Protein AF-0000000086068292 (afdb_homodimer)

Solvent-accessible surface area (backbone atoms only — not comparable to full-atom values): 29467 Å² total; per-residue (Å²): 112,73,64,56,53,48,54,49,45,50,51,50,49,49,48,39,30,70,38,67,64,45,58,77,58,37,35,32,39,47,34,38,54,33,34,38,46,26,59,56,53,71,49,56,61,84,65,48,49,32,60,62,68,70,45,57,62,41,65,27,26,33,62,25,21,50,53,46,26,57,68,69,38,76,89,32,43,67,20,38,59,54,50,68,70,35,53,71,46,91,78,84,37,80,92,61,60,51,51,37,55,60,50,55,46,64,67,37,67,77,64,19,83,82,46,51,29,40,32,41,65,48,63,69,45,50,55,58,41,43,74,37,50,63,50,51,42,29,36,74,49,72,42,83,41,69,52,75,72,33,70,54,23,48,56,53,26,49,51,43,46,50,54,60,65,52,44,51,56,56,51,47,48,51,49,50,49,49,46,47,51,49,53,59,59,58,62,52,75,70,75,78,70,73,77,68,79,78,70,78,70,70,77,67,61,75,76,78,77,78,80,80,78,78,73,89,82,80,78,76,83,90,86,86,74,88,78,84,80,79,81,75,83,80,81,80,70,84,78,65,65,91,77,70,71,89,76,90,122,113,73,64,55,53,47,54,50,46,50,52,51,50,48,48,41,30,71,38,67,63,46,59,78,57,37,34,32,40,47,35,35,52,32,35,40,48,26,59,57,54,72,48,56,60,83,64,47,51,32,60,63,67,70,46,56,61,41,64,26,27,34,62,25,21,50,52,47,26,56,67,69,38,76,89,33,44,68,20,38,59,55,51,69,71,34,53,71,46,91,79,85,35,80,91,63,62,52,52,38,56,59,49,56,45,65,68,37,68,78,63,20,84,82,48,51,30,38,30,42,63,48,63,69,47,50,56,58,41,43,75,36,48,61,51,52,42,29,36,75,49,71,41,82,40,71,50,76,71,32,72,55,22,47,56,54,24,51,50,44,44,49,54,61,66,53,44,50,57,55,51,46,47,51,49,49,49,48,47,49,50,48,53,58,60,56,60,50,74,71,72,74,73,73,76,66,78,77,69,79,72,68,77,67,58,76,76,74,82,78,75,84,79,83,78,80,81,90,86,77,77,81,81,82,82,79,77,87,83,77,80,76,81,74,79,84,85,69,107,77,71,104,73,84,69,91,79,92,124

Nearest PDB structures (foldseek):
  4mj7-assembly1_A  TM=8.427E-01  e=2.924E-14  Saccharomyces cerevisiae S288C
  4mj7-assembly1_B  TM=8.463E-01  e=1.162E-13  Saccharomyces cerevisiae S288C
  5jpq-assembly1_d  TM=8.980E-01  e=1.378E-07  Thermochaetoides thermophila
  6zqg-assembly1_UX  TM=8.183E-01  e=1.295E-07  Saccharomyces cerevisiae S288C
  5oql-assembly1_P  TM=8.234E-01  e=3.115E-07  Thermochaetoides thermophila DSM 1495

Secondary structure (DSSP, 8-state):
-HHHHHHHHHHHHHHHHHHH---SSEEEEE-HHHHHHHHHTT--HHHHHHHHHTS-EEEEEEHHHHHHHHHT-GGGHHHHHHHTTSPEE--S-SSS---HHHHHHHHHTTT-TT-EEEE---HHHHHHHHTSSS--EEEEEEEEEEPPPPHHHHHHHHHHHHHHHHHHHHHHHHHHHHHHHHHHHHTS-------------GGGS-------------------------------STTSGGGS-----/-HHHHHHHHHHHHHHHHHHH---SSEEEEE-HHHHHHHHHTT--HHHHHHHHHTS-EEEEEEHHHHHHHHHT-GGGHHHHHHHTTSPEE--S-SSS---HHHHHHHHHTTT-TT-EEEE---HHHHHHHHTSSS--EEEEEEEEEEPPPPHHHHHHHHHHHHHHHHHHHHHHHHHHHHHHHHHHHHTS-------------GGGS-----------PPP------------------------S-S---

Radius of gyration: 43.21 Å; Cα contacts (8 Å, |Δi|>4): 559; chains: 2; bounding box: 87×70×172 Å

pLDDT: mean 73.82, std 27.91, range [18.2, 98.81]

InterPro domains:
  IPR006984 Fcf1/UTP23 [PF04900] (51-142)
  IPR029060 PIN-like domain superfamily [SSF88723] (25-143)
  IPR057776 UTP23, sensor motif region [PF24779] (191-210)

Sequence (498 aa):
MKINRYKRVQRHLTFYKNAFGFRAPFQILVDGTFCAAALKYKINIREQMPKYLADEVKLCTTVCAITETESLGPTLFGATLVIKQFPVRRCGHEKKPITAANCFHSMVRKRNPDHYMVATQDHDLSERLRALVGVPLLYLFNAITLEKPSEKSEKKGMEALHAQSQAPAHQLAVIEQLKRKENLLQDAPAPKKRRKPSGPNPLSCKKPKKRPAVQPEPAAAEGSKKRKRHKRVKLAKHVVEELSKSPVKMKINRYKRVQRHLTFYKNAFGFRAPFQILVDGTFCAAALKYKINIREQMPKYLADEVKLCTTVCAITETESLGPTLFGATLVIKQFPVRRCGHEKKPITAANCFHSMVRKRNPDHYMVATQDHDLSERLRALVGVPLLYLFNAITLEKPSEKSEKKGMEALHAQSQAPAHQLAVIEQLKRKENLLQDAPAPKKRRKPSGPNPLSCKKPKKRPAVQPEPAAAEGSKKRKRHKRVKLAKHVVEELSKSPVK

Structure (mmCIF, N/CA/C/O backbone):
data_AF-0000000086068292-model_v1
#
loop_
_entity.id
_entity.type
_entity.pdbx_description
1 polymer 'rRNA-processing protein UTP23 homolog'
#
loop_
_atom_site.group_PDB
_atom_site.id
_atom_site.type_symbol
_atom_site.label_atom_id
_atom_site.label_alt_id
_atom_site.label_comp_id
_atom_site.label_asym_id
_atom_site.label_entity_id
_atom_site.label_seq_id
_atom_site.pdbx_PDB_ins_code
_atom_site.Cartn_x
_atom_site.Cartn_y
_atom_site.Cartn_z
_atom_site.occupancy
_atom_site.B_iso_or_equiv
_atom_site.auth_seq_id
_atom_site.auth_comp_id
_atom_site.auth_asym_id
_atom_site.auth_atom_id
_atom_site.pdbx_PDB_model_num
ATOM 1 N N . MET A 1 1 ? 8.305 8.523 -4.871 1 44.78 1 MET A N 1
ATOM 2 C CA . MET A 1 1 ? 7.84 7.34 -4.148 1 44.78 1 MET A CA 1
ATOM 3 C C . MET A 1 1 ? 7.391 6.25 -5.117 1 44.78 1 MET A C 1
ATOM 5 O O . MET A 1 1 ? 7.727 5.078 -4.941 1 44.78 1 MET A O 1
ATOM 9 N N . LYS A 1 2 ? 6.547 6.832 -6.227 1 50.66 2 LYS A N 1
ATOM 10 C CA . LYS A 1 2 ? 6.039 5.906 -7.234 1 50.66 2 LYS A CA 1
ATOM 11 C C . LYS A 1 2 ? 7.18 5.289 -8.039 1 50.66 2 LYS A C 1
ATOM 13 O O . LYS A 1 2 ? 7.156 4.094 -8.344 1 50.66 2 LYS A O 1
ATOM 18 N N . ILE A 1 3 ? 8.18 6.156 -8.102 1 51.03 3 ILE A N 1
ATOM 19 C CA . ILE A 1 3 ? 9.273 5.738 -8.977 1 51.03 3 ILE A CA 1
ATOM 20 C C . ILE A 1 3 ? 10.016 4.566 -8.344 1 51.03 3 ILE A C 1
ATOM 22 O O . ILE A 1 3 ? 10.352 3.598 -9.031 1 51.03 3 ILE A O 1
ATOM 26 N N . ASN A 1 4 ? 10.031 4.555 -6.992 1 70.75 4 ASN A N 1
ATOM 27 C CA . ASN A 1 4 ? 10.828 3.531 -6.328 1 70.75 4 ASN A CA 1
ATOM 28 C C . ASN A 1 4 ? 10.148 2.168 -6.367 1 70.75 4 ASN A C 1
ATOM 30 O O . ASN A 1 4 ? 10.797 1.147 -6.598 1 70.75 4 ASN A O 1
ATOM 34 N N . ARG A 1 5 ? 8.883 2.277 -6.453 1 77.38 5 ARG A N 1
ATOM 35 C CA . ARG A 1 5 ? 8.133 1.024 -6.465 1 77.38 5 ARG A CA 1
ATOM 36 C C . ARG A 1 5 ? 8.289 0.31 -7.805 1 77.38 5 ARG A C 1
ATOM 38 O O . ARG A 1 5 ? 8.484 -0.907 -7.844 1 77.38 5 ARG A O 1
ATOM 45 N N . TYR A 1 6 ? 8.273 1.06 -8.828 1 84.69 6 TYR A N 1
ATOM 46 C CA . TYR A 1 6 ? 8.383 0.485 -10.164 1 84.69 6 TYR A CA 1
ATOM 47 C C . TYR A 1 6 ? 9.805 0.029 -10.453 1 84.69 6 TYR A C 1
ATOM 49 O O . TYR A 1 6 ? 10.016 -1.004 -11.094 1 84.69 6 TYR A O 1
ATOM 57 N N . LYS A 1 7 ? 10.734 0.769 -9.922 1 86.31 7 LYS A N 1
ATOM 58 C CA . LYS A 1 7 ? 12.117 0.337 -10.07 1 86.31 7 LYS A CA 1
ATOM 59 C C . LYS A 1 7 ? 12.383 -0.958 -9.312 1 86.31 7 LYS A C 1
ATOM 61 O O . LYS A 1 7 ? 13.055 -1.857 -9.812 1 86.31 7 LYS A O 1
ATOM 66 N N . ARG A 1 8 ? 11.828 -1.092 -8.203 1 86.62 8 ARG A N 1
ATOM 67 C CA . ARG A 1 8 ? 12.008 -2.258 -7.344 1 86.62 8 ARG A CA 1
ATOM 68 C C . ARG A 1 8 ? 11.406 -3.506 -7.977 1 86.62 8 ARG A C 1
ATOM 70 O O . ARG A 1 8 ? 12.023 -4.57 -7.98 1 86.62 8 ARG A O 1
ATOM 77 N N . VAL A 1 9 ? 10.188 -3.354 -8.5 1 92.56 9 VAL A N 1
ATOM 78 C CA . VAL A 1 9 ? 9.539 -4.516 -9.109 1 92.56 9 VAL A CA 1
ATOM 79 C C . VAL A 1 9 ? 10.328 -4.961 -10.336 1 92.56 9 VAL A C 1
ATOM 81 O O . VAL A 1 9 ? 10.453 -6.156 -10.602 1 92.56 9 VAL A O 1
ATOM 84 N N . GLN A 1 10 ? 10.875 -4.004 -11.023 1 94.19 10 GLN A N 1
ATOM 85 C CA . GLN A 1 10 ? 11.672 -4.355 -12.195 1 94.19 10 GLN A CA 1
ATOM 86 C C . GLN A 1 10 ? 12.93 -5.117 -11.797 1 94.19 10 GLN A C 1
ATOM 88 O O . GLN A 1 10 ? 13.336 -6.059 -12.492 1 94.19 10 GLN A O 1
ATOM 93 N N . ARG A 1 11 ? 13.508 -4.77 -10.727 1 91.44 11 ARG A N 1
ATOM 94 C CA . ARG A 1 11 ? 14.68 -5.48 -10.219 1 91.44 11 ARG A CA 1
ATOM 95 C C . ARG A 1 11 ? 14.336 -6.922 -9.859 1 91.44 11 ARG A C 1
ATOM 97 O O . ARG A 1 11 ? 15.07 -7.844 -10.203 1 91.44 11 ARG A O 1
ATOM 104 N N . HIS A 1 12 ? 13.203 -7.113 -9.195 1 93.06 12 HIS A N 1
ATOM 105 C CA . HIS A 1 12 ? 12.781 -8.453 -8.82 1 93.06 12 HIS A CA 1
ATOM 106 C C . HIS A 1 12 ? 12.43 -9.297 -10.047 1 93.06 12 HIS A C 1
ATOM 108 O O . HIS A 1 12 ? 12.75 -10.484 -10.102 1 93.06 12 HIS A O 1
ATOM 114 N N . LEU A 1 13 ? 11.773 -8.633 -11.047 1 95.5 13 LEU A N 1
ATOM 115 C CA . LEU A 1 13 ? 11.414 -9.344 -12.266 1 95.5 13 LEU A CA 1
ATOM 116 C C . LEU A 1 13 ? 12.664 -9.773 -13.031 1 95.5 13 LEU A C 1
ATOM 118 O O . LEU A 1 13 ? 12.734 -10.891 -13.539 1 95.5 13 LEU A O 1
ATOM 122 N N . THR A 1 14 ? 13.633 -8.844 -13.023 1 93.94 14 THR A N 1
ATOM 123 C CA . THR A 1 14 ? 14.891 -9.141 -13.695 1 93.94 14 THR A CA 1
ATOM 124 C C . THR A 1 14 ? 15.594 -10.32 -13.023 1 93.94 14 THR A C 1
ATOM 126 O O . THR A 1 14 ? 16.141 -11.188 -13.703 1 93.94 14 THR A O 1
ATOM 129 N N . PHE A 1 15 ? 15.57 -10.398 -11.789 1 93.5 15 PHE A N 1
ATOM 130 C CA . PHE A 1 15 ? 16.125 -11.508 -11.031 1 93.5 15 PHE A CA 1
ATOM 131 C C . PHE A 1 15 ? 15.477 -12.82 -11.438 1 93.5 15 PHE A C 1
ATOM 133 O O . PHE A 1 15 ? 16.156 -13.805 -11.727 1 93.5 15 PHE A O 1
ATOM 140 N N . TYR A 1 16 ? 14.109 -12.852 -11.547 1 95.75 16 TYR A N 1
ATOM 141 C CA . TYR A 1 16 ? 13.391 -14.078 -11.883 1 95.75 16 TYR A CA 1
ATOM 142 C C . TYR A 1 16 ? 13.609 -14.453 -13.344 1 95.75 16 TYR A C 1
ATOM 144 O O . TYR A 1 16 ? 13.648 -15.633 -13.688 1 95.75 16 TYR A O 1
ATOM 152 N N . LYS A 1 17 ? 13.703 -13.445 -14.18 1 94.94 17 LYS A N 1
ATOM 153 C CA . LYS A 1 17 ? 14.008 -13.703 -15.578 1 94.94 17 LYS A CA 1
ATOM 154 C C . LYS A 1 17 ? 15.367 -14.367 -15.742 1 94.94 17 LYS A C 1
ATOM 156 O O . LYS A 1 17 ? 15.492 -15.398 -16.406 1 94.94 17 LYS A O 1
ATOM 161 N N . ASN A 1 18 ? 16.328 -13.844 -15.055 1 92.94 18 ASN A N 1
ATOM 162 C CA . ASN A 1 18 ? 17.719 -14.281 -15.227 1 92.94 18 ASN A CA 1
ATOM 163 C C . ASN A 1 18 ? 17.984 -15.578 -14.461 1 92.94 18 ASN A C 1
ATOM 165 O O . ASN A 1 18 ? 18.656 -16.469 -14.969 1 92.94 18 ASN A O 1
ATOM 169 N N . ALA A 1 19 ? 17.422 -15.68 -13.336 1 90.94 19 ALA A N 1
ATOM 170 C CA . ALA A 1 19 ? 17.766 -16.781 -12.453 1 90.94 19 ALA A CA 1
ATOM 171 C C . ALA A 1 19 ? 16.859 -18 -12.719 1 90.94 19 ALA A C 1
ATOM 173 O O . ALA A 1 19 ? 17.297 -19.141 -12.547 1 90.94 19 ALA A O 1
ATOM 174 N N . PHE A 1 20 ? 15.625 -17.781 -13.164 1 94.75 20 PHE A N 1
ATOM 175 C CA . PHE A 1 20 ? 14.68 -18.891 -13.188 1 94.75 20 PHE A CA 1
ATOM 176 C C . PHE A 1 20 ? 13.977 -18.969 -14.539 1 94.75 20 PHE A C 1
ATOM 178 O O . PHE A 1 20 ? 13.094 -19.812 -14.734 1 94.75 20 PHE A O 1
ATOM 185 N N . GLY A 1 21 ? 14.242 -18.047 -15.414 1 94.62 21 GLY A N 1
ATOM 186 C CA . GLY A 1 21 ? 13.781 -18.172 -16.781 1 94.62 21 GLY A CA 1
ATOM 187 C C . GLY A 1 21 ? 12.375 -17.641 -16.984 1 94.62 21 GLY A C 1
ATOM 188 O O . GLY A 1 21 ? 11.672 -18.062 -17.922 1 94.62 21 GLY A O 1
ATOM 189 N N . PHE A 1 22 ? 11.953 -16.781 -16.141 1 96.62 22 PHE A N 1
ATOM 190 C CA . PHE A 1 22 ? 10.656 -16.156 -16.359 1 96.62 22 PHE A CA 1
ATOM 191 C C . PHE A 1 22 ? 10.68 -15.258 -17.578 1 96.62 22 PHE A C 1
ATOM 193 O O . PHE A 1 22 ? 11.703 -14.633 -17.875 1 96.62 22 PHE A O 1
ATOM 200 N N . ARG A 1 23 ? 9.516 -15.25 -18.266 1 96.06 23 ARG A N 1
ATOM 201 C CA 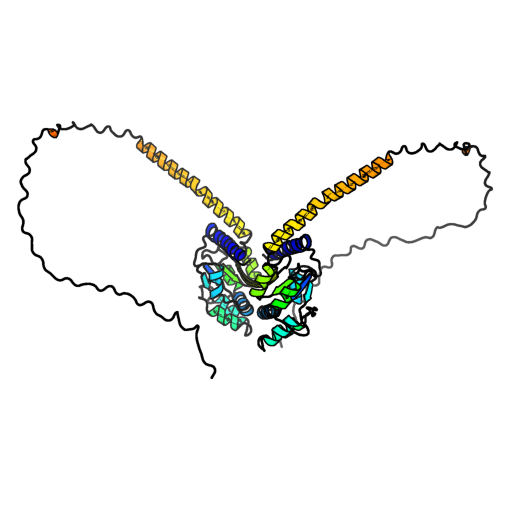. ARG A 1 23 ? 9.383 -14.391 -19.453 1 96.06 23 ARG A CA 1
ATOM 202 C C . ARG A 1 23 ? 7.949 -13.898 -19.609 1 96.06 23 ARG A C 1
ATOM 204 O O . ARG A 1 23 ? 7.016 -14.531 -19.109 1 96.06 23 ARG A O 1
ATOM 211 N N . ALA A 1 24 ? 7.793 -12.836 -20.328 1 96.06 24 ALA A N 1
ATOM 212 C CA . ALA A 1 24 ? 6.457 -12.344 -20.656 1 96.06 24 ALA A CA 1
ATOM 213 C C . ALA A 1 24 ? 5.809 -13.195 -21.75 1 96.06 24 ALA A C 1
ATOM 215 O O . ALA A 1 24 ? 6.5 -13.711 -22.625 1 96.06 24 ALA A O 1
ATOM 216 N N . PRO A 1 25 ? 4.57 -13.266 -21.75 1 98 25 PRO A N 1
ATOM 217 C CA . PRO A 1 25 ? 3.654 -12.75 -20.734 1 98 25 PRO A CA 1
ATOM 218 C C . PRO A 1 25 ? 3.77 -13.5 -19.406 1 98 25 PRO A C 1
ATOM 220 O O . PRO A 1 25 ? 3.803 -14.734 -19.391 1 98 25 PRO A O 1
ATOM 223 N N . PHE A 1 26 ? 3.854 -12.828 -18.359 1 98.44 26 PHE A N 1
ATOM 224 C CA . PHE A 1 26 ? 3.918 -13.445 -17.031 1 98.44 26 PHE A CA 1
ATOM 225 C C . PHE A 1 26 ? 2.588 -14.086 -16.672 1 98.44 26 PHE A C 1
ATOM 227 O O . PHE A 1 26 ? 1.536 -13.453 -16.766 1 98.44 26 PHE A O 1
ATOM 234 N N . GLN A 1 27 ? 2.65 -15.305 -16.297 1 98.56 27 GLN A N 1
ATOM 235 C CA . GLN A 1 27 ? 1.456 -16.031 -15.898 1 98.56 27 GLN A CA 1
ATOM 236 C C . GLN A 1 27 ? 1.221 -15.922 -14.391 1 98.56 27 GLN A C 1
ATOM 238 O O . GLN A 1 27 ? 2.07 -16.328 -13.594 1 98.56 27 GLN A O 1
ATOM 243 N N . ILE A 1 28 ? 0.038 -15.398 -14.055 1 98.81 28 ILE A N 1
ATOM 244 C CA . ILE A 1 28 ? -0.226 -15.141 -12.641 1 98.81 28 ILE A CA 1
ATOM 245 C C . ILE A 1 28 ? -1.465 -15.922 -12.203 1 98.81 28 ILE A C 1
ATOM 247 O O . ILE A 1 28 ? -2.562 -15.695 -12.719 1 98.81 28 ILE A O 1
ATOM 251 N N . LEU A 1 29 ? -1.247 -16.875 -11.289 1 98.75 29 LEU A N 1
ATOM 252 C CA . LEU A 1 29 ? -2.361 -17.578 -10.656 1 98.75 29 LEU A CA 1
ATOM 253 C C . LEU A 1 29 ? -3.021 -16.688 -9.602 1 98.75 29 LEU A C 1
ATOM 255 O O . LEU A 1 29 ? -2.379 -16.297 -8.625 1 98.75 29 LEU A O 1
ATOM 259 N N . VAL A 1 30 ? -4.27 -16.438 -9.797 1 98.62 30 VAL A N 1
ATOM 260 C CA . VAL A 1 30 ? -5.023 -15.555 -8.906 1 98.62 30 VAL A CA 1
ATOM 261 C C . VAL A 1 30 ? -6.059 -16.375 -8.141 1 98.62 30 VAL A C 1
ATOM 263 O O . VAL A 1 30 ? -6.809 -17.156 -8.734 1 98.62 30 VAL A O 1
ATOM 266 N N . ASP A 1 31 ? -6.137 -16.219 -6.824 1 97.75 31 ASP A N 1
ATOM 267 C CA . ASP A 1 31 ? -7.125 -16.953 -6.051 1 97.75 31 ASP A CA 1
ATOM 268 C C . ASP A 1 31 ? -8.242 -16.031 -5.562 1 97.75 31 ASP A C 1
ATOM 270 O O . ASP A 1 31 ? -8.281 -14.859 -5.918 1 97.75 31 ASP A O 1
ATOM 274 N N . GLY A 1 32 ? -9.133 -16.641 -4.801 1 97.06 32 GLY A N 1
ATOM 275 C CA . GLY A 1 32 ? -10.305 -15.906 -4.328 1 97.06 32 GLY A CA 1
ATOM 276 C C . GLY A 1 32 ? -9.961 -14.82 -3.326 1 97.06 32 GLY A C 1
ATOM 277 O O . GLY A 1 32 ? -10.578 -13.758 -3.326 1 97.06 32 GLY A O 1
ATOM 278 N N . THR A 1 33 ? -8.953 -15.078 -2.541 1 95.5 33 THR A N 1
ATOM 279 C CA . THR A 1 33 ? -8.586 -14.109 -1.514 1 95.5 33 THR A CA 1
ATOM 280 C C . THR A 1 33 ? -8.023 -12.836 -2.145 1 95.5 33 THR A C 1
ATOM 282 O O . THR A 1 33 ? -8.297 -11.727 -1.674 1 95.5 33 THR A O 1
ATOM 285 N N . PHE A 1 34 ? -7.266 -12.992 -3.141 1 97.25 34 PHE A N 1
ATOM 286 C CA . PHE A 1 34 ? -6.723 -11.852 -3.867 1 97.25 34 PHE A CA 1
ATOM 287 C C . PHE A 1 34 ? -7.84 -11.047 -4.531 1 97.25 34 PHE A C 1
ATOM 289 O O . PHE A 1 34 ? -7.852 -9.82 -4.461 1 97.25 34 PHE A O 1
ATOM 296 N N . CYS A 1 35 ? -8.789 -11.758 -5.133 1 97.25 35 CYS A N 1
ATOM 297 C CA . CYS A 1 35 ? -9.93 -11.109 -5.781 1 97.25 35 CYS A CA 1
ATOM 298 C C . CYS A 1 35 ? -10.797 -10.383 -4.762 1 97.25 35 CYS A C 1
ATOM 300 O O . CYS A 1 35 ? -11.258 -9.266 -5.02 1 97.25 35 CYS A O 1
ATOM 302 N N . ALA A 1 36 ? -10.984 -11 -3.658 1 94.81 36 ALA A N 1
ATOM 303 C CA . ALA A 1 36 ? -11.758 -10.367 -2.596 1 94.81 36 ALA A CA 1
ATOM 304 C C . ALA A 1 36 ? -11.094 -9.086 -2.119 1 94.81 36 ALA A C 1
ATOM 306 O O . ALA A 1 36 ? -11.766 -8.07 -1.91 1 94.81 36 ALA A O 1
ATOM 307 N N . ALA A 1 37 ? -9.812 -9.18 -1.949 1 93.19 37 ALA A N 1
ATOM 308 C CA . ALA A 1 37 ? -9.062 -7.996 -1.529 1 93.19 37 ALA A CA 1
ATOM 309 C C . ALA A 1 37 ? -9.117 -6.902 -2.594 1 93.19 37 ALA A C 1
ATOM 311 O O . ALA A 1 37 ? -9.266 -5.723 -2.273 1 93.19 37 ALA A O 1
ATOM 312 N N . ALA A 1 38 ? -8.977 -7.328 -3.801 1 94.44 38 ALA A N 1
ATOM 313 C CA . ALA A 1 38 ? -9.023 -6.363 -4.898 1 94.44 38 ALA A CA 1
ATOM 314 C C . ALA A 1 38 ? -10.352 -5.613 -4.91 1 94.44 38 ALA A C 1
ATOM 316 O O . ALA A 1 38 ? -10.383 -4.398 -5.117 1 94.44 38 ALA A O 1
ATOM 317 N N . LEU A 1 39 ? -11.406 -6.336 -4.668 1 91.19 39 LEU A N 1
ATOM 318 C CA . LEU A 1 39 ? -12.727 -5.715 -4.602 1 91.19 39 LEU A CA 1
ATOM 319 C C . LEU A 1 39 ? -12.82 -4.77 -3.41 1 91.19 39 LEU A C 1
ATOM 321 O O . LEU A 1 39 ? -13.32 -3.65 -3.541 1 91.19 39 LEU A O 1
ATOM 325 N N . LYS A 1 40 ? -12.367 -5.305 -2.383 1 87.94 40 LYS A N 1
ATOM 326 C CA . LYS A 1 40 ? -12.43 -4.523 -1.15 1 87.94 40 LYS A CA 1
ATOM 327 C C . LYS A 1 40 ? -11.664 -3.213 -1.294 1 87.94 40 LYS A C 1
ATOM 329 O O . LYS A 1 40 ? -12.117 -2.166 -0.828 1 87.94 40 LYS A O 1
ATOM 334 N N . TYR A 1 41 ? -10.531 -3.283 -1.97 1 86.69 41 TYR A N 1
ATOM 335 C CA . TYR A 1 41 ? -9.641 -2.129 -2.08 1 86.69 41 TYR A CA 1
ATOM 336 C C . TYR A 1 41 ? -9.867 -1.388 -3.391 1 86.69 41 TYR A C 1
ATOM 338 O O . TYR A 1 41 ? -9.125 -0.464 -3.729 1 86.69 41 TYR A O 1
ATOM 346 N N . LYS A 1 42 ? -10.867 -1.766 -4.188 1 86.75 42 LYS A N 1
ATOM 347 C CA . LYS A 1 42 ? -11.234 -1.122 -5.445 1 86.75 42 LYS A CA 1
ATOM 348 C C . LYS A 1 42 ? -10.062 -1.103 -6.418 1 86.75 42 LYS A C 1
ATOM 350 O O . LYS A 1 42 ? -9.766 -0.067 -7.016 1 86.75 42 LYS A O 1
ATOM 355 N N . ILE A 1 43 ? -9.43 -2.211 -6.453 1 90.62 43 ILE A N 1
ATOM 356 C CA . ILE A 1 43 ? -8.32 -2.387 -7.379 1 90.62 43 ILE A CA 1
ATOM 357 C C . ILE A 1 43 ? -8.781 -3.174 -8.602 1 90.62 43 ILE A C 1
ATOM 359 O O . ILE A 1 43 ? -9.383 -4.242 -8.469 1 90.62 43 ILE A O 1
ATOM 363 N N . ASN A 1 44 ? -8.586 -2.631 -9.734 1 93.06 44 ASN A N 1
ATOM 364 C CA . ASN A 1 44 ? -8.812 -3.35 -10.984 1 93.06 44 ASN A CA 1
ATOM 365 C C . ASN A 1 44 ? -7.598 -4.18 -11.383 1 93.06 44 ASN A C 1
ATOM 367 O O . ASN A 1 44 ? -6.652 -3.66 -11.977 1 93.06 44 ASN A O 1
ATOM 371 N N . ILE A 1 45 ? -7.656 -5.445 -11.172 1 96.31 45 ILE A N 1
ATOM 372 C CA . ILE A 1 45 ? -6.52 -6.344 -11.336 1 96.31 45 ILE A CA 1
ATOM 373 C C . ILE A 1 45 ? -6.066 -6.348 -12.797 1 96.31 45 ILE A C 1
ATOM 375 O O . ILE A 1 45 ? -4.875 -6.227 -13.086 1 96.31 45 ILE A O 1
ATOM 379 N N . ARG A 1 46 ? -6.977 -6.418 -13.695 1 95.69 46 ARG A N 1
ATOM 380 C CA . ARG A 1 46 ? -6.691 -6.527 -15.125 1 95.69 46 ARG A CA 1
ATOM 381 C C . ARG A 1 46 ? -5.965 -5.289 -15.633 1 95.69 46 ARG A C 1
ATOM 383 O O . ARG A 1 46 ? -5.109 -5.387 -16.516 1 95.69 46 ARG A O 1
ATOM 390 N N . GLU A 1 47 ? -6.324 -4.207 -15.094 1 95.25 47 GLU A N 1
ATOM 391 C CA . GLU A 1 47 ? -5.734 -2.949 -15.547 1 95.25 47 GLU A CA 1
ATOM 392 C C . GLU A 1 47 ? -4.426 -2.656 -14.812 1 95.25 47 GLU A C 1
ATOM 394 O O . GLU A 1 47 ? -3.445 -2.234 -15.43 1 95.25 47 GLU A O 1
ATOM 399 N N . GLN A 1 48 ? -4.391 -2.924 -13.555 1 94.19 48 GLN A N 1
ATOM 400 C CA . GLN A 1 48 ? -3.291 -2.461 -12.711 1 94.19 48 GLN A CA 1
ATOM 401 C C . GLN A 1 48 ? -2.115 -3.432 -12.766 1 94.19 48 GLN A C 1
ATOM 403 O O . GLN A 1 48 ? -0.957 -3.016 -12.703 1 94.19 48 GLN A O 1
ATOM 408 N N . MET A 1 49 ? -2.395 -4.75 -12.977 1 96.69 49 MET A N 1
ATOM 409 C CA . MET A 1 49 ? -1.336 -5.754 -12.906 1 96.69 49 MET A CA 1
ATOM 410 C C . MET A 1 49 ? -0.335 -5.57 -14.047 1 96.69 49 MET A C 1
ATOM 412 O O . MET A 1 49 ? 0.869 -5.461 -13.805 1 96.69 49 MET A O 1
ATOM 416 N N . PRO A 1 50 ? -0.814 -5.406 -15.273 1 96.56 50 PRO A N 1
ATOM 417 C CA . PRO A 1 50 ? 0.144 -5.191 -16.359 1 96.56 50 PRO A CA 1
ATOM 418 C C . PRO A 1 50 ? 0.891 -3.865 -16.234 1 96.56 50 PRO A C 1
ATOM 420 O O . PRO A 1 50 ? 2.062 -3.773 -16.609 1 96.56 50 PRO A O 1
ATOM 423 N N . LYS A 1 51 ? 0.276 -2.846 -15.695 1 94 51 LYS A N 1
ATOM 424 C CA . LYS A 1 51 ? 0.919 -1.552 -15.492 1 94 51 LYS A CA 1
ATOM 425 C C . LYS A 1 51 ? 2.008 -1.641 -14.43 1 94 51 LYS A C 1
ATOM 427 O O . LYS A 1 51 ? 3.094 -1.084 -14.594 1 94 51 LYS A O 1
ATOM 432 N N . TYR A 1 52 ? 1.669 -2.307 -13.406 1 94.19 52 TYR A N 1
ATOM 433 C CA . TYR A 1 52 ? 2.609 -2.436 -12.297 1 94.19 52 TYR A CA 1
ATOM 434 C C . TYR A 1 52 ? 3.844 -3.223 -12.719 1 94.19 52 TYR A C 1
ATOM 436 O O . TYR A 1 52 ? 4.973 -2.818 -12.438 1 94.19 52 TYR A O 1
ATOM 444 N N . LEU A 1 53 ? 3.631 -4.316 -13.453 1 96.25 53 LEU A N 1
ATOM 445 C CA . LEU A 1 53 ? 4.75 -5.156 -13.867 1 96.25 53 LEU A CA 1
ATOM 446 C C . LEU A 1 53 ? 5.41 -4.605 -15.125 1 96.25 53 LEU A C 1
ATOM 448 O O . LEU A 1 53 ? 6.484 -5.059 -15.516 1 96.25 53 LEU A O 1
ATOM 452 N N . ALA A 1 54 ? 4.789 -3.613 -15.734 1 95 54 ALA A N 1
ATOM 453 C CA . ALA A 1 54 ? 5.273 -2.959 -16.953 1 95 54 ALA A CA 1
ATOM 454 C C . ALA A 1 54 ? 5.613 -3.984 -18.031 1 95 54 ALA A C 1
ATOM 456 O O . ALA A 1 54 ? 6.652 -3.885 -18.688 1 95 54 ALA A O 1
ATOM 457 N N . ASP A 1 55 ? 4.859 -5 -18.078 1 95.44 55 ASP A N 1
ATOM 458 C CA . ASP A 1 55 ? 5.016 -6.078 -19.062 1 95.44 55 ASP A CA 1
ATOM 459 C C . ASP A 1 55 ? 3.689 -6.793 -19.297 1 95.44 55 ASP A C 1
ATOM 461 O O . ASP A 1 55 ? 2.697 -6.52 -18.625 1 95.44 55 ASP A O 1
ATOM 465 N N . GLU A 1 56 ? 3.617 -7.656 -20.344 1 97.38 56 GLU A N 1
ATOM 466 C CA . GLU A 1 56 ? 2.418 -8.445 -20.609 1 97.38 56 GLU A CA 1
ATOM 467 C C . GLU A 1 56 ? 2.186 -9.477 -19.5 1 97.38 56 GLU A C 1
ATOM 469 O O . GLU A 1 56 ? 3.133 -10.094 -19.016 1 97.38 56 GLU A O 1
ATOM 474 N N . VAL A 1 57 ? 0.942 -9.555 -19.141 1 97.88 57 VAL A N 1
ATOM 475 C CA . VAL A 1 57 ? 0.578 -10.477 -18.078 1 97.88 57 VAL A CA 1
ATOM 476 C C . VAL A 1 57 ? -0.612 -11.328 -18.5 1 97.88 57 VAL A C 1
ATOM 478 O O . VAL A 1 57 ? -1.458 -10.875 -19.281 1 97.88 57 VAL A O 1
ATOM 481 N N . LYS A 1 58 ? -0.666 -12.562 -18.109 1 98.25 58 LYS A N 1
ATOM 482 C CA . LYS A 1 58 ? -1.807 -13.461 -18.234 1 98.25 58 LYS A CA 1
ATOM 483 C C . LYS A 1 58 ? -2.35 -13.875 -16.875 1 98.25 58 LYS A C 1
ATOM 485 O O . LYS A 1 58 ? -1.762 -14.719 -16.203 1 98.25 58 LYS A O 1
ATOM 490 N N . LEU A 1 59 ? -3.459 -13.266 -16.562 1 98.56 59 LEU A N 1
ATOM 491 C CA . LEU A 1 59 ? -4.133 -13.641 -15.32 1 98.56 59 LEU A CA 1
ATOM 492 C C . LEU A 1 59 ? -4.895 -14.953 -15.492 1 98.56 59 LEU A C 1
ATOM 494 O O . LEU A 1 59 ? -5.637 -15.125 -16.469 1 98.56 59 LEU A O 1
ATOM 498 N N . CYS A 1 60 ? -4.648 -15.883 -14.594 1 98.62 60 CYS A N 1
ATOM 499 C CA . CYS A 1 60 ? -5.316 -17.172 -14.695 1 98.62 60 CYS A CA 1
ATOM 500 C C . CYS A 1 60 ? -5.734 -17.688 -13.32 1 98.62 60 CYS A C 1
ATOM 502 O O . CYS A 1 60 ? -5.348 -17.125 -12.305 1 98.62 60 CYS A O 1
ATOM 504 N N . THR A 1 61 ? -6.566 -18.672 -13.344 1 98.75 61 THR A N 1
ATOM 505 C CA . THR A 1 61 ? -7.035 -19.344 -12.133 1 98.75 61 THR A CA 1
ATOM 506 C C . THR A 1 61 ? -7.289 -20.812 -12.398 1 98.75 61 THR A C 1
ATOM 508 O O . THR A 1 61 ? -6.777 -21.375 -13.367 1 98.75 61 THR A O 1
ATOM 511 N N . THR A 1 62 ? -7.812 -21.516 -11.43 1 98.69 62 THR A N 1
ATOM 512 C CA . THR A 1 62 ? -8.102 -22.938 -11.562 1 98.69 62 THR A CA 1
ATOM 513 C C . THR A 1 62 ? -9.523 -23.234 -11.094 1 98.69 62 THR A C 1
ATOM 515 O O . THR A 1 62 ? -10.18 -22.391 -10.477 1 98.69 62 THR A O 1
ATOM 518 N N . VAL A 1 63 ? -9.922 -24.422 -11.43 1 98.19 63 VAL A N 1
ATOM 519 C CA . VAL A 1 63 ? -11.234 -24.891 -10.992 1 98.19 63 VAL A CA 1
ATOM 520 C C . VAL A 1 63 ? -11.281 -24.953 -9.469 1 98.19 63 VAL A C 1
ATOM 522 O O . VAL A 1 63 ? -12.305 -24.656 -8.859 1 98.19 63 VAL A O 1
ATOM 525 N N . CYS A 1 64 ? -10.164 -25.328 -8.891 1 98.44 64 CYS A N 1
ATOM 526 C CA . CYS A 1 64 ? -10.086 -25.438 -7.441 1 98.44 64 CYS A CA 1
ATOM 527 C C . CYS A 1 64 ? -10.312 -24.078 -6.781 1 98.44 64 CYS A C 1
ATOM 529 O O . CYS A 1 64 ? -11.094 -23.969 -5.828 1 98.44 64 CYS A O 1
ATOM 531 N N . ALA A 1 65 ? -9.648 -23.031 -7.309 1 98.25 65 ALA A N 1
ATOM 532 C CA . ALA A 1 65 ? -9.758 -21.688 -6.742 1 98.25 65 ALA A CA 1
ATOM 533 C C . ALA A 1 65 ? -11.172 -21.125 -6.922 1 98.25 65 ALA A C 1
ATOM 535 O O . ALA A 1 65 ? -11.719 -20.516 -6.012 1 98.25 65 ALA A O 1
ATOM 536 N N . ILE A 1 66 ? -11.758 -21.391 -8.023 1 97.69 66 ILE A N 1
ATOM 537 C CA . ILE A 1 66 ? -13.109 -20.938 -8.305 1 97.69 66 ILE A CA 1
ATOM 538 C C . ILE A 1 66 ? -14.102 -21.625 -7.367 1 97.69 66 ILE A C 1
ATOM 540 O O . ILE A 1 66 ? -14.922 -20.969 -6.727 1 97.69 66 ILE A O 1
ATOM 544 N N . THR A 1 67 ? -13.977 -22.938 -7.262 1 96.88 67 THR A N 1
ATOM 545 C CA . THR A 1 67 ? -14.883 -23.719 -6.43 1 96.88 67 THR A CA 1
ATOM 546 C C . THR A 1 67 ? -14.781 -23.297 -4.969 1 96.88 67 THR A C 1
ATOM 548 O O . THR A 1 67 ? -15.797 -23.188 -4.277 1 96.88 67 THR A O 1
ATOM 551 N N . GLU A 1 68 ? -13.547 -23.094 -4.582 1 96.06 68 GLU A N 1
ATOM 552 C CA . GLU A 1 68 ? -13.328 -22.641 -3.211 1 96.06 68 GLU A CA 1
ATOM 553 C C . GLU A 1 68 ? -13.977 -21.281 -2.967 1 96.06 68 GLU A C 1
ATOM 555 O O . GLU A 1 68 ? -14.617 -21.062 -1.933 1 96.06 68 GLU A O 1
ATOM 560 N N . THR A 1 69 ? -13.844 -20.359 -3.865 1 96 69 THR A N 1
ATOM 561 C CA . THR A 1 69 ? -14.391 -19.016 -3.727 1 96 69 THR A CA 1
ATOM 562 C C . THR A 1 69 ? -15.914 -19.047 -3.682 1 96 69 THR A C 1
ATOM 564 O O . THR A 1 69 ? -16.531 -18.328 -2.896 1 96 69 THR A O 1
ATOM 567 N N . GLU A 1 70 ? -16.469 -19.938 -4.457 1 94.5 70 GLU A N 1
ATOM 568 C CA . GLU A 1 70 ? -17.922 -20.109 -4.512 1 94.5 70 GLU A CA 1
ATOM 569 C C . GLU A 1 70 ? -18.453 -20.688 -3.211 1 94.5 70 GLU A C 1
ATOM 571 O O . GLU A 1 70 ? -19.562 -20.359 -2.783 1 94.5 70 GLU A O 1
ATOM 576 N N . SER A 1 71 ? -17.656 -21.453 -2.592 1 92.62 71 SER A N 1
ATOM 577 C CA . SER A 1 71 ? -18.094 -22.172 -1.397 1 92.62 71 SER A CA 1
ATOM 578 C C . SER A 1 71 ? -18.094 -21.25 -0.178 1 92.62 71 SER A C 1
ATOM 580 O O . SER A 1 71 ? -18.734 -21.562 0.833 1 92.62 71 SER A O 1
ATOM 582 N N . LEU A 1 72 ? -17.359 -20.141 -0.27 1 84.88 72 LEU A N 1
ATOM 583 C CA . LEU A 1 72 ? -17.188 -19.266 0.888 1 84.88 72 LEU A CA 1
ATOM 584 C C . LEU A 1 72 ? -18.422 -18.406 1.091 1 84.88 72 LEU A C 1
ATOM 586 O O . LEU A 1 72 ? -18.531 -17.688 2.094 1 84.88 72 LEU A O 1
ATOM 590 N N . GLY A 1 73 ? -19.5 -18.484 0.285 1 82.56 73 GLY A N 1
ATOM 591 C CA . GLY A 1 73 ? -20.812 -17.891 0.577 1 82.56 73 GLY A CA 1
ATOM 592 C C . GLY A 1 73 ? -21.062 -16.609 -0.172 1 82.56 73 GLY A C 1
ATOM 593 O O . GLY A 1 73 ? -20.266 -16.203 -1.023 1 82.56 73 GLY A O 1
ATOM 594 N N . PRO A 1 74 ? -22.156 -15.984 0.171 1 85.19 74 PRO A N 1
ATOM 595 C CA . PRO A 1 74 ? -22.641 -14.82 -0.583 1 85.19 74 PRO A CA 1
ATOM 596 C C . PRO A 1 74 ? -21.766 -13.586 -0.382 1 85.19 74 PRO A C 1
ATOM 598 O O . PRO A 1 74 ? -21.719 -12.711 -1.253 1 85.19 74 PRO A O 1
ATOM 601 N N . THR A 1 75 ? -21.062 -13.609 0.707 1 86.06 75 THR A N 1
ATOM 602 C CA . THR A 1 75 ? -20.234 -12.445 0.997 1 86.06 75 THR A CA 1
ATOM 603 C C . THR A 1 75 ? -19.094 -12.336 -0.011 1 86.06 75 THR A C 1
ATOM 605 O O . THR A 1 75 ? -18.547 -11.25 -0.213 1 86.06 75 THR A O 1
ATOM 608 N N . LEU A 1 76 ? -18.844 -13.422 -0.62 1 90.31 76 LEU A N 1
ATOM 609 C CA . LEU A 1 76 ? -17.734 -13.422 -1.573 1 90.31 76 LEU A CA 1
ATOM 610 C C . LEU A 1 76 ? -18.25 -13.555 -3.002 1 90.31 76 LEU A C 1
ATOM 612 O O . LEU A 1 76 ? -17.5 -13.969 -3.896 1 90.31 76 LEU A O 1
ATOM 616 N N . PHE A 1 77 ? -19.547 -13.305 -3.105 1 92.62 77 PHE A N 1
ATOM 617 C CA . PHE A 1 77 ? -20.156 -13.406 -4.43 1 92.62 77 PHE A CA 1
ATOM 618 C C . PHE A 1 77 ? -19.422 -12.516 -5.426 1 92.62 77 PHE A C 1
ATOM 620 O O . PHE A 1 77 ? -19.156 -12.93 -6.559 1 92.62 77 PHE A O 1
ATOM 627 N N . GLY A 1 78 ? -19.156 -11.195 -5.027 1 93.88 78 GLY A N 1
ATOM 628 C CA . GLY A 1 78 ? -18.391 -10.312 -5.902 1 93.88 78 GLY A CA 1
ATOM 629 C C . GLY A 1 78 ? -17.047 -10.883 -6.316 1 93.88 78 GLY A C 1
ATOM 630 O O . GLY A 1 78 ? -16.688 -10.82 -7.492 1 93.88 78 GLY A O 1
ATOM 631 N N . ALA A 1 79 ? -16.328 -11.438 -5.375 1 95.94 79 ALA A N 1
ATOM 632 C CA . ALA A 1 79 ? -15.031 -12.055 -5.656 1 95.94 79 ALA A CA 1
ATOM 633 C C . ALA A 1 79 ? -15.18 -13.219 -6.629 1 95.94 79 ALA A C 1
ATOM 635 O O . ALA A 1 79 ? -14.32 -13.438 -7.488 1 95.94 79 ALA A O 1
ATOM 636 N N . THR A 1 80 ? -16.281 -14 -6.504 1 96.69 80 THR A N 1
ATOM 637 C CA . THR A 1 80 ? -16.562 -15.125 -7.391 1 96.69 80 THR A CA 1
ATOM 638 C C . THR A 1 80 ? -16.75 -14.641 -8.828 1 96.69 80 THR A C 1
ATOM 640 O O . THR A 1 80 ? -16.25 -15.266 -9.766 1 96.69 80 THR A O 1
ATOM 643 N N . LEU A 1 81 ? -17.406 -13.508 -8.961 1 96.38 81 LEU A N 1
ATOM 644 C CA . LEU A 1 81 ? -17.625 -12.945 -10.289 1 96.38 81 LEU A CA 1
ATOM 645 C C . LEU A 1 81 ? -16.297 -12.508 -10.906 1 96.38 81 LEU A C 1
ATOM 647 O O . LEU A 1 81 ? -16.094 -12.672 -12.117 1 96.38 81 LEU A O 1
ATOM 651 N N . VAL A 1 82 ? -15.438 -11.977 -10.102 1 97 82 VAL A N 1
ATOM 652 C CA . VAL A 1 82 ? -14.156 -11.484 -10.586 1 97 82 VAL A CA 1
ATOM 653 C C . VAL A 1 82 ? -13.273 -12.656 -11.008 1 97 82 VAL A C 1
ATOM 655 O O . VAL A 1 82 ? -12.734 -12.672 -12.117 1 97 82 VAL A O 1
ATOM 658 N N . ILE A 1 83 ? -13.148 -13.695 -10.141 1 97.94 83 ILE A N 1
ATOM 659 C CA . ILE A 1 83 ? -12.219 -14.789 -10.383 1 97.94 83 ILE A CA 1
ATOM 660 C C . ILE A 1 83 ? -12.672 -15.594 -11.594 1 97.94 83 ILE A C 1
ATOM 662 O O . ILE A 1 83 ? -11.852 -16.125 -12.344 1 97.94 83 ILE A O 1
ATOM 666 N N . LYS A 1 84 ? -13.938 -15.664 -11.883 1 97.38 84 LYS A N 1
ATOM 667 C CA . LYS A 1 84 ? -14.492 -16.438 -12.984 1 97.38 84 LYS A CA 1
ATOM 668 C C . LYS A 1 84 ? -14.195 -15.773 -14.328 1 97.38 84 LYS A C 1
ATOM 670 O O . LYS A 1 84 ? -14.359 -16.391 -15.383 1 97.38 84 LYS A O 1
ATOM 675 N N . GLN A 1 85 ? -13.734 -14.555 -14.289 1 97.38 85 GLN A N 1
ATOM 676 C CA . GLN A 1 85 ? -13.406 -13.844 -15.523 1 97.38 85 GLN A CA 1
ATOM 677 C C . GLN A 1 85 ? -12.039 -14.258 -16.047 1 97.38 85 GLN A C 1
ATOM 679 O O . GLN A 1 85 ? -11.703 -13.984 -17.203 1 97.38 85 GLN A O 1
ATOM 684 N N . PHE A 1 86 ? -11.312 -14.891 -15.258 1 98.19 86 PHE A N 1
ATOM 685 C CA . PHE A 1 86 ? -9.953 -15.25 -15.664 1 98.19 86 PHE A CA 1
ATOM 686 C C . PHE A 1 86 ? -9.922 -16.641 -16.281 1 98.19 86 PHE A C 1
ATOM 688 O O . PHE A 1 86 ? -10.68 -17.531 -15.875 1 98.19 86 PHE A O 1
ATOM 695 N N . PRO A 1 87 ? -9.055 -16.828 -17.281 1 98.44 87 PRO A N 1
ATOM 696 C CA . PRO A 1 87 ? -8.922 -18.156 -17.891 1 98.44 87 PRO A CA 1
ATOM 697 C C . PRO A 1 87 ? -8.57 -19.234 -16.859 1 98.44 87 PRO A C 1
ATOM 699 O O . PRO A 1 87 ? -7.773 -18.984 -15.945 1 98.44 87 PRO A O 1
ATOM 702 N N . VAL A 1 88 ? -9.164 -20.406 -17.062 1 98.44 88 VAL A N 1
ATOM 703 C CA . VAL A 1 88 ? -8.984 -21.531 -16.141 1 98.44 88 VAL A CA 1
ATOM 704 C C . VAL A 1 88 ? -7.871 -22.438 -16.656 1 98.44 88 VAL A C 1
ATOM 706 O O . VAL A 1 88 ? -7.938 -22.938 -17.781 1 98.44 88 VAL A O 1
ATOM 709 N N . ARG A 1 89 ? -6.871 -22.594 -15.828 1 98.12 89 ARG A N 1
ATOM 710 C CA . ARG A 1 89 ? -5.793 -23.531 -16.156 1 98.12 89 ARG A CA 1
ATOM 711 C C . ARG A 1 89 ? -6.113 -24.938 -15.656 1 98.12 89 ARG A C 1
ATOM 713 O O . ARG A 1 89 ? -6.789 -25.094 -14.641 1 98.12 89 ARG A O 1
ATOM 720 N N . ARG A 1 90 ? -5.562 -25.891 -16.375 1 96.88 90 ARG A N 1
ATOM 721 C CA . ARG A 1 90 ? -5.734 -27.281 -15.953 1 96.88 90 ARG A CA 1
ATOM 722 C C . ARG A 1 90 ? -4.797 -27.625 -14.797 1 96.88 90 ARG A C 1
ATOM 724 O O . ARG A 1 90 ? -3.576 -27.625 -14.969 1 96.88 90 ARG A O 1
ATOM 731 N N . CYS A 1 91 ? -5.371 -27.891 -13.68 1 96.69 91 CYS A N 1
ATOM 732 C CA . CYS A 1 91 ? -4.562 -28.172 -12.492 1 96.69 91 CYS A CA 1
ATOM 733 C C . CYS A 1 91 ? -4.578 -29.656 -12.164 1 96.69 91 CYS A C 1
ATOM 735 O O . CYS A 1 91 ? -3.779 -30.125 -11.344 1 96.69 91 CYS A O 1
ATOM 737 N N . GLY A 1 92 ? -5.414 -30.453 -12.781 1 96.19 92 GLY A N 1
ATOM 738 C CA . GLY A 1 92 ? -5.477 -31.875 -12.555 1 96.19 92 GLY A CA 1
ATOM 739 C C . GLY A 1 92 ? -6.445 -32.281 -11.453 1 96.19 92 GLY A C 1
ATOM 740 O O . GLY A 1 92 ? -6.602 -33.469 -11.148 1 96.19 92 GLY A O 1
ATOM 741 N N . HIS A 1 93 ? -7.148 -31.266 -10.891 1 97.25 93 HIS A N 1
ATOM 742 C CA . HIS A 1 93 ? -8.055 -31.531 -9.781 1 97.25 93 HIS A CA 1
ATOM 743 C C . HIS A 1 93 ? -9.508 -31.344 -10.195 1 97.25 93 HIS A C 1
ATOM 745 O O . HIS A 1 93 ? -10.383 -31.125 -9.352 1 97.25 93 HIS A O 1
ATOM 751 N N . GLU A 1 94 ? -9.766 -31.344 -11.492 1 94.88 94 GLU A N 1
ATOM 752 C CA . GLU A 1 94 ? -11.078 -30.984 -12.023 1 94.88 94 GLU A CA 1
ATOM 753 C C . GLU A 1 94 ? -12.164 -31.922 -11.508 1 94.88 94 GLU A C 1
ATOM 755 O O . GLU A 1 94 ? -13.273 -31.484 -11.195 1 94.88 94 GLU A O 1
ATOM 760 N N . LYS A 1 95 ? -11.859 -33.219 -11.328 1 95.25 95 LYS A N 1
ATOM 761 C CA . LYS A 1 95 ? -12.844 -34.188 -10.891 1 95.25 95 LYS A CA 1
ATOM 762 C C . LYS A 1 95 ? -13.086 -34.094 -9.391 1 95.25 95 LYS A C 1
ATOM 764 O O . LYS A 1 95 ? -14.211 -34.312 -8.922 1 95.25 95 LYS A O 1
ATOM 769 N N . LYS A 1 96 ? -12 -33.844 -8.633 1 97 96 LYS A N 1
ATOM 770 C CA . LYS A 1 96 ? -12.07 -33.656 -7.188 1 97 96 LYS A CA 1
ATOM 771 C C . LYS A 1 96 ? -11.312 -32.406 -6.742 1 97 96 LYS A C 1
ATOM 773 O O . LYS A 1 96 ? -10.188 -32.5 -6.262 1 97 96 LYS A O 1
ATOM 778 N N . PRO A 1 97 ? -12.078 -31.359 -6.852 1 96.44 97 PRO A N 1
ATOM 779 C CA . PRO A 1 97 ? -11.422 -30.109 -6.488 1 96.44 97 PRO A CA 1
ATOM 780 C C . PRO A 1 97 ? -10.898 -30.109 -5.055 1 96.44 97 PRO A C 1
ATOM 782 O O . PRO A 1 97 ? -11.547 -30.656 -4.156 1 96.44 97 PRO A O 1
ATOM 785 N N . ILE A 1 98 ? -9.734 -29.516 -4.805 1 97.56 98 ILE A N 1
ATOM 786 C CA . ILE A 1 98 ? -9.117 -29.344 -3.492 1 97.56 98 ILE A CA 1
ATOM 787 C C . ILE A 1 98 ? -9.055 -27.859 -3.141 1 97.56 98 ILE A C 1
ATOM 789 O O . ILE A 1 98 ? -9.68 -27.031 -3.809 1 97.56 98 ILE A O 1
ATOM 793 N N . THR A 1 99 ? -8.391 -27.594 -2.023 1 97.25 99 THR A N 1
ATOM 794 C CA . THR A 1 99 ? -8.297 -26.188 -1.639 1 97.25 99 THR A CA 1
ATOM 795 C C . THR A 1 99 ? -7.402 -25.422 -2.609 1 97.25 99 THR A C 1
ATOM 797 O O . THR A 1 99 ? -6.438 -25.969 -3.141 1 97.25 99 THR A O 1
ATOM 800 N N . ALA A 1 100 ? -7.758 -24.203 -2.799 1 97.56 100 ALA A N 1
ATOM 801 C CA . ALA A 1 100 ? -6.949 -23.375 -3.682 1 97.56 100 ALA A CA 1
ATOM 802 C C . ALA A 1 100 ? -5.484 -23.375 -3.248 1 97.56 100 ALA A C 1
ATOM 804 O O . ALA A 1 100 ? -4.582 -23.406 -4.086 1 97.56 100 ALA A O 1
ATOM 805 N N . ALA A 1 101 ? -5.258 -23.359 -1.947 1 97.75 101 ALA A N 1
ATOM 806 C CA . ALA A 1 101 ? -3.896 -23.344 -1.419 1 97.75 101 ALA A CA 1
ATOM 807 C C . ALA A 1 101 ? -3.135 -24.594 -1.841 1 97.75 101 ALA A C 1
ATOM 809 O O . ALA A 1 101 ? -2.012 -24.5 -2.344 1 97.75 101 ALA A O 1
ATOM 810 N N . ASN A 1 102 ? -3.744 -25.766 -1.677 1 98.25 102 ASN A N 1
ATOM 811 C CA . ASN A 1 102 ? -3.111 -27.031 -2.062 1 98.25 102 ASN A CA 1
ATOM 812 C C . ASN A 1 102 ? -2.953 -27.141 -3.576 1 98.25 102 ASN A C 1
ATOM 814 O O . ASN A 1 102 ? -1.955 -27.672 -4.062 1 98.25 102 ASN A O 1
ATOM 818 N N . CYS A 1 103 ? -3.85 -26.641 -4.27 1 98.56 103 CYS A N 1
ATOM 819 C CA . CYS A 1 103 ? -3.83 -26.672 -5.73 1 98.56 103 CYS A CA 1
ATOM 820 C C . CYS A 1 103 ? -2.67 -25.859 -6.277 1 98.56 103 CYS A C 1
ATOM 822 O O . CYS A 1 103 ? -1.838 -26.375 -7.027 1 98.56 103 CYS A O 1
ATOM 824 N N . PHE A 1 104 ? -2.627 -24.562 -5.801 1 98.62 104 PHE A N 1
ATOM 825 C CA . PHE A 1 104 ? -1.563 -23.672 -6.273 1 98.62 104 PHE A CA 1
ATOM 826 C C . PHE A 1 104 ? -0.196 -24.219 -5.879 1 98.62 104 PHE A C 1
ATOM 828 O O . PHE A 1 104 ? 0.742 -24.203 -6.676 1 98.62 104 PHE A O 1
ATOM 835 N N . HIS A 1 105 ? -0.121 -24.688 -4.664 1 98.38 105 HIS A N 1
ATOM 836 C CA . HIS A 1 105 ? 1.14 -25.266 -4.211 1 98.38 105 HIS A CA 1
ATOM 837 C C . HIS A 1 105 ? 1.554 -26.438 -5.094 1 98.38 105 HIS A C 1
ATOM 839 O O . HIS A 1 105 ? 2.721 -26.547 -5.473 1 98.38 105 HIS A O 1
ATOM 845 N N . SER A 1 106 ? 0.606 -27.312 -5.434 1 97.94 106 SER A N 1
ATOM 846 C CA . SER A 1 106 ? 0.893 -28.484 -6.242 1 97.94 106 SER A CA 1
ATOM 847 C C . SER A 1 106 ? 1.354 -28.109 -7.645 1 97.94 106 SER A C 1
ATOM 849 O O . SER A 1 106 ? 2.164 -28.797 -8.25 1 97.94 106 SER A O 1
ATOM 851 N N . MET A 1 107 ? 0.927 -26.984 -8.133 1 97.69 107 MET A N 1
ATOM 852 C CA . MET A 1 107 ? 1.225 -26.547 -9.492 1 97.69 107 MET A CA 1
ATOM 853 C C . MET A 1 107 ? 2.643 -26 -9.586 1 97.69 107 MET A C 1
ATOM 855 O O . MET A 1 107 ? 3.254 -26.031 -10.656 1 97.69 107 MET A O 1
ATOM 859 N N . VAL A 1 108 ? 3.17 -25.516 -8.398 1 97.88 108 VAL A N 1
ATOM 860 C CA . VAL A 1 108 ? 4.438 -24.797 -8.508 1 97.88 108 VAL A CA 1
ATOM 861 C C . VAL A 1 108 ? 5.512 -25.516 -7.699 1 97.88 108 VAL A C 1
ATOM 863 O O . VAL A 1 108 ? 6.695 -25.188 -7.781 1 97.88 108 VAL A O 1
ATOM 866 N N . ARG A 1 109 ? 5.215 -26.562 -6.953 1 95.75 109 ARG A N 1
ATOM 867 C CA . ARG A 1 109 ? 6.109 -27.172 -5.973 1 95.75 109 ARG A CA 1
ATOM 868 C C . ARG A 1 109 ? 7.266 -27.891 -6.66 1 95.75 109 ARG A C 1
ATOM 870 O O . ARG A 1 109 ? 8.328 -28.078 -6.062 1 95.75 109 ARG A O 1
ATOM 877 N N . LYS A 1 110 ? 7.141 -28.391 -7.891 1 94.62 110 LYS A N 1
ATOM 878 C CA . LYS A 1 110 ? 8.203 -29.094 -8.609 1 94.62 110 LYS A CA 1
ATOM 879 C C . LYS A 1 110 ? 9.031 -28.125 -9.445 1 94.62 110 LYS A C 1
ATOM 881 O O . LYS A 1 110 ? 9.141 -28.297 -10.664 1 94.62 110 LYS A O 1
ATOM 886 N N . ARG A 1 111 ? 9.578 -27.078 -8.852 1 90.94 111 ARG A N 1
ATOM 887 C CA . ARG A 1 111 ? 10.5 -26.094 -9.422 1 90.94 111 ARG A CA 1
ATOM 888 C C . ARG A 1 111 ? 9.781 -25.203 -10.43 1 90.94 111 ARG A C 1
ATOM 890 O O . ARG A 1 111 ? 10.414 -24.656 -11.336 1 90.94 111 ARG A O 1
ATOM 897 N N . ASN A 1 112 ? 8.445 -25.25 -10.414 1 96.25 112 ASN A N 1
ATOM 898 C CA . ASN A 1 112 ? 7.621 -24.281 -11.148 1 96.25 112 ASN A CA 1
ATOM 899 C C . ASN A 1 112 ? 7.953 -24.281 -12.633 1 96.25 112 ASN A C 1
ATOM 901 O O . ASN A 1 112 ? 8.289 -23.234 -13.195 1 96.25 112 ASN A O 1
ATOM 905 N N . PRO A 1 113 ? 7.816 -25.453 -13.312 1 95.38 113 PRO A N 1
ATOM 906 C CA . PRO A 1 113 ? 8.227 -25.578 -14.711 1 95.38 113 PRO A CA 1
ATOM 907 C C . PRO A 1 113 ? 7.473 -24.625 -15.641 1 95.38 113 PRO A C 1
ATOM 909 O O . PRO A 1 113 ? 8.008 -24.203 -16.672 1 95.38 113 PRO A O 1
ATOM 912 N N . ASP A 1 114 ? 6.27 -24.234 -15.25 1 96.62 114 ASP A N 1
ATOM 913 C CA . ASP A 1 114 ? 5.445 -23.406 -16.109 1 96.62 114 ASP A CA 1
ATOM 914 C C . ASP A 1 114 ? 5.633 -21.922 -15.781 1 96.62 114 ASP A C 1
ATOM 916 O O . ASP A 1 114 ? 4.996 -21.062 -16.391 1 96.62 114 ASP A O 1
ATOM 920 N N . HIS A 1 115 ? 6.445 -21.562 -14.805 1 97.94 115 HIS A N 1
ATOM 921 C CA . HIS A 1 115 ? 6.801 -20.188 -14.445 1 97.94 115 HIS A CA 1
ATOM 922 C C . HIS A 1 115 ? 5.566 -19.391 -14.031 1 97.94 115 HIS A C 1
ATOM 924 O O . HIS A 1 115 ? 5.324 -18.297 -14.547 1 97.94 115 HIS A O 1
ATOM 930 N N . TYR A 1 116 ? 4.859 -19.953 -13.055 1 98.5 116 TYR A N 1
ATOM 931 C CA . TYR A 1 116 ? 3.711 -19.25 -12.492 1 98.5 116 TYR A CA 1
ATOM 932 C C . TYR A 1 116 ? 4.145 -18.281 -11.398 1 98.5 116 TYR A C 1
ATOM 934 O O . TYR A 1 116 ? 5.02 -18.609 -10.594 1 98.5 116 TYR A O 1
ATOM 942 N N . MET A 1 117 ? 3.584 -17.141 -11.438 1 98.56 117 MET A N 1
ATOM 943 C CA . MET A 1 117 ? 3.512 -16.297 -10.25 1 98.56 117 MET A CA 1
ATOM 944 C C . MET A 1 117 ? 2.215 -16.531 -9.492 1 98.56 117 MET A C 1
ATOM 946 O O . MET A 1 117 ? 1.236 -17.016 -10.062 1 98.56 117 MET A O 1
ATOM 950 N N . VAL A 1 118 ? 2.229 -16.234 -8.219 1 98.69 118 VAL A N 1
ATOM 951 C CA . VAL A 1 118 ? 1.025 -16.484 -7.43 1 98.69 118 VAL A CA 1
ATOM 952 C C . VAL A 1 118 ? 0.579 -15.195 -6.738 1 98.69 118 VAL A C 1
ATOM 954 O O . VAL A 1 118 ? 1.376 -14.531 -6.07 1 98.69 118 VAL A O 1
ATOM 957 N N . ALA A 1 119 ? -0.637 -14.805 -6.945 1 98.62 119 ALA A N 1
ATOM 958 C CA . ALA A 1 119 ? -1.276 -13.664 -6.285 1 98.62 119 ALA A CA 1
ATOM 959 C C . ALA A 1 119 ? -2.309 -14.133 -5.266 1 98.62 119 ALA A C 1
ATOM 961 O O . ALA A 1 119 ? -3.34 -14.703 -5.629 1 98.62 119 ALA A O 1
ATOM 962 N N . THR A 1 120 ? -2.059 -13.906 -4.004 1 97.56 120 THR A N 1
ATOM 963 C CA . THR A 1 120 ? -2.91 -14.422 -2.936 1 97.56 120 THR A CA 1
ATOM 964 C C . THR A 1 120 ? -2.789 -13.555 -1.684 1 97.56 120 THR A C 1
ATOM 966 O O . THR A 1 120 ? -1.771 -12.891 -1.478 1 97.56 120 THR A O 1
ATOM 969 N N . GLN A 1 121 ? -3.875 -13.445 -0.975 1 94.31 121 GLN A N 1
ATOM 970 C CA . GLN A 1 121 ? -3.855 -12.828 0.346 1 94.31 121 GLN A CA 1
ATOM 971 C C . GLN A 1 121 ? -3.801 -13.883 1.447 1 94.31 121 GLN A C 1
ATOM 973 O O . GLN A 1 121 ? -3.832 -13.555 2.635 1 94.31 121 GLN A O 1
ATOM 978 N N . ASP A 1 122 ? -3.734 -15.219 1.01 1 93.94 122 ASP A N 1
ATOM 979 C CA . ASP A 1 122 ? -3.664 -16.312 1.969 1 93.94 122 ASP A CA 1
ATOM 980 C C . ASP A 1 122 ? -2.268 -16.422 2.578 1 93.94 122 ASP A C 1
ATOM 982 O O . ASP A 1 122 ? -1.319 -16.828 1.902 1 93.94 122 ASP A O 1
ATOM 986 N N . HIS A 1 123 ? -2.205 -16.219 3.883 1 89.25 123 HIS A N 1
ATOM 987 C CA . HIS A 1 123 ? -0.911 -16.188 4.555 1 89.25 123 HIS A CA 1
ATOM 988 C C . HIS A 1 123 ? -0.295 -17.578 4.621 1 89.25 123 HIS A C 1
ATOM 990 O O . HIS A 1 123 ? 0.916 -17.734 4.453 1 89.25 123 HIS A O 1
ATOM 996 N N . ASP A 1 124 ? -1.119 -18.531 4.867 1 92.44 124 ASP A N 1
ATOM 997 C CA . ASP A 1 124 ? -0.608 -19.906 4.941 1 92.44 124 ASP A CA 1
ATOM 998 C C . ASP A 1 124 ? -0.026 -20.344 3.604 1 92.44 124 ASP A C 1
ATOM 1000 O O . ASP A 1 124 ? 1.059 -20.938 3.553 1 92.44 124 ASP A O 1
ATOM 1004 N N . LEU A 1 125 ? -0.73 -20.109 2.572 1 96.19 125 LEU A N 1
ATOM 1005 C CA . LEU A 1 125 ? -0.225 -20.438 1.243 1 96.19 125 LEU A CA 1
ATOM 1006 C C . LEU A 1 125 ? 1.063 -19.672 0.95 1 96.19 125 LEU A C 1
ATOM 1008 O O . LEU A 1 125 ? 2.025 -20.25 0.435 1 96.19 125 LEU A O 1
ATOM 1012 N N . SER A 1 126 ? 1.077 -18.375 1.27 1 94.19 126 SER A N 1
ATOM 1013 C CA . SER A 1 126 ? 2.252 -17.547 1.013 1 94.19 126 SER A CA 1
ATOM 1014 C C . SER A 1 126 ? 3.488 -18.125 1.707 1 94.19 126 SER A C 1
ATOM 1016 O O . SER A 1 126 ? 4.566 -18.172 1.114 1 94.19 126 SER A O 1
ATOM 1018 N N . GLU A 1 127 ? 3.32 -18.547 2.938 1 91.69 127 GLU A N 1
ATOM 1019 C CA . GLU A 1 127 ? 4.438 -19.109 3.689 1 91.69 127 GLU A CA 1
ATOM 1020 C C . GLU A 1 127 ? 4.941 -20.406 3.049 1 91.69 127 GLU A C 1
ATOM 1022 O O . GLU A 1 127 ? 6.152 -20.625 2.957 1 91.69 127 GLU A O 1
ATOM 1027 N N . ARG A 1 128 ? 4.043 -21.203 2.617 1 95.88 128 ARG A N 1
ATOM 1028 C CA . ARG A 1 128 ? 4.406 -22.453 1.945 1 95.88 128 ARG A CA 1
ATOM 1029 C C . ARG A 1 128 ? 5.152 -22.172 0.645 1 95.88 128 ARG A C 1
ATOM 1031 O O . ARG A 1 128 ? 6.109 -22.875 0.308 1 95.88 128 ARG A O 1
ATOM 1038 N N . LEU A 1 129 ? 4.738 -21.172 -0.061 1 95.81 129 LEU A N 1
ATOM 1039 C CA . LEU A 1 129 ? 5.34 -20.844 -1.349 1 95.81 129 LEU A CA 1
ATOM 1040 C C . LEU A 1 129 ? 6.719 -20.219 -1.161 1 95.81 129 LEU A C 1
ATOM 1042 O O . LEU A 1 129 ? 7.605 -20.391 -1.997 1 95.81 129 LEU A O 1
ATOM 1046 N N . ARG A 1 130 ? 6.91 -19.484 -0.024 1 91.31 130 ARG A N 1
ATOM 1047 C CA . ARG A 1 130 ? 8.203 -18.891 0.284 1 91.31 130 ARG A CA 1
ATOM 1048 C C . ARG A 1 130 ? 9.258 -19.969 0.515 1 91.31 130 ARG A C 1
ATOM 1050 O O . ARG A 1 130 ? 10.461 -19.703 0.364 1 91.31 130 ARG A O 1
ATOM 1057 N N . ALA A 1 131 ? 8.719 -21.094 0.891 1 92.5 131 ALA A N 1
ATOM 1058 C CA . ALA A 1 131 ? 9.625 -22.203 1.167 1 92.5 131 ALA A CA 1
ATOM 1059 C C . ALA A 1 131 ? 10.039 -22.906 -0.122 1 92.5 131 ALA A C 1
ATOM 1061 O O . ALA A 1 131 ? 10.875 -23.812 -0.101 1 92.5 131 ALA A O 1
ATOM 1062 N N . LEU A 1 132 ? 9.516 -22.484 -1.244 1 94.25 132 LEU A N 1
ATOM 1063 C CA . LEU A 1 132 ? 9.859 -23.047 -2.545 1 94.25 132 LEU A CA 1
ATOM 1064 C C . LEU A 1 132 ? 10.812 -22.125 -3.299 1 94.25 132 LEU A C 1
ATOM 1066 O O . LEU A 1 132 ? 10.914 -20.938 -2.986 1 94.25 132 LEU A O 1
ATOM 1070 N N . VAL A 1 133 ? 11.445 -22.719 -4.254 1 92.5 133 VAL A N 1
ATOM 1071 C CA . VAL A 1 133 ? 12.398 -21.969 -5.066 1 92.5 133 VAL A CA 1
ATOM 1072 C C . VAL A 1 133 ? 11.711 -21.453 -6.332 1 92.5 133 VAL A C 1
ATOM 1074 O O . VAL A 1 133 ? 10.984 -22.203 -6.992 1 92.5 133 VAL A O 1
ATOM 1077 N N . GLY A 1 134 ? 11.93 -20.234 -6.648 1 94.12 134 GLY A N 1
ATOM 1078 C CA . GLY A 1 134 ? 11.539 -19.719 -7.945 1 94.12 134 GLY A CA 1
ATOM 1079 C C . GLY A 1 134 ? 10.047 -19.469 -8.07 1 94.12 134 GLY A C 1
ATOM 1080 O O . GLY A 1 134 ? 9.461 -19.719 -9.133 1 94.12 134 GLY A O 1
ATOM 1081 N N . VAL A 1 135 ? 9.414 -19.078 -6.988 1 97.25 135 VAL A N 1
ATOM 1082 C CA . VAL A 1 135 ? 7.98 -18.797 -7.039 1 97.25 135 VAL A CA 1
ATOM 1083 C C . VAL A 1 135 ? 7.707 -17.359 -6.59 1 97.25 135 VAL A C 1
ATOM 1085 O O . VAL A 1 135 ? 7.559 -17.094 -5.395 1 97.25 135 VAL A O 1
ATOM 1088 N N . PRO A 1 136 ? 7.512 -16.453 -7.566 1 97.12 136 PRO A N 1
ATOM 1089 C CA . PRO A 1 136 ? 7.195 -15.078 -7.191 1 97.12 136 PRO A CA 1
ATOM 1090 C C . PRO A 1 136 ? 5.816 -14.945 -6.543 1 97.12 136 PRO A C 1
ATOM 1092 O O . PRO A 1 136 ? 4.859 -15.586 -6.984 1 97.12 136 PRO A O 1
ATOM 1095 N N . LEU A 1 137 ? 5.754 -14.109 -5.543 1 96.56 137 LEU A N 1
ATOM 1096 C CA . LEU A 1 137 ? 4.516 -13.906 -4.797 1 96.56 137 LEU A CA 1
ATOM 1097 C C . LEU A 1 137 ? 4.031 -12.469 -4.93 1 96.56 137 LEU A C 1
ATOM 1099 O O . LEU A 1 137 ? 4.828 -11.531 -4.824 1 96.56 137 LEU A O 1
ATOM 1103 N N . LEU A 1 138 ? 2.738 -12.281 -5.25 1 96.62 138 LEU A N 1
ATOM 1104 C CA . LEU A 1 138 ? 2.09 -10.977 -5.32 1 96.62 138 LEU A CA 1
ATOM 1105 C C . LEU A 1 138 ? 0.999 -10.859 -4.262 1 96.62 138 LEU A C 1
ATOM 1107 O O . LEU A 1 138 ? 0.288 -11.82 -3.98 1 96.62 138 LEU A O 1
ATOM 1111 N N . TYR A 1 139 ? 0.872 -9.75 -3.727 1 92.56 139 TYR A N 1
ATOM 1112 C CA . TYR A 1 139 ? -0.197 -9.484 -2.771 1 92.56 139 TYR A CA 1
ATOM 1113 C C . TYR A 1 139 ? -0.668 -8.039 -2.873 1 92.56 139 TYR A C 1
ATOM 1115 O O . TYR A 1 139 ? -0.028 -7.215 -3.533 1 92.56 139 TYR A O 1
ATOM 1123 N N . LEU A 1 140 ? -1.795 -7.766 -2.301 1 91.38 140 LEU A N 1
ATOM 1124 C CA . LEU A 1 140 ? -2.371 -6.43 -2.217 1 91.38 140 LEU A CA 1
ATOM 1125 C C . LEU A 1 140 ? -2.205 -5.855 -0.814 1 91.38 140 LEU A C 1
ATOM 1127 O O . LEU A 1 140 ? -2.332 -6.578 0.177 1 91.38 140 LEU A O 1
ATOM 1131 N N . PHE A 1 141 ? -1.829 -4.66 -0.767 1 80.12 141 PHE A N 1
ATOM 1132 C CA . PHE A 1 141 ? -1.761 -4.039 0.552 1 80.12 141 PHE A CA 1
ATOM 1133 C C . PHE A 1 141 ? -2.234 -2.592 0.496 1 80.12 141 PHE A C 1
ATOM 1135 O O . PHE A 1 141 ? -2.096 -1.928 -0.533 1 80.12 141 PHE A O 1
ATOM 1142 N N . ASN A 1 142 ? -2.951 -2.229 1.486 1 81 142 ASN A N 1
ATOM 1143 C CA . ASN A 1 142 ? -3.295 -0.832 1.727 1 81 142 ASN A CA 1
ATOM 1144 C C . ASN A 1 142 ? -2.498 -0.25 2.891 1 81 142 ASN A C 1
ATOM 1146 O O . ASN A 1 142 ? -2.242 -0.94 3.879 1 81 142 ASN A O 1
ATOM 1150 N N . ALA A 1 143 ? -1.95 0.863 2.719 1 80.38 143 ALA A N 1
ATOM 1151 C CA . ALA A 1 143 ? -1.095 1.327 3.807 1 80.38 143 ALA A CA 1
ATOM 1152 C C . ALA A 1 143 ? -1.054 2.852 3.861 1 80.38 143 ALA A C 1
ATOM 1154 O O . ALA A 1 143 ? -1.149 3.52 2.828 1 80.38 143 ALA A O 1
ATOM 1155 N N . ILE A 1 144 ? -1.103 3.352 5.172 1 88.38 144 ILE A N 1
ATOM 1156 C CA . ILE A 1 144 ? -0.656 4.719 5.422 1 88.38 144 ILE A CA 1
ATOM 1157 C C . ILE A 1 144 ? 0.837 4.836 5.125 1 88.38 144 ILE A C 1
ATOM 1159 O O . ILE A 1 144 ? 1.618 3.947 5.477 1 88.38 144 ILE A O 1
ATOM 1163 N N . THR A 1 145 ? 1.22 5.852 4.367 1 87.19 145 THR A N 1
ATOM 1164 C CA . THR A 1 145 ? 2.625 5.996 4 1 87.19 145 THR A CA 1
ATOM 1165 C C . THR A 1 145 ? 3.104 7.426 4.242 1 87.19 145 THR A C 1
ATOM 1167 O O . THR A 1 145 ? 2.445 8.383 3.832 1 87.19 145 THR A O 1
ATOM 1170 N N . LEU A 1 146 ? 4.16 7.562 5.051 1 92.12 146 LEU A N 1
ATOM 1171 C CA . LEU A 1 146 ? 4.871 8.836 5.156 1 92.12 146 LEU A CA 1
ATOM 1172 C C . LEU A 1 146 ? 5.809 9.031 3.971 1 92.12 146 LEU A C 1
ATOM 1174 O O . LEU A 1 146 ? 6.707 8.227 3.742 1 92.12 146 LEU A O 1
ATOM 1178 N N . GLU A 1 147 ? 5.57 10.062 3.301 1 86.31 147 GLU A N 1
ATOM 1179 C CA . GLU A 1 147 ? 6.371 10.352 2.111 1 86.31 147 GLU A CA 1
ATOM 1180 C C . GLU A 1 147 ? 7.809 10.703 2.484 1 86.31 147 GLU A C 1
ATOM 1182 O O . GLU A 1 147 ? 8.055 11.297 3.537 1 86.31 147 GLU A O 1
ATOM 1187 N N . LYS A 1 148 ? 8.781 10.32 1.62 1 80.94 148 LYS A N 1
ATOM 1188 C CA . LYS A 1 148 ? 10.164 10.781 1.774 1 80.94 148 LYS A CA 1
ATOM 1189 C C . LYS A 1 148 ? 10.227 12.305 1.866 1 80.94 148 LYS A C 1
ATOM 1191 O O . LYS A 1 148 ? 9.492 13 1.16 1 80.94 148 LYS A O 1
ATOM 1196 N N . PRO A 1 149 ? 11.055 12.766 2.77 1 85.62 149 PRO A N 1
ATOM 1197 C CA . PRO A 1 149 ? 11.188 14.227 2.834 1 85.62 149 PRO A CA 1
ATOM 1198 C C . PRO A 1 149 ? 11.43 14.852 1.466 1 85.62 149 PRO A C 1
ATOM 1200 O O . PRO A 1 149 ? 12.164 14.289 0.645 1 85.62 149 PRO A O 1
ATOM 1203 N N . SER A 1 150 ? 10.75 15.953 1.243 1 80.38 150 SER A N 1
ATOM 1204 C CA . SER A 1 150 ? 10.922 16.672 -0.017 1 80.38 150 SER A CA 1
ATOM 1205 C C . SER A 1 150 ? 12.375 17.094 -0.221 1 80.38 150 SER A C 1
ATOM 1207 O O . SER A 1 150 ? 13.156 17.141 0.734 1 80.38 150 SER A O 1
ATOM 1209 N N . GLU A 1 151 ? 12.742 17.391 -1.476 1 78.62 151 GLU A N 1
ATOM 1210 C CA . GLU A 1 151 ? 14.094 17.844 -1.774 1 78.62 151 GLU A CA 1
ATOM 1211 C C . GLU A 1 151 ? 14.43 19.109 -0.992 1 78.62 151 GLU A C 1
ATOM 1213 O O . GLU A 1 151 ? 15.539 19.25 -0.481 1 78.62 151 GLU A O 1
ATOM 1218 N N . LYS A 1 152 ? 13.508 20 -0.872 1 82.44 152 LYS A N 1
ATOM 1219 C CA . LYS A 1 152 ? 13.711 21.25 -0.14 1 82.44 152 LYS A CA 1
ATOM 1220 C C . LYS A 1 152 ? 13.945 20.984 1.345 1 82.44 152 LYS A C 1
ATOM 1222 O O . LYS A 1 152 ? 14.828 21.594 1.957 1 82.44 152 LYS A O 1
ATOM 1227 N N . SER A 1 153 ? 13.18 20.016 1.897 1 86.56 153 SER A N 1
ATOM 1228 C CA . SER A 1 153 ? 13.336 19.656 3.305 1 86.56 153 SER A CA 1
ATOM 1229 C C . SER A 1 153 ? 14.664 18.953 3.553 1 86.56 153 SER A C 1
ATOM 1231 O O . SER A 1 153 ? 15.32 19.203 4.566 1 86.56 153 SER A O 1
ATOM 1233 N N . GLU A 1 154 ? 14.984 18.078 2.602 1 84.56 154 GLU A N 1
ATOM 1234 C CA . GLU A 1 154 ? 16.25 17.359 2.748 1 84.56 154 GLU A CA 1
ATOM 1235 C C . GLU A 1 154 ? 17.438 18.312 2.736 1 84.56 154 GLU A C 1
ATOM 1237 O O . GLU A 1 154 ? 18.344 18.203 3.572 1 84.56 154 GLU A O 1
ATOM 1242 N N . LYS A 1 155 ? 17.469 19.281 1.812 1 82.81 155 LYS A N 1
ATOM 1243 C CA . LYS A 1 155 ? 18.562 20.25 1.696 1 82.81 155 LYS A CA 1
ATOM 1244 C C . LYS A 1 155 ? 18.672 21.094 2.955 1 82.81 155 LYS A C 1
ATOM 1246 O O . LYS A 1 155 ? 19.75 21.203 3.547 1 82.81 155 LYS A O 1
ATOM 1251 N N . LYS A 1 156 ? 17.625 21.641 3.395 1 86.5 156 LYS A N 1
ATOM 1252 C CA . LYS A 1 156 ? 17.641 22.5 4.57 1 86.5 156 LYS A CA 1
ATOM 1253 C C . LYS A 1 156 ? 17.922 21.703 5.84 1 86.5 156 LYS A C 1
ATOM 1255 O O . LYS A 1 156 ? 18.562 22.219 6.762 1 86.5 156 LYS A O 1
ATOM 1260 N N . GLY A 1 157 ? 17.359 20.531 5.879 1 85.56 157 GLY A N 1
ATOM 1261 C CA . GLY A 1 157 ? 17.609 19.672 7.027 1 85.56 157 GLY A CA 1
ATOM 1262 C C . GLY A 1 157 ? 19.078 19.312 7.18 1 85.56 157 GLY A C 1
ATOM 1263 O O . GLY A 1 157 ? 19.609 19.297 8.289 1 85.56 157 GLY A O 1
ATOM 1264 N N . MET A 1 158 ? 19.688 19.031 6.07 1 82.19 158 MET A N 1
ATOM 1265 C CA . MET A 1 158 ? 21.094 18.703 6.102 1 82.19 158 MET A CA 1
ATOM 1266 C C . MET A 1 158 ? 21.938 19.891 6.582 1 82.19 158 MET A C 1
ATOM 1268 O O . MET A 1 158 ? 22.906 19.703 7.312 1 82.19 158 MET A O 1
ATOM 1272 N N . GLU A 1 159 ? 21.531 21 6.156 1 86.19 159 GLU A N 1
ATOM 1273 C CA . GLU A 1 159 ? 22.188 22.203 6.613 1 86.19 159 GLU A CA 1
ATOM 1274 C C . GLU A 1 159 ? 22.047 22.391 8.125 1 86.19 159 GLU A C 1
ATOM 1276 O O . GLU A 1 159 ? 22.984 22.766 8.805 1 86.19 159 GLU A O 1
ATOM 1281 N N . ALA A 1 160 ? 20.891 22.141 8.586 1 83.62 160 ALA A N 1
ATOM 1282 C CA . ALA A 1 160 ? 20.609 22.266 10.008 1 83.62 160 ALA A CA 1
ATOM 1283 C C . ALA A 1 160 ? 21.406 21.25 10.82 1 83.62 160 ALA A C 1
ATOM 1285 O O . ALA A 1 160 ? 21.938 21.594 11.883 1 83.62 160 ALA A O 1
ATOM 1286 N N . LEU A 1 161 ? 21.484 20.094 10.328 1 83.31 161 LEU A N 1
ATOM 1287 C CA . LEU A 1 161 ? 22.219 19.016 11 1 83.31 161 LEU A CA 1
ATOM 1288 C C . LEU A 1 161 ? 23.719 19.297 11.008 1 83.31 161 LEU A C 1
ATOM 1290 O O . LEU A 1 161 ? 24.391 19.047 12.008 1 83.31 161 LEU A O 1
ATOM 1294 N N . HIS A 1 162 ? 24.188 19.859 9.945 1 82.75 162 HIS A N 1
ATOM 1295 C CA . HIS A 1 162 ? 25.594 20.219 9.859 1 82.75 162 HIS A CA 1
ATOM 1296 C C . HIS A 1 162 ? 25.938 21.359 10.828 1 82.75 162 HIS A C 1
ATOM 1298 O O . HIS A 1 162 ? 26.984 21.328 11.484 1 82.75 162 HIS A O 1
ATOM 1304 N N . ALA A 1 163 ? 25.062 22.266 10.906 1 81.31 163 ALA A N 1
ATOM 1305 C CA . ALA A 1 163 ? 25.266 23.406 11.812 1 81.31 163 ALA A CA 1
ATOM 1306 C C . ALA A 1 163 ? 25.266 22.938 13.266 1 81.31 163 ALA A C 1
ATOM 1308 O O . ALA A 1 163 ? 26.047 23.453 14.086 1 81.31 163 ALA A O 1
ATOM 1309 N N . GLN A 1 164 ? 24.469 21.984 13.57 1 77.56 164 GLN A N 1
ATOM 1310 C CA . GLN A 1 164 ? 24.391 21.438 14.922 1 77.56 164 GLN A CA 1
ATOM 1311 C C . GLN A 1 164 ? 25.641 20.656 15.273 1 77.56 164 GLN A C 1
ATOM 1313 O O . GLN A 1 164 ? 26.078 20.641 16.438 1 77.56 164 GLN A O 1
ATOM 1318 N N . SER A 1 165 ? 26.234 20 14.273 1 76.56 165 SER A N 1
ATOM 1319 C CA . SER A 1 165 ? 27.422 19.188 14.492 1 76.56 165 SER A CA 1
ATOM 1320 C C . SER A 1 165 ? 28.656 20.062 14.688 1 76.56 165 SER A C 1
ATOM 1322 O O . SER A 1 165 ? 29.594 19.672 15.383 1 76.56 165 SER A O 1
ATOM 1324 N N . GLN A 1 166 ? 28.75 21.141 14.141 1 68.44 166 GLN A N 1
ATOM 1325 C CA . GLN A 1 166 ? 29.875 22.062 14.234 1 68.44 166 GLN A CA 1
ATOM 1326 C C . GLN A 1 166 ? 29.766 22.938 15.477 1 68.44 166 GLN A C 1
ATOM 1328 O O . GLN A 1 166 ? 30.75 23.578 15.883 1 68.44 166 GLN A O 1
ATOM 1333 N N . ALA A 1 167 ? 28.641 23.047 16.078 1 63.22 167 ALA A N 1
ATOM 1334 C CA . ALA A 1 167 ? 28.438 23.906 17.25 1 63.22 167 ALA A CA 1
ATOM 1335 C C . ALA A 1 167 ? 29.297 23.453 18.422 1 63.22 167 ALA A C 1
ATOM 1337 O O . ALA A 1 167 ? 29.719 24.281 19.234 1 63.22 167 ALA A O 1
ATOM 1338 N N . PRO A 1 168 ? 29.656 22.141 18.516 1 58.66 168 PRO A N 1
ATOM 1339 C CA . PRO A 1 168 ? 30.531 21.875 19.656 1 58.66 168 PRO A CA 1
ATOM 1340 C C . PRO A 1 168 ? 31.875 22.578 19.547 1 58.66 168 PRO A C 1
ATOM 1342 O O . PRO A 1 168 ? 32.5 22.891 20.562 1 58.66 168 PRO A O 1
ATOM 1345 N N . ALA A 1 169 ? 32.312 22.766 18.375 1 55.34 169 ALA A N 1
ATOM 1346 C CA . ALA A 1 169 ? 33.625 23.359 18.297 1 55.34 169 ALA A CA 1
ATOM 1347 C C . ALA A 1 169 ? 33.625 24.766 18.891 1 55.34 169 ALA A C 1
ATOM 1349 O O . ALA A 1 169 ? 34.594 25.172 19.562 1 55.34 169 ALA A O 1
ATOM 1350 N N . HIS A 1 170 ? 32.625 25.453 18.672 1 55.31 170 HIS A N 1
ATOM 1351 C CA . HIS A 1 170 ? 32.562 26.781 19.266 1 55.31 170 HIS A CA 1
ATOM 1352 C C . HIS A 1 170 ? 32.344 26.703 20.766 1 55.31 170 HIS A C 1
ATOM 1354 O O . HIS A 1 170 ? 32.969 27.469 21.531 1 55.31 170 HIS A O 1
ATOM 1360 N N . GLN A 1 171 ? 31.547 25.703 21.141 1 56.91 171 GLN A N 1
ATOM 1361 C CA . GLN A 1 171 ? 31.375 25.547 22.578 1 56.91 171 GLN A CA 1
ATOM 1362 C C . GLN A 1 171 ? 32.656 25.031 23.219 1 56.91 171 GLN A C 1
ATOM 1364 O O . GLN A 1 171 ? 33 25.453 24.328 1 56.91 171 GLN A O 1
ATOM 1369 N N . LEU A 1 172 ? 33.312 24.203 22.422 1 59.56 172 LEU A N 1
ATOM 1370 C CA . LEU A 1 172 ? 34.594 23.75 22.922 1 59.56 172 LEU A CA 1
ATOM 1371 C C . LEU A 1 172 ? 35.594 24.906 23.016 1 59.56 172 LEU A C 1
ATOM 1373 O O . LEU A 1 172 ? 36.375 24.969 23.969 1 59.56 172 LEU A O 1
ATOM 1377 N N . ALA A 1 173 ? 35.469 25.812 22.094 1 59.78 173 ALA A N 1
ATOM 1378 C CA . ALA A 1 173 ? 36.375 26.969 22.125 1 59.78 173 ALA A CA 1
ATOM 1379 C C . ALA A 1 173 ? 36.062 27.875 23.312 1 59.78 173 ALA A C 1
ATOM 1381 O O . ALA A 1 173 ? 36.938 28.406 23.969 1 59.78 173 ALA A O 1
ATOM 1382 N N . VAL A 1 174 ? 34.781 27.969 23.641 1 63.88 174 VAL A N 1
ATOM 1383 C CA . VAL A 1 174 ? 34.375 28.781 24.781 1 63.88 174 VAL A CA 1
ATOM 1384 C C . VAL A 1 174 ? 34.812 28.094 26.078 1 63.88 174 VAL A C 1
ATOM 1386 O O . VAL A 1 174 ? 35.281 28.75 27 1 63.88 174 VAL A O 1
ATOM 1389 N N . ILE A 1 175 ? 34.688 26.766 26.047 1 68.75 175 ILE A N 1
ATOM 1390 C CA . ILE A 1 175 ? 35.125 26 27.203 1 68.75 175 ILE A CA 1
ATOM 1391 C C . ILE A 1 175 ? 36.656 26.094 27.359 1 68.75 175 ILE A C 1
ATOM 1393 O O . ILE A 1 175 ? 37.156 26.281 28.453 1 68.75 175 ILE A O 1
ATOM 1397 N N . GLU A 1 176 ? 37.312 26.016 26.25 1 63.69 176 GLU A N 1
ATOM 1398 C CA . GLU A 1 176 ? 38.75 26.156 26.266 1 63.69 176 GLU A CA 1
ATOM 1399 C C . GLU A 1 176 ? 39.156 27.578 26.672 1 63.69 176 GLU A C 1
ATOM 1401 O O . GLU A 1 176 ? 40.125 27.75 27.438 1 63.69 176 GLU A O 1
ATOM 1406 N N . GLN A 1 177 ? 38.469 28.531 26.297 1 64.12 177 GLN A N 1
ATOM 1407 C CA . GLN A 1 177 ? 38.75 29.922 26.672 1 64.12 177 GLN A CA 1
ATOM 1408 C C . GLN A 1 177 ? 38.469 30.156 28.141 1 64.12 177 GLN A C 1
ATOM 1410 O O . GLN A 1 177 ? 39.219 30.859 28.828 1 64.12 177 GLN A O 1
ATOM 1415 N N . LEU A 1 178 ? 37.469 29.516 28.625 1 64.19 178 LEU A N 1
ATOM 1416 C CA . LEU A 1 178 ? 37.125 29.641 30.047 1 64.19 178 LEU A CA 1
ATOM 1417 C C . LEU A 1 178 ? 38.156 28.906 30.906 1 64.19 178 LEU A C 1
ATOM 1419 O O . LEU A 1 178 ? 38.531 29.375 31.984 1 64.19 178 LEU A O 1
ATOM 1423 N N . LYS A 1 179 ? 38.531 27.797 30.312 1 59.25 179 LYS A N 1
ATOM 1424 C CA . LYS A 1 179 ? 39.562 27.047 30.984 1 59.25 179 LYS A CA 1
ATOM 1425 C C . LYS A 1 179 ? 40.875 27.828 31 1 59.25 179 LYS A C 1
ATOM 1427 O O . LYS A 1 179 ? 41.594 27.859 32.031 1 59.25 179 LYS A O 1
ATOM 1432 N N . ARG A 1 180 ? 41.156 28.469 29.969 1 60.03 180 ARG A N 1
ATOM 1433 C CA . ARG A 1 180 ? 42.375 29.297 29.891 1 60.03 180 ARG A CA 1
ATOM 1434 C C . ARG A 1 180 ? 42.25 30.5 30.812 1 60.03 180 ARG A C 1
ATOM 1436 O O . ARG A 1 180 ? 43.219 30.875 31.469 1 60.03 180 ARG A O 1
ATOM 1443 N N . LYS A 1 181 ? 41.094 30.984 30.906 1 57.22 181 LYS A N 1
ATOM 1444 C CA . LYS A 1 181 ? 40.906 32.125 31.797 1 57.22 181 LYS A CA 1
ATOM 1445 C C . LYS A 1 181 ? 40.969 31.688 33.25 1 57.22 181 LYS A C 1
ATOM 1447 O O . LYS A 1 181 ? 41.531 32.406 34.094 1 57.22 181 LYS A O 1
ATOM 1452 N N . GLU A 1 182 ? 40.375 30.453 33.438 1 55.34 182 GLU A N 1
ATOM 1453 C CA . GLU A 1 182 ? 40.438 29.922 34.781 1 55.34 182 GLU A CA 1
ATOM 1454 C C . GLU A 1 182 ? 41.844 29.469 35.125 1 55.34 182 GLU A C 1
ATOM 1456 O O . GLU A 1 182 ? 42.312 29.656 36.25 1 55.34 182 GLU A O 1
ATOM 1461 N N . ASN A 1 183 ? 42.531 28.828 34.188 1 54.97 183 ASN A N 1
ATOM 1462 C CA . ASN A 1 183 ? 43.906 28.438 34.406 1 54.97 183 ASN A CA 1
ATOM 1463 C C . ASN A 1 183 ? 44.844 29.656 34.5 1 54.97 183 ASN A C 1
ATOM 1465 O O . ASN A 1 183 ? 45.906 29.594 35.094 1 54.97 183 ASN A O 1
ATOM 1469 N N . LEU A 1 184 ? 44.531 30.766 33.75 1 51.5 184 LEU A N 1
ATOM 1470 C CA . LEU A 1 184 ? 45.25 32 33.938 1 51.5 184 LEU A CA 1
ATOM 1471 C C . LEU A 1 184 ? 45 32.594 35.312 1 51.5 184 LEU A C 1
ATOM 1473 O O . LEU A 1 184 ? 45.875 33.25 35.875 1 51.5 184 LEU A O 1
ATOM 1477 N N . LEU A 1 185 ? 43.781 32.438 35.781 1 47.97 185 LEU A N 1
ATOM 1478 C CA . LEU A 1 185 ? 43.531 32.906 37.125 1 47.97 185 LEU A CA 1
ATOM 1479 C C . LEU A 1 185 ? 44.188 32 38.188 1 47.97 185 LEU A C 1
ATOM 1481 O O . LEU A 1 185 ? 44.375 32.406 39.312 1 47.97 185 LEU A O 1
ATOM 1485 N N . GLN A 1 186 ? 44.344 30.781 37.75 1 44.84 186 GLN A N 1
ATOM 1486 C CA . GLN A 1 186 ? 44.906 29.875 38.75 1 44.84 186 GLN A CA 1
ATOM 1487 C C . GLN A 1 186 ? 46.406 30.031 38.875 1 44.84 186 GLN A C 1
ATOM 1489 O O . GLN A 1 186 ? 47 29.516 39.812 1 44.84 186 GLN A O 1
ATOM 1494 N N . ASP A 1 187 ? 46.969 30.625 37.875 1 41.69 187 ASP A N 1
ATOM 1495 C CA . ASP A 1 187 ? 48.406 30.734 38.031 1 41.69 187 ASP A CA 1
ATOM 1496 C C . ASP A 1 187 ? 48.781 31.844 39.031 1 41.69 187 ASP A C 1
ATOM 1498 O O . ASP A 1 187 ? 49.938 32.281 39.094 1 41.69 187 ASP A O 1
ATOM 1502 N N . ALA A 1 188 ? 47.75 32.594 39.5 1 41.69 188 ALA A N 1
ATOM 1503 C CA . ALA A 1 188 ? 48.219 33.5 40.562 1 41.69 188 ALA A CA 1
ATOM 1504 C C . ALA A 1 188 ? 48.906 32.719 41.688 1 41.69 188 ALA A C 1
ATOM 1506 O O . ALA A 1 188 ? 48.406 31.672 42.125 1 41.69 188 ALA A O 1
ATOM 1507 N N . PRO A 1 189 ? 50.219 32.875 41.938 1 40.28 189 PRO A N 1
ATOM 1508 C CA . PRO A 1 189 ? 50.938 32.094 42.969 1 40.28 189 PRO A CA 1
ATOM 1509 C C . PRO A 1 189 ? 50.156 31.969 44.25 1 40.28 189 PRO A C 1
ATOM 1511 O O . PRO A 1 189 ? 49.531 32.938 44.719 1 40.28 189 PRO A O 1
ATOM 1514 N N . ALA A 1 190 ? 49.469 30.891 44.469 1 44.09 190 ALA A N 1
ATOM 1515 C CA . ALA A 1 190 ? 48.75 30.656 45.719 1 44.09 190 ALA A CA 1
ATOM 1516 C C . ALA A 1 190 ? 49.531 31.281 46.906 1 44.09 190 ALA A C 1
ATOM 1518 O O . ALA A 1 190 ? 50.75 31.125 47 1 44.09 190 ALA A O 1
ATOM 1519 N N . PRO A 1 191 ? 49.125 32.5 47.438 1 41.34 191 PRO A N 1
ATOM 1520 C CA . PRO A 1 191 ? 49.938 33.094 48.5 1 41.34 191 PRO A CA 1
ATOM 1521 C C . PRO A 1 191 ? 50.438 32.062 49.5 1 41.34 191 PRO A C 1
ATOM 1523 O O . PRO A 1 191 ? 49.781 31.062 49.781 1 41.34 191 PRO A O 1
ATOM 1526 N N . LYS A 1 192 ? 51.781 31.812 49.562 1 40.19 192 LYS A N 1
ATOM 1527 C CA . LYS A 1 192 ? 52.406 30.891 50.5 1 40.19 192 LYS A CA 1
ATOM 1528 C C . LYS A 1 192 ? 51.812 31 51.875 1 40.19 192 LYS A C 1
ATOM 1530 O O . LYS A 1 192 ? 51.844 32.062 52.5 1 40.19 192 LYS A O 1
ATOM 1535 N N . LYS A 1 193 ? 50.625 30.453 52.062 1 39.28 193 LYS A N 1
ATOM 1536 C CA . LYS A 1 193 ? 50.062 30.453 53.406 1 39.28 193 LYS A CA 1
ATOM 1537 C C . LYS A 1 193 ? 51.156 30.172 54.469 1 39.28 193 LYS A C 1
ATOM 1539 O O . LYS A 1 193 ? 51.906 29.219 54.344 1 39.28 193 LYS A O 1
ATOM 1544 N N . ARG A 1 194 ? 51.656 31.203 55.094 1 41.59 194 ARG A N 1
ATOM 1545 C CA . ARG A 1 194 ? 52.625 31.078 56.156 1 41.59 194 ARG A CA 1
ATOM 1546 C C . ARG A 1 194 ? 52.312 29.906 57.094 1 41.59 194 ARG A C 1
ATOM 1548 O O . ARG A 1 194 ? 51.156 29.734 57.5 1 41.59 194 ARG A O 1
ATOM 1555 N N . ARG A 1 195 ? 53 28.781 56.938 1 39.5 195 ARG A N 1
ATOM 1556 C CA . ARG A 1 195 ? 52.875 27.609 57.812 1 39.5 195 ARG A CA 1
ATOM 1557 C C . ARG A 1 195 ? 52.812 28 59.281 1 39.5 195 ARG A C 1
ATOM 1559 O O . ARG A 1 195 ? 53.688 28.688 59.781 1 39.5 195 ARG A O 1
ATOM 1566 N N . LYS A 1 196 ? 51.656 28.391 59.781 1 40.84 196 LYS A N 1
ATOM 1567 C CA . LYS A 1 196 ? 51.594 28.625 61.219 1 40.84 196 LYS A CA 1
ATOM 1568 C C . LYS A 1 196 ? 52.344 27.547 62 1 40.84 196 LYS A C 1
ATOM 1570 O O . LYS A 1 196 ? 52.406 26.391 61.562 1 40.84 196 LYS A O 1
ATOM 1575 N N . PRO A 1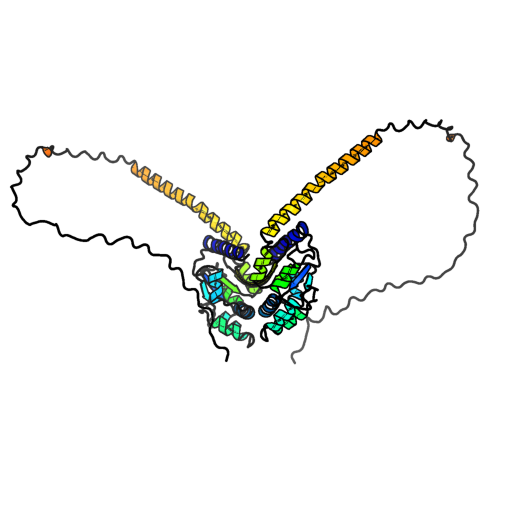 197 ? 53.25 27.828 62.938 1 42.5 197 PRO A N 1
ATOM 1576 C CA . PRO A 1 197 ? 54.094 26.922 63.688 1 42.5 197 PRO A CA 1
ATOM 1577 C C . PRO A 1 197 ? 53.375 25.688 64.188 1 42.5 197 PRO A C 1
ATOM 1579 O O . PRO A 1 197 ? 52.156 25.734 64.375 1 42.5 197 PRO A O 1
ATOM 1582 N N . SER A 1 198 ? 53.688 24.5 63.656 1 40.84 198 SER A N 1
ATOM 1583 C CA . SER A 1 198 ? 53.188 23.188 64.062 1 40.84 198 SER A CA 1
ATOM 1584 C C . SER A 1 198 ? 53.125 23.078 65.562 1 40.84 198 SER A C 1
ATOM 1586 O O . SER A 1 198 ? 54.062 23.406 66.25 1 40.84 198 SER A O 1
ATOM 1588 N N . GLY A 1 199 ? 52.062 23.438 66.188 1 42.97 199 GLY A N 1
ATOM 1589 C CA . GLY A 1 199 ? 51.938 23.281 67.625 1 42.97 199 GLY A CA 1
ATOM 1590 C C . GLY A 1 199 ? 52.469 21.938 68.125 1 42.97 199 GLY A C 1
ATOM 1591 O O . GLY A 1 199 ? 52.75 21.047 67.312 1 42.97 199 GLY A O 1
ATOM 1592 N N . PRO A 1 200 ? 52.938 21.812 69.375 1 43.12 200 PRO A N 1
ATOM 1593 C CA . PRO A 1 200 ? 53.656 20.656 69.938 1 43.12 200 PRO A CA 1
ATOM 1594 C C . PRO A 1 200 ? 52.938 19.344 69.75 1 43.12 200 PRO A C 1
ATOM 1596 O O . PRO A 1 200 ? 51.719 19.344 69.438 1 43.12 200 PRO A O 1
ATOM 1599 N N . ASN A 1 201 ? 53.656 18.25 69.438 1 43.5 201 ASN A N 1
ATOM 1600 C CA . ASN A 1 201 ? 53.25 16.859 69.25 1 43.5 201 ASN A CA 1
ATOM 1601 C C . ASN A 1 201 ? 52.281 16.391 70.312 1 43.5 201 ASN A C 1
ATOM 1603 O O . ASN A 1 201 ? 52.562 16.484 71.5 1 43.5 201 ASN A O 1
ATOM 1607 N N . PRO A 1 202 ? 51 16.484 70 1 44.41 202 PRO A N 1
ATOM 1608 C CA . PRO A 1 202 ? 49.969 16.141 70.938 1 44.41 202 PRO A CA 1
ATOM 1609 C C . PRO A 1 202 ? 50.219 14.812 71.688 1 44.41 202 PRO A C 1
ATOM 1611 O O . PRO A 1 202 ? 49.406 14.359 72.438 1 44.41 202 PRO A O 1
ATOM 1614 N N . LEU A 1 203 ? 51.312 14.133 71.125 1 40.06 203 LEU A N 1
ATOM 1615 C CA . LEU A 1 203 ? 51.406 12.852 71.812 1 40.06 203 LEU A CA 1
ATOM 1616 C C . LEU A 1 203 ? 51.531 13.047 73.312 1 40.06 203 LEU A C 1
ATOM 1618 O O . LEU A 1 203 ? 51.562 12.078 74.062 1 40.06 203 LEU A O 1
ATOM 1622 N N . SER A 1 204 ? 52.281 14.188 73.5 1 35.16 204 SER A N 1
ATOM 1623 C CA . SER A 1 204 ? 52.719 14.172 74.938 1 35.16 204 SER A CA 1
ATOM 1624 C C . SER A 1 204 ? 51.562 14.344 75.875 1 35.16 204 SER A C 1
ATOM 1626 O O . SER A 1 204 ? 51.75 14.523 77.062 1 35.16 204 SER A O 1
ATOM 1628 N N . CYS A 1 205 ? 50.594 15.055 75.375 1 36.81 205 CYS A N 1
ATOM 1629 C CA . CYS A 1 205 ? 49.688 15.305 76.5 1 36.81 205 CYS A CA 1
ATOM 1630 C C . CYS A 1 205 ? 49.031 14.008 76.938 1 36.81 205 CYS A C 1
ATOM 1632 O O . CYS A 1 205 ? 48.719 13.133 76.188 1 36.81 205 CYS A O 1
ATOM 1634 N N . LYS A 1 206 ? 49.281 13.805 78.25 1 36.91 206 LYS A N 1
ATOM 1635 C CA . LYS A 1 206 ? 48.875 12.672 79.062 1 36.91 206 LYS A CA 1
ATOM 1636 C C . LYS A 1 206 ? 47.406 12.328 78.875 1 36.91 206 LYS A C 1
ATOM 1638 O O . LYS A 1 206 ? 46.594 13.219 78.688 1 36.91 206 LYS A O 1
ATOM 1643 N N . LYS A 1 207 ? 47.188 11.102 78.5 1 34.62 207 LYS A N 1
ATOM 1644 C CA . LYS A 1 207 ? 45.969 10.352 78.125 1 34.62 207 LYS A CA 1
ATOM 1645 C C . LYS A 1 207 ? 44.906 10.5 79.25 1 34.62 207 LYS A C 1
ATOM 1647 O O . LYS A 1 207 ? 45.125 10.141 80.375 1 34.62 207 LYS A O 1
ATOM 1652 N N . PRO A 1 208 ? 44.188 11.664 79.312 1 30.58 208 PRO A N 1
ATOM 1653 C CA . PRO A 1 208 ? 43.281 11.625 80.438 1 30.58 208 PRO A CA 1
ATOM 1654 C C . PRO A 1 208 ? 42.438 10.352 80.5 1 30.58 208 PRO A C 1
ATOM 1656 O O . PRO A 1 208 ? 42.094 9.789 79.438 1 30.58 208 PRO A O 1
ATOM 1659 N N . LYS A 1 209 ? 42.531 9.648 81.625 1 26.94 209 LYS A N 1
ATOM 1660 C CA . LYS A 1 209 ? 41.938 8.383 82 1 26.94 209 LYS A CA 1
ATOM 1661 C C . LYS A 1 209 ? 40.438 8.375 81.75 1 26.94 209 LYS A C 1
ATOM 1663 O O . LYS A 1 209 ? 39.781 9.422 81.812 1 26.94 209 LYS A O 1
ATOM 1668 N N . LYS A 1 210 ? 39.969 7.297 81.188 1 30.58 210 LYS A N 1
ATOM 1669 C CA . LYS A 1 210 ? 38.719 6.734 80.625 1 30.58 210 LYS A CA 1
ATOM 1670 C C . LYS A 1 210 ? 37.594 6.785 81.688 1 30.58 210 LYS A C 1
ATOM 1672 O O . LYS A 1 210 ? 37.719 6.176 82.75 1 30.58 210 LYS A O 1
ATOM 1677 N N . ARG A 1 211 ? 37.094 7.938 82.125 1 28.59 211 ARG A N 1
ATOM 1678 C CA . ARG A 1 211 ? 36.094 7.738 83.188 1 28.59 211 ARG A CA 1
ATOM 1679 C C . ARG A 1 211 ? 35.062 6.719 82.75 1 28.59 211 ARG A C 1
ATOM 1681 O O . ARG A 1 211 ? 34.656 6.695 81.562 1 28.59 211 ARG A O 1
ATOM 1688 N N . PRO A 1 212 ? 34.781 5.613 83.5 1 24.33 212 PRO A N 1
ATOM 1689 C CA . PRO A 1 212 ? 33.938 4.434 83.438 1 24.33 212 PRO A CA 1
ATOM 1690 C C . PRO A 1 212 ? 32.5 4.785 83 1 24.33 212 PRO A C 1
ATOM 1692 O O . PRO A 1 212 ? 32.062 5.922 83.188 1 24.33 212 PRO A O 1
ATOM 1695 N N . ALA A 1 213 ? 31.812 3.848 82.312 1 27.23 213 ALA A N 1
ATOM 1696 C CA . ALA A 1 213 ? 30.609 3.514 81.562 1 27.23 213 ALA A CA 1
ATOM 1697 C C . ALA A 1 213 ? 29.359 3.631 82.438 1 27.23 213 ALA A C 1
ATOM 1699 O O . ALA A 1 213 ? 28.25 3.318 82 1 27.23 213 ALA A O 1
ATOM 1700 N N . VAL A 1 214 ? 29.25 4.633 83.25 1 22.17 214 VAL A N 1
ATOM 1701 C CA . VAL A 1 214 ? 28.188 4.262 84.188 1 22.17 214 VAL A CA 1
ATOM 1702 C C . VAL A 1 214 ? 26.953 3.818 83.438 1 22.17 214 VAL A C 1
ATOM 1704 O O . VAL A 1 214 ? 26.859 4.047 82.25 1 22.17 214 VAL A O 1
ATOM 1707 N N . GLN A 1 215 ? 25.781 4.391 83.75 1 20.67 215 GLN A N 1
ATOM 1708 C CA . GLN A 1 215 ? 24.625 3.873 84.438 1 20.67 215 GLN A CA 1
ATOM 1709 C C . GLN A 1 215 ? 23.5 3.506 83.5 1 20.67 215 GLN A C 1
ATOM 1711 O O . GLN A 1 215 ? 22.844 2.479 83.625 1 20.67 215 GLN A O 1
ATOM 1716 N N . PRO A 1 216 ? 22.922 4.371 82.625 1 25.89 216 PRO A N 1
ATOM 1717 C CA . PRO A 1 216 ? 21.5 4.438 83 1 25.89 216 PRO A CA 1
ATOM 1718 C C . PRO A 1 216 ? 20.703 3.232 82.5 1 25.89 216 PRO A C 1
ATOM 1720 O O . PRO A 1 216 ? 21.125 2.541 81.562 1 25.89 216 PRO A O 1
ATOM 1723 N N . GLU A 1 217 ? 19.406 2.982 83.062 1 21.31 217 GLU A N 1
ATOM 1724 C CA . GLU A 1 217 ? 18.328 2.029 83.375 1 21.31 217 GLU A CA 1
ATOM 1725 C C . GLU A 1 217 ? 17.547 1.702 82.062 1 21.31 217 GLU A C 1
ATOM 1727 O O . GLU A 1 217 ? 17.297 2.584 81.25 1 21.31 217 GLU A O 1
ATOM 1732 N N . PRO A 1 218 ? 17.438 0.423 81.75 1 24.56 218 PRO A N 1
ATOM 1733 C CA . PRO A 1 218 ? 16.875 -0.41 80.688 1 24.56 218 PRO A CA 1
ATOM 1734 C C . PRO A 1 218 ? 15.383 -0.156 80.5 1 24.56 218 PRO A C 1
ATOM 1736 O O . PRO A 1 218 ? 14.57 -0.422 81.375 1 24.56 218 PRO A O 1
ATOM 1739 N N . ALA A 1 219 ? 14.977 1.009 80.188 1 20.64 219 ALA A N 1
ATOM 1740 C CA . ALA A 1 219 ? 13.516 1.093 80.188 1 20.64 219 ALA A CA 1
ATOM 1741 C C . ALA A 1 219 ? 12.891 -0.043 79.375 1 20.64 219 ALA A C 1
ATOM 1743 O O . ALA A 1 219 ? 13.398 -0.428 78.375 1 20.64 219 ALA A O 1
ATOM 1744 N N . ALA A 1 220 ? 11.812 -0.792 79.938 1 19.3 220 ALA A N 1
ATOM 1745 C CA . ALA A 1 220 ? 10.992 -1.991 79.812 1 19.3 220 ALA A CA 1
ATOM 1746 C C . ALA A 1 220 ? 10.086 -1.888 78.562 1 19.3 220 ALA A C 1
ATOM 1748 O O . ALA A 1 220 ? 9.156 -2.689 78.375 1 19.3 220 ALA A O 1
ATOM 1749 N N . ALA A 1 221 ? 10.211 -1.053 77.625 1 19.69 221 ALA A N 1
ATOM 1750 C CA . ALA A 1 221 ? 8.922 -0.864 77 1 19.69 221 ALA A CA 1
ATOM 1751 C C . ALA A 1 221 ? 8.406 -2.174 76.375 1 19.69 221 ALA A C 1
ATOM 1753 O O . ALA A 1 221 ? 9.195 -3.012 75.938 1 19.69 221 ALA A O 1
ATOM 1754 N N . GLU A 1 222 ? 6.969 -2.391 76.312 1 19.02 222 GLU A N 1
ATOM 1755 C CA . GLU A 1 222 ? 5.906 -3.385 76.188 1 19.02 222 GLU A CA 1
ATOM 1756 C C . GLU A 1 222 ? 5.941 -4.105 74.812 1 19.02 222 GLU A C 1
ATOM 1758 O O . GLU A 1 222 ? 6.547 -3.611 73.875 1 19.02 222 GLU A O 1
ATOM 1763 N N . GLY A 1 223 ? 4.793 -4.988 74.5 1 18.2 223 GLY A N 1
ATOM 1764 C CA . GLY A 1 223 ? 4.473 -6.367 74.188 1 18.2 223 GLY A CA 1
ATOM 1765 C C . GLY A 1 223 ? 4.375 -6.617 72.688 1 18.2 223 GLY A C 1
ATOM 1766 O O . GLY A 1 223 ? 5.094 -7.457 72.188 1 18.2 223 GLY A O 1
ATOM 1767 N N . SER A 1 224 ? 3.109 -6.586 72.125 1 20.84 224 SER A N 1
ATOM 1768 C CA . SER A 1 224 ? 2.426 -7.719 71.5 1 20.84 224 SER A CA 1
ATOM 1769 C C . SER A 1 224 ? 2.787 -7.844 70 1 20.84 224 SER A C 1
ATOM 1771 O O . SER A 1 224 ? 3.139 -6.855 69.375 1 20.84 224 SER A O 1
ATOM 1773 N N . LYS A 1 225 ? 2.762 -9.102 69.438 1 22.17 225 LYS A N 1
ATOM 1774 C CA . LYS A 1 225 ? 3.355 -9.898 68.375 1 22.17 225 LYS A CA 1
ATOM 1775 C C . LYS A 1 225 ? 2.58 -9.734 67.062 1 22.17 225 LYS A C 1
ATOM 1777 O O . LYS A 1 225 ? 2.82 -10.461 66.125 1 22.17 225 LYS A O 1
ATOM 1782 N N . LYS A 1 226 ? 1.801 -8.75 66.688 1 23 226 LYS A N 1
ATOM 1783 C CA . LYS A 1 226 ? 0.767 -9.117 65.75 1 23 226 LYS A CA 1
ATOM 1784 C C . LYS A 1 226 ? 1.382 -9.625 64.438 1 23 226 LYS A C 1
ATOM 1786 O O . LYS A 1 226 ? 2.207 -8.938 63.812 1 23 226 LYS A O 1
ATOM 1791 N N . ARG A 1 227 ? 1.203 -11.023 64.062 1 21.88 227 ARG A N 1
ATOM 1792 C CA . ARG A 1 227 ? 1.716 -11.938 63.031 1 21.88 227 ARG A CA 1
ATOM 1793 C C . ARG A 1 227 ? 1.153 -11.602 61.656 1 21.88 227 ARG A C 1
ATOM 1795 O O . ARG A 1 227 ? -0.063 -11.617 61.438 1 21.88 227 ARG A O 1
ATOM 1802 N N . LYS A 1 228 ? 1.54 -10.633 60.969 1 22.94 228 LYS A N 1
ATOM 1803 C CA . LYS A 1 228 ? 1.018 -10.25 59.656 1 22.94 228 LYS A CA 1
ATOM 1804 C C . LYS A 1 228 ? 1.104 -11.414 58.688 1 22.94 228 LYS A C 1
ATOM 1806 O O . LYS A 1 228 ? 2.188 -11.953 58.438 1 22.94 228 LYS A O 1
ATOM 1811 N N . ARG A 1 229 ? -0.034 -12.281 58.406 1 23.72 229 ARG A N 1
ATOM 1812 C CA . ARG A 1 229 ? -0.377 -13.453 57.625 1 23.72 229 ARG A CA 1
ATOM 1813 C C . ARG A 1 229 ? -0.07 -13.219 56.125 1 23.72 229 ARG A C 1
ATOM 1815 O O . ARG A 1 229 ? -0.285 -12.117 55.625 1 23.72 229 ARG A O 1
ATOM 1822 N N . HIS A 1 230 ? 0.686 -14.141 55.406 1 23.36 230 HIS A N 1
ATOM 1823 C CA . HIS A 1 230 ? 1.332 -14.43 54.156 1 23.36 230 HIS A CA 1
ATOM 1824 C C . HIS A 1 230 ? 0.302 -14.609 53.031 1 23.36 230 HIS A C 1
ATOM 1826 O O . HIS A 1 230 ? -0.467 -15.57 53.031 1 23.36 230 HIS A O 1
ATOM 1832 N N . LYS A 1 231 ? -0.453 -13.617 52.656 1 24.88 231 LYS A N 1
ATOM 1833 C CA . LYS A 1 231 ? -1.566 -13.789 51.719 1 24.88 231 LYS A CA 1
ATOM 1834 C C . LYS A 1 231 ? -1.124 -14.531 50.469 1 24.88 231 LYS A C 1
ATOM 1836 O O . LYS A 1 231 ? -0.259 -14.055 49.719 1 24.88 231 LYS A O 1
ATOM 1841 N N . ARG A 1 232 ? -1.067 -15.914 50.375 1 27.41 232 ARG A N 1
ATOM 1842 C CA . ARG A 1 232 ? -0.785 -16.891 49.344 1 27.41 232 ARG A CA 1
ATOM 1843 C C . ARG A 1 232 ? -1.722 -16.703 48.156 1 27.41 232 ARG A C 1
ATOM 1845 O O . ARG A 1 232 ? -2.932 -16.906 48.25 1 27.41 232 ARG A O 1
ATOM 1852 N N . VAL A 1 233 ? -1.645 -15.664 47.406 1 27.78 233 VAL A N 1
ATOM 1853 C CA . VAL A 1 233 ? -2.619 -15.43 46.344 1 27.78 233 VAL A CA 1
ATOM 1854 C C . VAL A 1 233 ? -2.729 -16.672 45.469 1 27.78 233 VAL A C 1
ATOM 1856 O O . VAL A 1 233 ? -1.714 -17.234 45.031 1 27.78 233 VAL A O 1
ATOM 1859 N N . LYS A 1 234 ? -3.9 -17.344 45.312 1 28.28 234 LYS A N 1
ATOM 1860 C CA . LYS A 1 234 ? -4.59 -18.5 44.75 1 28.28 234 LYS A CA 1
ATOM 1861 C C . LYS A 1 234 ? -4.469 -18.516 43.219 1 28.28 234 LYS A C 1
ATOM 1863 O O . LYS A 1 234 ? -4.719 -17.5 42.562 1 28.28 234 LYS A O 1
ATOM 1868 N N . LEU A 1 235 ? -3.652 -19.438 42.594 1 25.77 235 LEU A N 1
ATOM 1869 C CA . LEU A 1 235 ? -3.336 -19.812 41.219 1 25.77 235 LEU A CA 1
ATOM 1870 C C . LEU A 1 235 ? -4.598 -20.219 40.438 1 25.77 235 LEU A C 1
ATOM 1872 O O . LEU A 1 235 ? -5.297 -21.141 40.844 1 25.77 235 LEU A O 1
ATOM 1876 N N . ALA A 1 236 ? -5.457 -19.375 39.969 1 26 236 ALA A N 1
ATOM 1877 C CA . ALA A 1 236 ? -6.766 -19.828 39.5 1 26 236 ALA A CA 1
ATOM 1878 C C . ALA A 1 236 ? -6.637 -20.938 38.469 1 26 236 ALA A C 1
ATOM 1880 O O . ALA A 1 236 ? -5.707 -20.922 37.656 1 26 236 ALA A O 1
ATOM 1881 N N . LYS A 1 237 ? -7.441 -22.109 38.469 1 26.55 237 LYS A N 1
ATOM 1882 C CA . LYS A 1 237 ? -7.668 -23.422 37.875 1 26.55 237 LYS A CA 1
ATOM 1883 C C . LYS A 1 237 ? -8.023 -23.312 36.406 1 26.55 237 LYS A C 1
ATOM 1885 O O . LYS A 1 23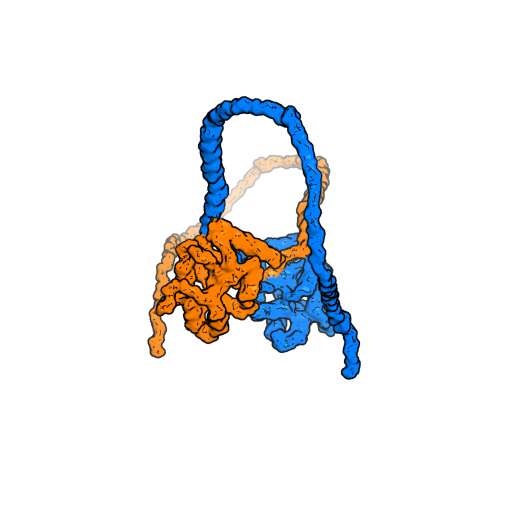7 ? -7.98 -24.297 35.688 1 26.55 237 LYS A O 1
ATOM 1890 N N . HIS A 1 238 ? -8.633 -22.203 35.906 1 28.91 238 HIS A N 1
ATOM 1891 C CA . HIS A 1 238 ? -9.367 -22.391 34.656 1 28.91 238 HIS A CA 1
ATOM 1892 C C . HIS A 1 238 ? -8.438 -22.766 33.531 1 28.91 238 HIS A C 1
ATOM 1894 O O . HIS A 1 238 ? -8.812 -22.656 32.344 1 28.91 238 HIS A O 1
ATOM 1900 N N . VAL A 1 239 ? -7.16 -22.969 33.594 1 29.34 239 VAL A N 1
ATOM 1901 C CA . VAL A 1 239 ? -6.352 -23.375 32.438 1 29.34 239 VAL A CA 1
ATOM 1902 C C . VAL A 1 239 ? -6.789 -24.75 31.953 1 29.34 239 VAL A C 1
ATOM 1904 O O . VAL A 1 239 ? -6.551 -25.125 30.812 1 29.34 239 VAL A O 1
ATOM 1907 N N . VAL A 1 240 ? -7.348 -25.594 32.781 1 29.33 240 VAL A N 1
ATOM 1908 C CA . VAL A 1 240 ? -7.301 -27.031 32.469 1 29.33 240 VAL A CA 1
ATOM 1909 C C . VAL A 1 240 ? -8.367 -27.375 31.438 1 29.33 240 VAL A C 1
ATOM 1911 O O . VAL A 1 240 ? -8.102 -28.125 30.484 1 29.33 240 VAL A O 1
ATOM 1914 N N . GLU A 1 241 ? -9.727 -27.156 31.625 1 29 241 GLU A N 1
ATOM 1915 C CA . GLU A 1 241 ? -10.797 -28.047 31.156 1 29 241 GLU A CA 1
ATOM 1916 C C . GLU A 1 241 ? -11.117 -27.797 29.688 1 29 241 GLU A C 1
ATOM 1918 O O . GLU A 1 241 ? -11.859 -28.562 29.078 1 29 241 GLU A O 1
ATOM 1923 N N . GLU A 1 242 ? -10.992 -26.625 28.984 1 31.27 242 GLU A N 1
ATOM 1924 C CA . GLU A 1 242 ? -11.703 -26.453 27.719 1 31.27 242 GLU A CA 1
ATOM 1925 C C . GLU A 1 242 ? -11.227 -27.469 26.672 1 31.27 242 GLU A C 1
ATOM 1927 O O . GLU A 1 242 ? -11.609 -27.375 25.5 1 31.27 242 GLU A O 1
ATOM 1932 N N . LEU A 1 243 ? -10.32 -28.391 26.812 1 32.69 243 LEU A N 1
ATOM 1933 C CA . LEU A 1 243 ? -9.945 -29.562 26.031 1 32.69 243 LEU A CA 1
ATOM 1934 C C . LEU A 1 243 ? -11.133 -30.5 25.859 1 32.69 243 LEU A C 1
ATOM 1936 O O . LEU A 1 243 ? -11.125 -31.359 24.984 1 32.69 243 LEU A O 1
ATOM 1940 N N . SER A 1 244 ? -11.859 -30.75 26.859 1 30.05 244 SER A N 1
ATOM 1941 C CA . SER A 1 244 ? -12.5 -32.062 26.953 1 30.05 244 SER A CA 1
ATOM 1942 C C . SER A 1 244 ? -13.68 -32.156 25.984 1 30.05 244 SER A C 1
ATOM 1944 O O . SER A 1 244 ? -14.125 -31.156 25.438 1 30.05 244 SER A O 1
ATOM 1946 N N . LYS A 1 245 ? -14.977 -32.656 26.438 1 33.97 245 LYS A N 1
ATOM 1947 C CA . LYS A 1 245 ? -15.969 -33.719 26.422 1 33.97 245 LYS A CA 1
ATOM 1948 C C . LYS A 1 245 ? -17.234 -33.281 25.688 1 33.97 245 LYS A C 1
ATOM 1950 O O . LYS A 1 245 ? -18.25 -33.969 25.75 1 33.97 245 LYS A O 1
ATOM 1955 N N . SER A 1 246 ? -17.547 -32.125 25.109 1 31.08 246 SER A N 1
ATOM 1956 C CA . SER A 1 246 ? -19 -32.156 25.156 1 31.08 246 SER A CA 1
ATOM 1957 C C . SER A 1 246 ? -19.578 -33.188 24.203 1 31.08 246 SER A C 1
ATOM 1959 O O . SER A 1 246 ? -19.047 -33.375 23.109 1 31.08 246 SER A O 1
ATOM 1961 N N . PRO A 1 247 ? -20.688 -33.844 24.594 1 32.09 247 PRO A N 1
ATOM 1962 C CA . PRO A 1 247 ? -21.531 -35 24.375 1 32.09 247 PRO A CA 1
ATOM 1963 C C . PRO A 1 247 ? -22.25 -34.969 23.031 1 32.09 247 PRO A C 1
ATOM 1965 O O . PRO A 1 247 ? -22.484 -33.906 22.469 1 32.09 247 PRO A O 1
ATOM 1968 N N . VAL A 1 248 ? -22.438 -36.188 22.375 1 29.56 248 VAL A N 1
ATOM 1969 C CA . VAL A 1 248 ? -23.156 -36.844 21.281 1 29.56 248 VAL A CA 1
ATOM 1970 C C . VAL A 1 248 ? -24.656 -36.625 21.469 1 29.56 248 VAL A C 1
ATOM 1972 O O . VAL A 1 248 ? -25.453 -37.188 20.703 1 29.56 248 VAL A O 1
ATOM 1975 N N . LYS A 1 249 ? -25.203 -35.719 22.25 1 21.09 249 LYS A N 1
ATOM 1976 C CA . LYS A 1 249 ? -26.641 -35.781 22.094 1 21.09 249 LYS A CA 1
ATOM 1977 C C . LYS A 1 249 ? -27.094 -35.156 20.781 1 21.09 249 LYS A C 1
ATOM 1979 O O . LYS A 1 249 ? -26.625 -34.094 20.406 1 21.09 249 LYS A O 1
ATOM 1984 N N . MET B 1 1 ? 9.086 -7.668 4.059 1 44.62 1 MET B N 1
ATOM 1985 C CA . MET B 1 1 ? 8.516 -6.535 3.336 1 44.62 1 MET B CA 1
ATOM 1986 C C . MET B 1 1 ? 7.992 -5.48 4.305 1 44.62 1 MET B C 1
ATOM 1988 O O . MET B 1 1 ? 8.219 -4.285 4.113 1 44.62 1 MET B O 1
ATOM 1992 N N . LYS B 1 2 ? 7.23 -6.117 5.445 1 50.53 2 LYS B N 1
ATOM 1993 C CA . LYS B 1 2 ? 6.668 -5.219 6.449 1 50.53 2 LYS B CA 1
ATOM 1994 C C . LYS B 1 2 ? 7.77 -4.5 7.223 1 50.53 2 LYS B C 1
ATOM 1996 O O . LYS B 1 2 ? 7.652 -3.309 7.52 1 50.53 2 LYS B O 1
ATOM 2001 N N . ILE B 1 3 ? 8.852 -5.293 7.262 1 51.09 3 ILE B N 1
ATOM 2002 C CA . ILE B 1 3 ? 9.922 -4.781 8.117 1 51.09 3 ILE B CA 1
ATOM 2003 C C . ILE B 1 3 ? 10.547 -3.545 7.473 1 51.09 3 ILE B C 1
ATOM 2005 O O . ILE B 1 3 ? 10.812 -2.551 8.156 1 51.09 3 ILE B O 1
ATOM 2009 N N . ASN B 1 4 ? 10.508 -3.518 6.121 1 71.44 4 ASN B N 1
ATOM 2010 C CA . ASN B 1 4 ? 11.211 -2.43 5.445 1 71.44 4 ASN B CA 1
ATOM 2011 C C . ASN B 1 4 ? 10.406 -1.131 5.5 1 71.44 4 ASN B C 1
ATOM 2013 O O . ASN B 1 4 ? 10.977 -0.058 5.723 1 71.44 4 ASN B O 1
ATOM 2017 N N . ARG B 1 5 ? 9.172 -1.336 5.621 1 77.38 5 ARG B N 1
ATOM 2018 C CA . ARG B 1 5 ? 8.32 -0.151 5.645 1 77.38 5 ARG B CA 1
ATOM 2019 C C . ARG B 1 5 ? 8.43 0.573 6.984 1 77.38 5 ARG B C 1
ATOM 2021 O O . ARG B 1 5 ? 8.516 1.803 7.023 1 77.38 5 ARG B O 1
ATOM 2028 N N . TYR B 1 6 ? 8.516 -0.194 8 1 84.75 6 TYR B N 1
ATOM 2029 C CA . TYR B 1 6 ? 8.586 0.388 9.336 1 84.75 6 TYR B CA 1
ATOM 2030 C C . TYR B 1 6 ? 9.969 0.969 9.602 1 84.75 6 TYR B C 1
ATOM 2032 O O . TYR B 1 6 ? 10.102 2.016 10.242 1 84.75 6 TYR B O 1
ATOM 2040 N N . LYS B 1 7 ? 10.938 0.323 9.047 1 86.5 7 LYS B N 1
ATOM 2041 C CA . LYS B 1 7 ? 12.289 0.875 9.18 1 86.5 7 LYS B CA 1
ATOM 2042 C C . LYS B 1 7 ? 12.414 2.188 8.406 1 86.5 7 LYS B C 1
ATOM 2044 O O . LYS B 1 7 ? 13.016 3.143 8.906 1 86.5 7 LYS B O 1
ATOM 2049 N N . ARG B 1 8 ? 11.836 2.25 7.305 1 86.75 8 ARG B N 1
ATOM 2050 C CA . ARG B 1 8 ? 11.906 3.43 6.449 1 86.75 8 ARG B CA 1
ATOM 2051 C C . ARG B 1 8 ? 11.203 4.617 7.102 1 86.75 8 ARG B C 1
ATOM 2053 O O . ARG B 1 8 ? 11.727 5.734 7.098 1 86.75 8 ARG B O 1
ATOM 2060 N N . VAL B 1 9 ? 10.008 4.371 7.641 1 92.62 9 VAL B N 1
ATOM 2061 C CA . VAL B 1 9 ? 9.273 5.469 8.258 1 92.62 9 VAL B CA 1
ATOM 2062 C C . VAL B 1 9 ? 10.039 5.988 9.469 1 92.62 9 VAL B C 1
ATOM 2064 O O . VAL B 1 9 ? 10.055 7.191 9.734 1 92.62 9 VAL B O 1
ATOM 2067 N N . GLN B 1 10 ? 10.711 5.086 10.133 1 94.12 10 GLN B N 1
ATOM 2068 C CA . GLN B 1 10 ? 11.492 5.508 11.289 1 94.12 10 GLN B CA 1
ATOM 2069 C C . GLN B 1 10 ? 12.664 6.383 10.867 1 94.12 10 GLN B C 1
ATOM 2071 O O . GLN B 1 10 ? 13 7.355 11.555 1 94.12 10 GLN B O 1
ATOM 2076 N N . ARG B 1 11 ? 13.242 6.102 9.789 1 91.5 11 ARG B N 1
ATOM 2077 C CA . ARG B 1 11 ? 14.336 6.914 9.258 1 91.5 11 ARG B CA 1
ATOM 2078 C C . ARG B 1 11 ? 13.859 8.32 8.906 1 91.5 11 ARG B C 1
ATOM 2080 O O . ARG B 1 11 ? 14.516 9.305 9.234 1 91.5 11 ARG B O 1
ATOM 2087 N N . HIS B 1 12 ? 12.688 8.398 8.258 1 92.88 12 HIS B N 1
ATOM 2088 C CA . HIS B 1 12 ? 12.141 9.695 7.891 1 92.88 12 HIS B CA 1
ATOM 2089 C C . HIS B 1 12 ? 11.742 10.5 9.125 1 92.88 12 HIS B C 1
ATOM 2091 O O . HIS B 1 12 ? 11.961 11.719 9.172 1 92.88 12 HIS B O 1
ATOM 2097 N N . LEU B 1 13 ? 11.164 9.789 10.141 1 95.44 13 LEU B N 1
ATOM 2098 C CA . LEU B 1 13 ? 10.773 10.469 11.375 1 95.44 13 LEU B CA 1
ATOM 2099 C C . LEU B 1 13 ? 11.992 11.008 12.109 1 95.44 13 LEU B C 1
ATOM 2101 O O . LEU B 1 13 ? 11.969 12.133 12.625 1 95.44 13 LEU B O 1
ATOM 2105 N N . THR B 1 14 ? 13.023 10.164 12.078 1 93.81 14 THR B N 1
ATOM 2106 C CA . THR B 1 14 ? 14.266 10.578 12.727 1 93.81 14 THR B CA 1
ATOM 2107 C C . THR B 1 14 ? 14.844 11.812 12.039 1 93.81 14 THR B C 1
ATOM 2109 O O . THR B 1 14 ? 15.336 12.727 12.711 1 93.81 14 THR B O 1
ATOM 2112 N N . PHE B 1 15 ? 14.797 11.891 10.805 1 93.25 15 PHE B N 1
ATOM 2113 C CA . PHE B 1 15 ? 15.234 13.055 10.039 1 93.25 15 PHE B CA 1
ATOM 2114 C C . PHE B 1 15 ? 14.477 14.297 10.469 1 93.25 15 PHE B C 1
ATOM 2116 O O . PHE B 1 15 ? 15.078 15.336 10.742 1 93.25 15 PHE B O 1
ATOM 2123 N N . TYR B 1 16 ? 13.125 14.211 10.594 1 95.69 16 TYR B N 1
ATOM 2124 C CA . TYR B 1 16 ? 12.305 15.359 10.945 1 95.69 16 TYR B CA 1
ATOM 2125 C C . TYR B 1 16 ? 12.516 15.758 12.398 1 95.69 16 TYR B C 1
ATOM 2127 O O . TYR B 1 16 ? 12.461 16.938 12.742 1 95.69 16 TYR B O 1
ATOM 2135 N N . LYS B 1 17 ? 12.734 14.758 13.219 1 94.88 17 LYS B N 1
ATOM 2136 C CA . LYS B 1 17 ? 13.039 15.039 14.625 1 94.88 17 LYS B CA 1
ATOM 2137 C C . LYS B 1 17 ? 14.344 15.82 14.75 1 94.88 17 LYS B C 1
ATOM 2139 O O . LYS B 1 17 ? 14.391 16.859 15.414 1 94.88 17 LYS B O 1
ATOM 2144 N N . ASN B 1 18 ? 15.328 15.383 14.055 1 92.94 18 ASN B N 1
ATOM 2145 C CA . ASN B 1 18 ? 16.672 15.945 14.203 1 92.94 18 ASN B CA 1
ATOM 2146 C C . ASN B 1 18 ? 16.812 17.266 13.438 1 92.94 18 ASN B C 1
ATOM 2148 O O . ASN B 1 18 ? 17.422 18.203 13.938 1 92.94 18 ASN B O 1
ATOM 2152 N N . ALA B 1 19 ? 16.219 17.328 12.336 1 90.94 19 ALA B N 1
ATOM 2153 C CA . ALA B 1 19 ? 16.438 18.469 11.453 1 90.94 19 ALA B CA 1
ATOM 2154 C C . ALA B 1 19 ? 15.445 19.594 11.742 1 90.94 19 ALA B C 1
ATOM 2156 O O . ALA B 1 19 ? 15.766 20.766 11.57 1 90.94 19 ALA B O 1
ATOM 2157 N N . PHE B 1 20 ? 14.234 19.266 12.18 1 94.69 20 PHE B N 1
ATOM 2158 C CA . PHE B 1 20 ? 13.195 20.281 12.234 1 94.69 20 PHE B CA 1
ATOM 2159 C C . PHE B 1 20 ? 12.516 20.297 13.602 1 94.69 20 PHE B C 1
ATOM 2161 O O . PHE B 1 20 ? 11.57 21.062 13.82 1 94.69 20 PHE B O 1
ATOM 2168 N N . GLY B 1 21 ? 12.906 19.391 14.477 1 94.69 21 GLY B N 1
ATOM 2169 C CA . GLY B 1 21 ? 12.469 19.469 15.859 1 94.69 21 GLY B CA 1
ATOM 2170 C C . GLY B 1 21 ? 11.117 18.828 16.094 1 94.69 21 GLY B C 1
ATOM 2171 O O . GLY B 1 21 ? 10.406 19.188 17.031 1 94.69 21 GLY B O 1
ATOM 2172 N N . PHE B 1 22 ? 10.734 17.938 15.266 1 96.56 22 PHE B N 1
ATOM 2173 C CA . PHE B 1 22 ? 9.5 17.188 15.5 1 96.56 22 PHE B CA 1
ATOM 2174 C C . PHE B 1 22 ? 9.633 16.297 16.719 1 96.56 22 PHE B C 1
ATOM 2176 O O . PHE B 1 22 ? 10.711 15.766 17 1 96.56 22 PHE B O 1
ATOM 2183 N N . ARG B 1 23 ? 8.5 16.172 17.438 1 96.12 23 ARG B N 1
ATOM 2184 C CA . ARG B 1 23 ? 8.461 15.312 18.609 1 96.12 23 ARG B CA 1
ATOM 2185 C C . ARG B 1 23 ? 7.078 14.703 18.797 1 96.12 23 ARG B C 1
ATOM 2187 O O . ARG B 1 23 ? 6.082 15.25 18.312 1 96.12 23 ARG B O 1
ATOM 2194 N N . ALA B 1 24 ? 7.027 13.617 19.516 1 96.06 24 ALA B N 1
ATOM 2195 C CA . ALA B 1 24 ? 5.75 13.016 19.859 1 96.06 24 ALA B CA 1
ATOM 2196 C C . ALA B 1 24 ? 5.055 13.805 20.969 1 96.06 24 ALA B C 1
ATOM 2198 O O . ALA B 1 24 ? 5.715 14.383 21.828 1 96.06 24 ALA B O 1
ATOM 2199 N N . PRO B 1 25 ? 3.795 13.797 21 1 98 25 PRO B N 1
ATOM 2200 C CA . PRO B 1 25 ? 2.912 13.203 20 1 98 25 PRO B CA 1
ATOM 2201 C C . PRO B 1 25 ? 2.934 13.953 18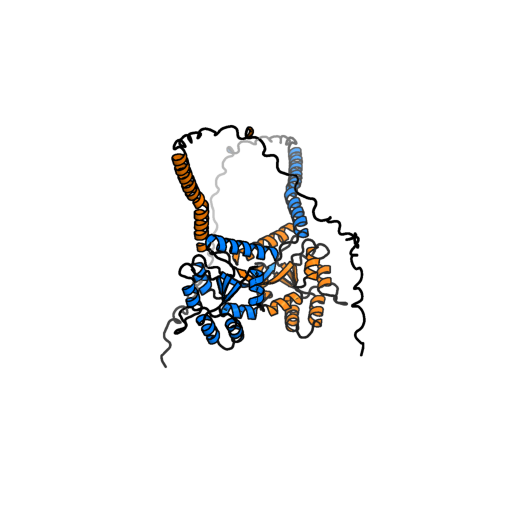.672 1 98 25 PRO B C 1
ATOM 2203 O O . PRO B 1 25 ? 2.855 15.18 18.656 1 98 25 PRO B O 1
ATOM 2206 N N . PHE B 1 26 ? 3.051 13.273 17.609 1 98.44 26 PHE B N 1
ATOM 2207 C CA . PHE B 1 26 ? 3.037 13.891 16.297 1 98.44 26 PHE B CA 1
ATOM 2208 C C . PHE B 1 26 ? 1.646 14.414 15.953 1 98.44 26 PHE B C 1
ATOM 2210 O O . PHE B 1 26 ? 0.66 13.68 16.047 1 98.44 26 PHE B O 1
ATOM 2217 N N . GLN B 1 27 ? 1.601 15.641 15.594 1 98.56 27 GLN B N 1
ATOM 2218 C CA . GLN B 1 27 ? 0.337 16.266 15.211 1 98.56 27 GLN B CA 1
ATOM 2219 C C . GLN B 1 27 ? 0.086 16.125 13.711 1 98.56 27 GLN B C 1
ATOM 2221 O O . GLN B 1 27 ? 0.885 16.594 12.898 1 98.56 27 GLN B O 1
ATOM 2226 N N . ILE B 1 28 ? -1.062 15.5 13.391 1 98.81 28 ILE B N 1
ATOM 2227 C CA . ILE B 1 28 ? -1.328 15.219 11.984 1 98.81 28 ILE B CA 1
ATOM 2228 C C . ILE B 1 28 ? -2.641 15.883 11.57 1 98.81 28 ILE B C 1
ATOM 2230 O O . ILE B 1 28 ? -3.701 15.562 12.109 1 98.81 28 ILE B O 1
ATOM 2234 N N . LEU B 1 29 ? -2.523 16.859 10.648 1 98.75 29 LEU B N 1
ATOM 2235 C CA . LEU B 1 29 ? -3.707 17.453 10.031 1 98.75 29 LEU B CA 1
ATOM 2236 C C . LEU B 1 29 ? -4.309 16.516 8.992 1 98.75 29 LEU B C 1
ATOM 2238 O O . LEU B 1 29 ? -3.652 16.172 8.008 1 98.75 29 LEU B O 1
ATOM 2242 N N . VAL B 1 30 ? -5.531 16.141 9.211 1 98.62 30 VAL B N 1
ATOM 2243 C CA . VAL B 1 30 ? -6.219 15.195 8.328 1 98.62 30 VAL B CA 1
ATOM 2244 C C . VAL B 1 30 ? -7.34 15.914 7.582 1 98.62 30 VAL B C 1
ATOM 2246 O O . VAL B 1 30 ? -8.148 16.625 8.188 1 98.62 30 VAL B O 1
ATOM 2249 N N . ASP B 1 31 ? -7.41 15.75 6.27 1 97.75 31 ASP B N 1
ATOM 2250 C CA . ASP B 1 31 ? -8.477 16.406 5.516 1 97.75 31 ASP B CA 1
ATOM 2251 C C . ASP B 1 31 ? -9.523 15.383 5.051 1 97.75 31 ASP B C 1
ATOM 2253 O O . ASP B 1 31 ? -9.453 14.211 5.41 1 97.75 31 ASP B O 1
ATOM 2257 N N . GLY B 1 32 ? -10.484 15.883 4.312 1 97.06 32 GLY B N 1
ATOM 2258 C CA . GLY B 1 32 ? -11.586 15.055 3.861 1 97.06 32 GLY B CA 1
ATOM 2259 C C . GLY B 1 32 ? -11.172 14 2.855 1 97.06 32 GLY B C 1
ATOM 2260 O O . GLY B 1 32 ? -11.695 12.883 2.867 1 97.06 32 GLY B O 1
ATOM 2261 N N . THR B 1 33 ? -10.227 14.297 2.041 1 95.12 33 THR B N 1
ATOM 2262 C CA . THR B 1 33 ? -9.797 13.359 1.012 1 95.12 33 THR B CA 1
ATOM 2263 C C . THR B 1 33 ? -9.117 12.148 1.637 1 95.12 33 THR B C 1
ATOM 2265 O O . THR B 1 33 ? -9.305 11.016 1.178 1 95.12 33 THR B O 1
ATOM 2268 N N . PHE B 1 34 ? -8.344 12.422 2.635 1 97.06 34 PHE B N 1
ATOM 2269 C CA . PHE B 1 34 ? -7.688 11.344 3.355 1 97.06 34 PHE B CA 1
ATOM 2270 C C . PHE B 1 34 ? -8.711 10.445 4.039 1 97.06 34 PHE B C 1
ATOM 2272 O O . PHE B 1 34 ? -8.609 9.219 3.986 1 97.06 34 PHE B O 1
ATOM 2279 N N . CYS B 1 35 ? -9.695 11.062 4.633 1 97.06 35 CYS B N 1
ATOM 2280 C CA . CYS B 1 35 ? -10.758 10.32 5.305 1 97.06 35 CYS B CA 1
ATOM 2281 C C . CYS B 1 35 ? -11.57 9.516 4.305 1 97.06 35 CYS B C 1
ATOM 2283 O O . CYS B 1 35 ? -11.938 8.367 4.574 1 97.06 35 CYS B O 1
ATOM 2285 N N . ALA B 1 36 ? -11.836 10.102 3.207 1 94.69 36 ALA B N 1
ATOM 2286 C CA . ALA B 1 36 ? -12.578 9.398 2.16 1 94.69 36 ALA B CA 1
ATOM 2287 C C . ALA B 1 36 ? -11.805 8.18 1.671 1 94.69 36 ALA B C 1
ATOM 2289 O O . ALA B 1 36 ? -12.391 7.105 1.476 1 94.69 36 ALA B O 1
ATOM 2290 N N . ALA B 1 37 ? -10.555 8.375 1.476 1 93.06 37 ALA B N 1
ATOM 2291 C CA . ALA B 1 37 ? -9.711 7.266 1.043 1 93.06 37 ALA B CA 1
ATOM 2292 C C . ALA B 1 37 ? -9.648 6.176 2.109 1 93.06 37 ALA B C 1
ATOM 2294 O O . ALA B 1 37 ? -9.695 4.984 1.794 1 93.06 37 ALA B O 1
ATOM 2295 N N . ALA B 1 38 ? -9.508 6.609 3.307 1 94.31 38 ALA B N 1
ATOM 2296 C CA . ALA B 1 38 ? -9.445 5.648 4.406 1 94.31 38 ALA B CA 1
ATOM 2297 C C . ALA B 1 38 ? -10.703 4.781 4.445 1 94.31 38 ALA B C 1
ATOM 2299 O O . ALA B 1 38 ? -10.617 3.57 4.652 1 94.31 38 ALA B O 1
ATOM 2300 N N . LEU B 1 39 ? -11.828 5.422 4.223 1 91 39 LEU B N 1
ATOM 2301 C CA . LEU B 1 39 ? -13.086 4.684 4.184 1 91 39 LEU B CA 1
ATOM 2302 C C . LEU B 1 39 ? -13.117 3.73 2.992 1 91 39 LEU B C 1
ATOM 2304 O O . LEU B 1 39 ? -13.516 2.57 3.133 1 91 39 LEU B O 1
ATOM 2308 N N . LYS B 1 40 ? -12.727 4.293 1.964 1 87.75 40 LYS B N 1
ATOM 2309 C CA . LYS B 1 40 ? -12.742 3.508 0.733 1 87.75 40 LYS B CA 1
ATOM 2310 C C . LYS B 1 40 ? -11.852 2.271 0.861 1 87.75 40 LYS B C 1
ATOM 2312 O O . LYS B 1 40 ? -12.227 1.186 0.41 1 87.75 40 LYS B O 1
ATOM 2317 N N . TYR B 1 41 ? -10.719 2.451 1.525 1 86.5 41 TYR B N 1
ATOM 2318 C CA . TYR B 1 41 ? -9.727 1.384 1.615 1 86.5 41 TYR B CA 1
ATOM 2319 C C . TYR B 1 41 ? -9.867 0.624 2.93 1 86.5 41 TYR B C 1
ATOM 2321 O O . TYR B 1 41 ? -9.031 -0.225 3.252 1 86.5 41 TYR B O 1
ATOM 2329 N N . LYS B 1 42 ? -10.883 0.922 3.742 1 86.56 42 LYS B N 1
ATOM 2330 C CA . LYS B 1 42 ? -11.164 0.247 5.004 1 86.56 42 LYS B CA 1
ATOM 2331 C C . LYS B 1 42 ? -9.977 0.336 5.957 1 86.56 42 LYS B C 1
ATOM 2333 O O . LYS B 1 42 ? -9.57 -0.666 6.551 1 86.56 42 LYS B O 1
ATOM 2338 N N . ILE B 1 43 ? -9.445 1.493 5.98 1 90.38 43 ILE B N 1
ATOM 2339 C CA . ILE B 1 43 ? -8.336 1.772 6.883 1 90.38 43 ILE B CA 1
ATOM 2340 C C . ILE B 1 43 ? -8.852 2.514 8.117 1 90.38 43 ILE B C 1
ATOM 2342 O O . ILE B 1 43 ? -9.547 3.523 7.996 1 90.38 43 ILE B O 1
ATOM 2346 N N . ASN B 1 44 ? -8.586 1.998 9.258 1 93 44 ASN B N 1
ATOM 2347 C CA . ASN B 1 44 ? -8.852 2.699 10.516 1 93 44 ASN B CA 1
ATOM 2348 C C . ASN B 1 44 ? -7.703 3.639 10.883 1 93 44 ASN B C 1
ATOM 2350 O O . ASN B 1 44 ? -6.699 3.207 11.445 1 93 44 ASN B O 1
ATOM 2354 N N . ILE B 1 45 ? -7.883 4.875 10.664 1 96.25 45 ILE B N 1
ATOM 2355 C CA . ILE B 1 45 ? -6.828 5.875 10.812 1 96.25 45 ILE B CA 1
ATOM 2356 C C . ILE B 1 45 ? -6.352 5.918 12.258 1 96.25 45 ILE B C 1
ATOM 2358 O O . ILE B 1 45 ? -5.145 5.906 12.523 1 96.25 45 ILE B O 1
ATOM 2362 N N . ARG B 1 46 ? -7.25 5.918 13.172 1 95.56 46 ARG B N 1
ATOM 2363 C CA . ARG B 1 46 ? -6.945 6.055 14.586 1 95.56 46 ARG B CA 1
ATOM 2364 C C . ARG B 1 46 ? -6.102 4.887 15.086 1 95.56 46 ARG B C 1
ATOM 2366 O O . ARG B 1 46 ? -5.242 5.059 15.945 1 95.56 46 ARG B O 1
ATOM 2373 N N . GLU B 1 47 ? -6.359 3.768 14.539 1 95.12 47 GLU B N 1
ATOM 2374 C CA . GLU B 1 47 ? -5.648 2.57 14.977 1 95.12 47 GLU B CA 1
ATOM 2375 C C . GLU B 1 47 ? -4.336 2.4 14.219 1 95.12 47 GLU B C 1
ATOM 2377 O O . GLU B 1 47 ? -3.307 2.072 14.812 1 95.12 47 GLU B O 1
ATOM 2382 N N . GLN B 1 48 ? -4.348 2.656 12.977 1 94.19 48 GLN B N 1
ATOM 2383 C CA . GLN B 1 48 ? -3.229 2.297 12.109 1 94.19 48 GLN B CA 1
ATOM 2384 C C . GLN B 1 48 ? -2.145 3.371 12.141 1 94.19 48 GLN B C 1
ATOM 2386 O O . GLN B 1 48 ? -0.954 3.061 12.062 1 94.19 48 GLN B O 1
ATOM 2391 N N . MET B 1 49 ? -2.543 4.668 12.359 1 96.56 49 MET B N 1
ATOM 2392 C CA . MET B 1 49 ? -1.58 5.762 12.273 1 96.56 49 MET B CA 1
ATOM 2393 C C . MET B 1 49 ? -0.548 5.668 13.391 1 96.56 49 MET B C 1
ATOM 2395 O O . MET B 1 49 ? 0.656 5.664 13.133 1 96.56 49 MET B O 1
ATOM 2399 N N . PRO B 1 50 ? -0.994 5.457 14.617 1 96.5 50 PRO B N 1
ATOM 2400 C CA . PRO B 1 50 ? -0 5.328 15.688 1 96.5 50 PRO B CA 1
ATOM 2401 C C . PRO B 1 50 ? 0.861 4.078 15.547 1 96.5 50 PRO B C 1
ATOM 2403 O O . PRO B 1 50 ? 2.043 4.094 15.906 1 96.5 50 PRO B O 1
ATOM 2406 N N . LYS B 1 51 ? 0.347 2.996 15.031 1 94.12 51 LYS B N 1
ATOM 2407 C CA . LYS B 1 51 ? 1.1 1.765 14.812 1 94.12 51 LYS B CA 1
ATOM 2408 C C . LYS B 1 51 ? 2.158 1.953 13.727 1 94.12 51 LYS B C 1
ATOM 2410 O O . LYS B 1 51 ? 3.295 1.5 13.875 1 94.12 51 LYS B O 1
ATOM 2415 N N . TYR B 1 52 ? 1.731 2.572 12.695 1 94.25 52 TYR B N 1
ATOM 2416 C CA . TYR B 1 52 ? 2.635 2.789 11.57 1 94.25 52 TYR B CA 1
ATOM 2417 C C . TYR B 1 52 ? 3.803 3.682 11.977 1 94.25 52 TYR B C 1
ATOM 2419 O O . TYR B 1 52 ? 4.957 3.381 11.664 1 94.25 52 TYR B O 1
ATOM 2427 N N . LEU B 1 53 ? 3.506 4.777 12.719 1 96.19 53 LEU B N 1
ATOM 2428 C CA . LEU B 1 53 ? 4.555 5.711 13.117 1 96.19 53 LEU B CA 1
ATOM 2429 C C . LEU B 1 53 ? 5.285 5.215 14.359 1 96.19 53 LEU B C 1
ATOM 2431 O O . LEU B 1 53 ? 6.328 5.758 14.727 1 96.19 53 LEU B O 1
ATOM 2435 N N . ALA B 1 54 ? 4.758 4.176 14.969 1 95.19 54 ALA B N 1
ATOM 2436 C CA . ALA B 1 54 ? 5.324 3.566 16.172 1 95.19 54 ALA B CA 1
ATOM 2437 C C . ALA B 1 54 ? 5.59 4.613 17.25 1 95.19 54 ALA B C 1
ATOM 2439 O O . ALA B 1 54 ? 6.641 4.602 17.891 1 95.19 54 ALA B O 1
ATOM 2440 N N . ASP B 1 55 ? 4.758 5.57 17.328 1 95.44 55 ASP B N 1
ATOM 2441 C CA . ASP B 1 55 ? 4.832 6.656 18.312 1 95.44 55 ASP B CA 1
ATOM 2442 C C . ASP B 1 55 ? 3.451 7.25 18.578 1 95.44 55 ASP B C 1
ATOM 2444 O O . ASP B 1 55 ? 2.477 6.891 17.906 1 95.44 55 ASP B O 1
ATOM 2448 N N . GLU B 1 56 ? 3.305 8.086 19.609 1 97.44 56 GLU B N 1
ATOM 2449 C CA . GLU B 1 56 ? 2.047 8.773 19.906 1 97.44 56 GLU B CA 1
ATOM 2450 C C . GLU B 1 56 ? 1.703 9.781 18.812 1 97.44 56 GLU B C 1
ATOM 2452 O O . GLU B 1 56 ? 2.584 10.469 18.297 1 97.44 56 GLU B O 1
ATOM 2457 N N . VAL B 1 57 ? 0.456 9.734 18.469 1 97.88 57 VAL B N 1
ATOM 2458 C CA . VAL B 1 57 ? -0.009 10.625 17.406 1 97.88 57 VAL B CA 1
ATOM 2459 C C . VAL B 1 57 ? -1.261 11.367 17.875 1 97.88 57 VAL B C 1
ATOM 2461 O O . VAL B 1 57 ? -2.047 10.836 18.672 1 97.88 57 VAL B O 1
ATOM 2464 N N . LYS B 1 58 ? -1.424 12.609 17.453 1 98.25 58 LYS B N 1
ATOM 2465 C CA . LYS B 1 58 ? -2.639 13.406 17.625 1 98.25 58 LYS B CA 1
ATOM 2466 C C . LYS B 1 58 ? -3.244 13.766 16.266 1 98.25 58 LYS B C 1
ATOM 2468 O O . LYS B 1 58 ? -2.754 14.664 15.578 1 98.25 58 LYS B O 1
ATOM 2473 N N . LEU B 1 59 ? -4.301 13.07 15.969 1 98.56 59 LEU B N 1
ATOM 2474 C CA . LEU B 1 59 ? -5.031 13.383 14.742 1 98.56 59 LEU B CA 1
ATOM 2475 C C . LEU B 1 59 ? -5.902 14.625 14.938 1 98.56 59 LEU B C 1
ATOM 2477 O O . LEU B 1 59 ? -6.629 14.727 15.922 1 98.56 59 LEU B O 1
ATOM 2481 N N . CYS B 1 60 ? -5.75 15.57 14.016 1 98.62 60 CYS B N 1
ATOM 2482 C CA . CYS B 1 60 ? -6.531 16.797 14.133 1 98.62 60 CYS B CA 1
ATOM 2483 C C . CYS B 1 60 ? -7.02 17.266 12.766 1 98.62 60 CYS B C 1
ATOM 2485 O O . CYS B 1 60 ? -6.609 16.734 11.734 1 98.62 60 CYS B O 1
ATOM 2487 N N . THR B 1 61 ? -7.938 18.172 12.812 1 98.69 61 THR B N 1
ATOM 2488 C CA . THR B 1 61 ? -8.492 18.797 11.609 1 98.69 61 THR B CA 1
ATOM 2489 C C . THR B 1 61 ? -8.867 20.25 11.875 1 98.69 61 THR B C 1
ATOM 2491 O O . THR B 1 61 ? -8.391 20.844 12.836 1 98.69 61 THR B O 1
ATOM 2494 N N . THR B 1 62 ? -9.453 20.891 10.914 1 98.62 62 THR B N 1
ATOM 2495 C CA . THR B 1 62 ? -9.867 22.281 11.047 1 98.62 62 THR B CA 1
ATOM 2496 C C . THR B 1 62 ? -11.32 22.453 10.609 1 98.62 62 THR B C 1
ATOM 2498 O O . THR B 1 62 ? -11.906 21.547 10.008 1 98.62 62 THR B O 1
ATOM 2501 N N . VAL B 1 63 ? -11.836 23.609 10.945 1 98.19 63 VAL B N 1
ATOM 2502 C CA . VAL B 1 63 ? -13.195 23.938 10.531 1 98.19 63 VAL B CA 1
ATOM 2503 C C . VAL B 1 63 ? -13.273 24 9.008 1 98.19 63 VAL B C 1
ATOM 2505 O O . VAL B 1 63 ? -14.281 23.609 8.422 1 98.19 63 VAL B O 1
ATOM 2508 N N . CYS B 1 64 ? -12.203 24.469 8.414 1 98.44 64 CYS B N 1
ATOM 2509 C CA . CYS B 1 64 ? -12.164 24.578 6.965 1 98.44 64 CYS B CA 1
ATOM 2510 C C . CYS B 1 64 ? -12.281 23.203 6.312 1 98.44 64 CYS B C 1
ATOM 2512 O O . CYS B 1 64 ? -13.062 23.031 5.375 1 98.44 64 CYS B O 1
ATOM 2514 N N . ALA B 1 65 ? -11.516 22.219 6.824 1 98.31 65 ALA B N 1
ATOM 2515 C CA . ALA B 1 65 ? -11.523 20.875 6.266 1 98.31 65 ALA B CA 1
ATOM 2516 C C . ALA B 1 65 ? -12.875 20.188 6.477 1 98.31 65 ALA B C 1
ATOM 2518 O O . ALA B 1 65 ? -13.383 19.516 5.578 1 98.31 65 ALA B O 1
ATOM 2519 N N . ILE B 1 66 ? -13.461 20.406 7.59 1 97.69 66 ILE B N 1
ATOM 2520 C CA . ILE B 1 66 ? -14.766 19.812 7.898 1 97.69 66 ILE B CA 1
ATOM 2521 C C . ILE B 1 66 ? -15.828 20.422 6.977 1 97.69 66 ILE B C 1
ATOM 2523 O O . ILE B 1 66 ? -16.594 19.688 6.355 1 97.69 66 ILE B O 1
ATOM 2527 N N . THR B 1 67 ? -15.828 21.734 6.867 1 96.88 67 THR B N 1
ATOM 2528 C CA . THR B 1 67 ? -16.812 22.438 6.051 1 96.88 67 THR B CA 1
ATOM 2529 C C . THR B 1 67 ? -16.703 22.016 4.586 1 96.88 67 THR B C 1
ATOM 2531 O O . THR B 1 67 ? -17.719 21.797 3.918 1 96.88 67 THR B O 1
ATOM 2534 N N . GLU B 1 68 ? -15.469 21.922 4.18 1 96.06 68 GLU B N 1
ATOM 2535 C CA . GLU B 1 68 ? -15.242 21.484 2.803 1 96.06 68 GLU B CA 1
ATOM 2536 C C . GLU B 1 68 ? -15.773 20.078 2.576 1 96.06 68 GLU B C 1
ATOM 2538 O O . GLU B 1 68 ? -16.406 19.797 1.558 1 96.06 68 GLU B O 1
ATOM 2543 N N . THR B 1 69 ? -15.531 19.172 3.473 1 95.94 69 THR B N 1
ATOM 2544 C CA . THR B 1 69 ? -15.961 17.781 3.35 1 95.94 69 THR B CA 1
ATOM 2545 C C . THR B 1 69 ? -17.484 17.688 3.336 1 95.94 69 THR B C 1
ATOM 2547 O O . THR B 1 69 ? -18.047 16.922 2.564 1 95.94 69 THR B O 1
ATOM 2550 N N . GLU B 1 70 ? -18.109 18.531 4.125 1 94.38 70 GLU B N 1
ATOM 2551 C CA . GLU B 1 70 ? -19.562 18.562 4.207 1 94.38 70 GLU B CA 1
ATOM 2552 C C . GLU B 1 70 ? -20.172 19.094 2.916 1 94.38 70 GLU B C 1
ATOM 2554 O O . GLU B 1 70 ? -21.25 18.672 2.512 1 94.38 70 GLU B O 1
ATOM 2559 N N . SER B 1 71 ? -19.453 19.938 2.285 1 92.44 71 SER B N 1
ATOM 2560 C CA . SER B 1 71 ? -19.969 20.609 1.1 1 92.44 71 SER B CA 1
ATOM 2561 C C . SER B 1 71 ? -19.922 19.688 -0.119 1 92.44 71 SER B C 1
ATOM 2563 O O . SER B 1 71 ? -20.609 19.938 -1.118 1 92.44 71 SER B O 1
ATOM 2565 N N . LEU B 1 72 ? -19.078 18.656 -0.035 1 84.62 72 LEU B N 1
ATOM 2566 C CA . LEU B 1 72 ? -18.875 17.797 -1.194 1 84.62 72 LEU B CA 1
ATOM 2567 C C . LEU B 1 72 ? -20.031 16.812 -1.371 1 84.62 72 LEU B C 1
ATOM 2569 O O . LEU B 1 72 ? -20.094 16.109 -2.373 1 84.62 72 LEU B O 1
ATOM 2573 N N . GLY B 1 73 ? -21.094 16.812 -0.545 1 82.56 73 GLY B N 1
ATOM 2574 C CA . GLY B 1 73 ? -22.344 16.109 -0.81 1 82.56 73 GLY B CA 1
ATOM 2575 C C . GLY B 1 73 ? -22.453 14.805 -0.06 1 82.56 73 GLY B C 1
ATOM 2576 O O . GLY B 1 73 ? -21.609 14.469 0.767 1 82.56 73 GLY B O 1
ATOM 2577 N N . PRO B 1 74 ? -23.5 14.07 -0.379 1 85.06 74 PRO B N 1
ATOM 2578 C CA . PRO B 1 74 ? -23.875 12.875 0.386 1 85.06 74 PRO B CA 1
ATOM 2579 C C . PRO B 1 74 ? -22.891 11.719 0.168 1 85.06 74 PRO B C 1
ATOM 2581 O O . PRO B 1 74 ? -22.75 10.859 1.036 1 85.06 74 PRO B O 1
ATOM 2584 N N . THR B 1 75 ? -22.203 11.789 -0.942 1 86 75 THR B N 1
ATOM 2585 C CA . THR B 1 75 ? -21.281 10.703 -1.247 1 86 75 THR B CA 1
ATOM 2586 C C . THR B 1 75 ? -20.109 10.695 -0.262 1 86 75 THR B C 1
ATOM 2588 O O . THR B 1 75 ? -19.453 9.672 -0.075 1 86 75 THR B O 1
ATOM 2591 N N . LEU B 1 76 ? -19.953 11.82 0.349 1 90 76 LEU B N 1
ATOM 2592 C CA . LEU B 1 76 ? -18.844 11.914 1.277 1 90 76 LEU B CA 1
ATOM 2593 C C . LEU B 1 76 ? -19.328 12.008 2.719 1 90 76 LEU B C 1
ATOM 2595 O O . LEU B 1 76 ? -18.609 12.477 3.598 1 90 76 LEU B O 1
ATOM 2599 N N . PHE B 1 77 ? -20.594 11.641 2.865 1 92.25 77 PHE B N 1
ATOM 2600 C CA . PHE B 1 77 ? -21.172 11.688 4.203 1 92.25 77 PHE B CA 1
ATOM 2601 C C . PHE B 1 77 ? -20.344 10.859 5.18 1 92.25 77 PHE B C 1
ATOM 2603 O O . PHE B 1 77 ? -20.094 11.297 6.305 1 92.25 77 PHE B O 1
ATOM 2610 N N . GLY B 1 78 ? -19.969 9.578 4.754 1 93.81 78 GLY B N 1
ATOM 2611 C CA . GLY B 1 78 ? -19.125 8.766 5.613 1 93.81 78 GLY B CA 1
ATOM 2612 C C . GLY B 1 78 ? -17.828 9.453 6 1 93.81 78 GLY B C 1
ATOM 2613 O O . GLY B 1 78 ? -17.438 9.43 7.168 1 93.81 78 GLY B O 1
ATOM 2614 N N . ALA B 1 79 ? -17.172 10.07 5.039 1 95.88 79 ALA B N 1
ATOM 2615 C CA . ALA B 1 79 ? -15.93 10.797 5.297 1 95.88 79 ALA B CA 1
ATOM 2616 C C . ALA B 1 79 ? -16.156 11.953 6.266 1 95.88 79 ALA B C 1
ATOM 2618 O O . ALA B 1 79 ? -15.305 12.25 7.105 1 95.88 79 ALA B O 1
ATOM 2619 N N . THR B 1 80 ? -17.328 12.633 6.164 1 96.56 80 THR B N 1
ATOM 2620 C CA . THR B 1 80 ? -17.703 13.727 7.059 1 96.56 80 THR B CA 1
ATOM 2621 C C . THR B 1 80 ? -17.812 13.234 8.5 1 96.56 80 THR B C 1
ATOM 2623 O O . THR B 1 80 ? -17.359 13.906 9.43 1 96.56 80 THR B O 1
ATOM 2626 N N . LEU B 1 81 ? -18.344 12.055 8.633 1 96.25 81 LEU B N 1
ATOM 2627 C CA . LEU B 1 81 ? -18.484 11.477 9.969 1 96.25 81 LEU B CA 1
ATOM 2628 C C . LEU B 1 81 ? -17.109 11.156 10.562 1 96.25 81 LEU B C 1
ATOM 2630 O O . LEU B 1 81 ? -16.906 11.344 11.766 1 96.25 81 LEU B O 1
ATOM 2634 N N . VAL B 1 82 ? -16.25 10.703 9.742 1 96.94 82 VAL B N 1
ATOM 2635 C CA . VAL B 1 82 ? -14.914 10.328 10.203 1 96.94 82 VAL B CA 1
ATOM 2636 C C . VAL B 1 82 ? -14.141 11.578 10.602 1 96.94 82 VAL B C 1
ATOM 2638 O O . VAL B 1 82 ? -13.586 11.648 11.703 1 96.94 82 VAL B O 1
ATOM 2641 N N . ILE B 1 83 ? -14.117 12.609 9.727 1 97.94 83 ILE B N 1
ATOM 2642 C CA . ILE B 1 83 ? -13.273 13.773 9.953 1 97.94 83 ILE B CA 1
ATOM 2643 C C . ILE B 1 83 ? -13.781 14.547 11.172 1 97.94 83 ILE B C 1
ATOM 2645 O O . ILE B 1 83 ? -13 15.156 11.898 1 97.94 83 ILE B O 1
ATOM 2649 N N . LYS B 1 84 ? -15.039 14.516 11.492 1 97.31 84 LYS B N 1
ATOM 2650 C CA . LYS B 1 84 ? -15.641 15.234 12.609 1 97.31 84 LYS B CA 1
ATOM 2651 C C . LYS B 1 84 ? -15.266 14.602 13.945 1 97.31 84 LYS B C 1
ATOM 2653 O O . LYS B 1 84 ? -15.469 15.203 15 1 97.31 84 LYS B O 1
ATOM 2658 N N . GLN B 1 85 ? -14.68 13.422 13.875 1 97.25 85 GLN B N 1
ATOM 2659 C CA . GLN B 1 85 ? -14.273 12.75 15.102 1 97.25 85 GLN B CA 1
ATOM 2660 C C . GLN B 1 85 ? -12.93 13.281 15.602 1 97.25 85 GLN B C 1
ATOM 2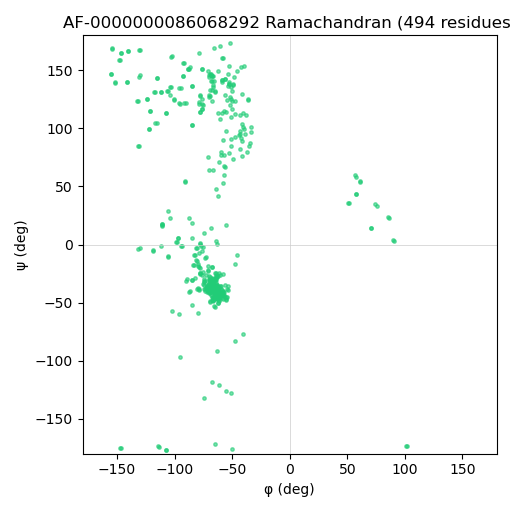662 O O . GLN B 1 85 ? -12.555 13.047 16.75 1 97.25 85 GLN B O 1
ATOM 2667 N N . PHE B 1 86 ? -12.273 13.977 14.805 1 98.19 86 PHE B N 1
ATOM 2668 C CA . PHE B 1 86 ? -10.953 14.453 15.18 1 98.19 86 PHE B CA 1
ATOM 2669 C C . PHE B 1 86 ? -11.031 15.836 15.812 1 98.19 86 PHE B C 1
ATOM 2671 O O . PHE B 1 86 ? -11.875 16.656 15.422 1 98.19 86 PHE B O 1
ATOM 2678 N N . PRO B 1 87 ? -10.164 16.109 16.797 1 98.38 87 PRO B N 1
ATOM 2679 C CA . PRO B 1 87 ? -10.133 17.453 17.391 1 98.38 87 PRO B CA 1
ATOM 2680 C C . PRO B 1 87 ? -9.906 18.547 16.359 1 98.38 87 PRO B C 1
ATOM 2682 O O . PRO B 1 87 ? -9.109 18.375 15.422 1 98.38 87 PRO B O 1
ATOM 2685 N N . VAL B 1 88 ? -10.594 19.656 16.578 1 98.38 88 VAL B N 1
ATOM 2686 C CA . VAL B 1 88 ? -10.531 20.781 15.641 1 98.38 88 VAL B CA 1
ATOM 2687 C C . VAL B 1 88 ? -9.5 21.797 16.141 1 98.38 88 VAL B C 1
ATOM 2689 O O . VAL B 1 88 ? -9.594 22.281 17.266 1 98.38 88 VAL B O 1
ATOM 2692 N N . ARG B 1 89 ? -8.531 22.047 15.289 1 98.12 89 ARG B N 1
ATOM 2693 C CA . ARG B 1 89 ? -7.535 23.078 15.594 1 98.12 89 ARG B CA 1
ATOM 2694 C C . ARG B 1 89 ? -7.988 24.438 15.102 1 98.12 89 ARG B C 1
ATOM 2696 O O . ARG B 1 89 ? -8.711 24.547 14.109 1 98.12 89 ARG B O 1
ATOM 2703 N N . ARG B 1 90 ? -7.512 25.469 15.805 1 96.94 90 ARG B N 1
ATOM 2704 C CA . ARG B 1 90 ? -7.816 26.828 15.391 1 96.94 90 ARG B CA 1
ATOM 2705 C C . ARG B 1 90 ? -6.941 27.25 14.211 1 96.94 90 ARG B C 1
ATOM 2707 O O . ARG B 1 90 ? -5.723 27.359 14.352 1 96.94 90 ARG B O 1
ATOM 2714 N N . CYS B 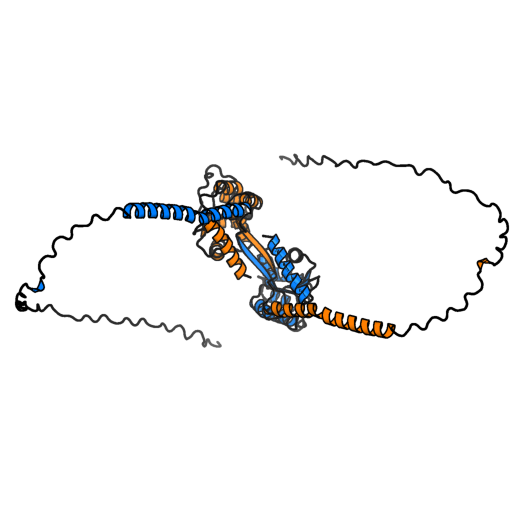1 91 ? -7.559 27.469 13.094 1 96.69 91 CYS B N 1
ATOM 2715 C CA . CYS B 1 91 ? -6.805 27.812 11.898 1 96.69 91 CYS B CA 1
ATOM 2716 C C . CYS B 1 91 ? -6.957 29.297 11.562 1 96.69 91 CYS B C 1
ATOM 2718 O O . CYS B 1 91 ? -6.227 29.828 10.734 1 96.69 91 CYS B O 1
ATOM 2720 N N . GLY B 1 92 ? -7.836 30.016 12.195 1 96.12 92 GLY B N 1
ATOM 2721 C CA . GLY B 1 92 ? -8.039 31.438 11.977 1 96.12 92 GLY B CA 1
ATOM 2722 C C . GLY B 1 92 ? -9.055 31.734 10.891 1 96.12 92 GLY B C 1
ATOM 2723 O O . GLY B 1 92 ? -9.328 32.906 10.586 1 96.12 92 GLY B O 1
ATOM 2724 N N . HIS B 1 93 ? -9.68 30.656 10.344 1 97.25 93 HIS B N 1
ATOM 2725 C CA . HIS B 1 93 ? -10.633 30.828 9.258 1 97.25 93 HIS B CA 1
ATOM 2726 C C . HIS B 1 93 ? -12.055 30.516 9.711 1 97.25 93 HIS B C 1
ATOM 2728 O O . HIS B 1 93 ? -12.922 30.219 8.883 1 97.25 93 HIS B O 1
ATOM 2734 N N . GLU B 1 94 ? -12.281 30.5 11.008 1 94.94 94 GLU B N 1
ATOM 2735 C CA . GLU B 1 94 ? -13.539 30.031 11.57 1 94.94 94 GLU B CA 1
ATOM 2736 C C . GLU B 1 94 ? -14.719 30.859 11.07 1 94.94 94 GLU B C 1
ATOM 2738 O O . GLU B 1 94 ? -15.789 30.328 10.789 1 94.94 94 GLU B O 1
ATOM 2743 N N . LYS B 1 95 ? -14.547 32.156 10.875 1 95.19 95 LYS B N 1
ATOM 2744 C CA . LYS B 1 95 ? -15.617 33.062 10.461 1 95.19 95 LYS B CA 1
ATOM 2745 C C . LYS B 1 95 ? -15.883 32.938 8.961 1 95.19 95 LYS B C 1
ATOM 2747 O O . LYS B 1 95 ? -17.031 33.031 8.516 1 95.19 95 LYS B O 1
ATOM 2752 N N . LYS B 1 96 ? -14.797 32.781 8.188 1 97.06 96 LYS B N 1
ATOM 2753 C CA . LYS B 1 96 ? -14.875 32.594 6.738 1 97.06 96 LYS B CA 1
ATOM 2754 C C . LYS B 1 96 ? -14.023 31.422 6.281 1 97.06 96 LYS B C 1
ATOM 2756 O O . LYS B 1 96 ? -12.914 31.609 5.777 1 97.06 96 LYS B O 1
ATOM 2761 N N . PRO B 1 97 ? -14.688 30.297 6.398 1 96.44 97 PRO B N 1
ATOM 2762 C CA . PRO B 1 97 ? -13.93 29.109 6.023 1 96.44 97 PRO B CA 1
ATOM 2763 C C . PRO B 1 97 ? -13.438 29.156 4.578 1 96.44 97 PRO B C 1
ATOM 2765 O O . PRO B 1 97 ? -14.141 29.641 3.697 1 96.44 97 PRO B O 1
ATOM 2768 N N . ILE B 1 98 ? -12.234 28.672 4.32 1 97.56 98 ILE B N 1
ATOM 2769 C CA . ILE B 1 98 ? -11.625 28.547 3 1 97.56 98 ILE B CA 1
ATOM 2770 C C . ILE B 1 98 ? -11.438 27.078 2.648 1 97.56 98 ILE B C 1
ATOM 2772 O O . ILE B 1 98 ? -11.961 26.188 3.338 1 97.56 98 ILE B O 1
ATOM 2776 N N . THR B 1 99 ? -10.781 26.859 1.506 1 97.31 99 THR B N 1
ATOM 2777 C CA . THR B 1 99 ? -10.57 25.469 1.121 1 97.31 99 THR B CA 1
ATOM 2778 C C . THR B 1 99 ? -9.594 24.797 2.074 1 97.31 99 THR B C 1
ATOM 2780 O O . THR B 1 99 ? -8.672 25.438 2.588 1 97.31 99 THR B O 1
ATOM 2783 N N . ALA B 1 100 ? -9.836 23.547 2.27 1 97.56 100 ALA B N 1
ATOM 2784 C CA . ALA B 1 100 ? -8.93 22.781 3.133 1 97.56 100 ALA B CA 1
ATOM 2785 C C . ALA B 1 100 ? -7.484 22.922 2.668 1 97.56 100 ALA B C 1
ATOM 2787 O O . ALA B 1 100 ? -6.574 23.047 3.49 1 97.56 100 ALA B O 1
ATOM 2788 N N . ALA B 1 101 ? -7.293 22.922 1.371 1 97.69 101 ALA B N 1
ATOM 2789 C CA . ALA B 1 101 ? -5.945 23.031 0.814 1 97.69 101 ALA B CA 1
ATOM 2790 C C . ALA B 1 101 ? -5.289 24.359 1.222 1 97.69 101 ALA B C 1
ATOM 2792 O O . ALA B 1 101 ? -4.156 24.359 1.706 1 97.69 101 ALA B O 1
ATOM 2793 N N . ASN B 1 102 ? -5.992 25.453 1.068 1 98.25 102 ASN B N 1
ATOM 2794 C CA . ASN B 1 102 ? -5.469 26.766 1.439 1 98.25 102 ASN B CA 1
ATOM 2795 C C . ASN B 1 102 ? -5.293 26.891 2.951 1 98.25 102 ASN B C 1
ATOM 2797 O O . ASN B 1 102 ? -4.34 27.516 3.418 1 98.25 102 ASN B O 1
ATOM 2801 N N . CYS B 1 103 ? -6.121 26.328 3.662 1 98.56 103 CYS B N 1
ATOM 2802 C CA . CYS B 1 103 ? -6.078 26.375 5.117 1 98.56 103 CYS B CA 1
ATOM 2803 C C . CYS B 1 103 ? -4.836 25.656 5.648 1 98.56 103 CYS B C 1
ATOM 2805 O O . CYS B 1 103 ? -4.039 26.25 6.375 1 98.56 103 CYS B O 1
ATOM 2807 N N . PHE B 1 104 ? -4.699 24.359 5.168 1 98.62 104 PHE B N 1
ATOM 2808 C CA . PHE B 1 104 ? -3.553 23.578 5.621 1 98.62 104 PHE B CA 1
ATOM 2809 C C . PHE B 1 104 ? -2.248 24.25 5.199 1 98.62 104 PHE B C 1
ATOM 2811 O O . PHE B 1 104 ? -1.296 24.312 5.977 1 98.62 104 PHE B O 1
ATOM 2818 N N . HIS B 1 105 ? -2.236 24.719 3.986 1 98.38 105 HIS B N 1
ATOM 2819 C CA . HIS B 1 105 ? -1.043 25.406 3.51 1 98.38 105 HIS B CA 1
ATOM 2820 C C . HIS B 1 105 ? -0.718 26.609 4.379 1 98.38 105 HIS B C 1
ATOM 2822 O O . HIS B 1 105 ? 0.441 26.828 4.734 1 98.38 105 HIS B O 1
ATOM 2828 N N . SER B 1 106 ? -1.726 27.391 4.734 1 97.94 106 SER B N 1
ATOM 2829 C CA . SER B 1 106 ? -1.527 28.594 5.539 1 97.94 106 SER B CA 1
ATOM 2830 C C . SER B 1 106 ? -1.009 28.25 6.93 1 97.94 106 SER B C 1
ATOM 2832 O O . SER B 1 106 ? -0.251 29.016 7.523 1 97.94 106 SER B O 1
ATOM 2834 N N . MET B 1 107 ? -1.325 27.109 7.43 1 97.75 107 MET B N 1
ATOM 2835 C CA . MET B 1 107 ? -0.963 26.703 8.789 1 97.75 107 MET B CA 1
ATOM 2836 C C . MET B 1 107 ? 0.501 26.281 8.852 1 97.75 107 MET B C 1
ATOM 2838 O O . MET B 1 107 ? 1.127 26.375 9.914 1 97.75 107 MET B O 1
ATOM 2842 N N . VAL B 1 108 ? 1.048 25.844 7.652 1 97.88 108 VAL B N 1
ATOM 2843 C CA . VAL B 1 108 ? 2.377 25.25 7.746 1 97.88 108 VAL B CA 1
ATOM 2844 C C . VAL B 1 108 ? 3.365 26.062 6.914 1 97.88 108 VAL B C 1
ATOM 2846 O O . VAL B 1 108 ? 4.574 25.828 6.969 1 97.88 108 VAL B O 1
ATOM 2849 N N . ARG B 1 109 ? 2.938 27.062 6.168 1 95.62 109 ARG B N 1
ATOM 2850 C CA . ARG B 1 109 ? 3.754 27.75 5.172 1 95.62 109 ARG B CA 1
ATOM 2851 C C . ARG B 1 109 ? 4.855 28.562 5.836 1 95.62 109 ARG B C 1
ATOM 2853 O O . ARG B 1 109 ? 5.887 28.844 5.219 1 95.62 109 ARG B O 1
ATOM 2860 N N . LYS B 1 110 ? 4.727 29.062 7.074 1 94.38 110 LYS B N 1
ATOM 2861 C CA . LYS B 1 110 ? 5.734 29.859 7.773 1 94.38 110 LYS B CA 1
ATOM 2862 C C . LYS B 1 110 ? 6.664 28.969 8.594 1 94.38 110 LYS B C 1
ATOM 2864 O O . LYS B 1 110 ? 6.801 29.156 9.805 1 94.38 110 LYS B O 1
ATOM 2869 N N . ARG B 1 111 ? 7.273 27.984 7.992 1 90.75 111 ARG B N 1
ATOM 2870 C CA . ARG B 1 111 ? 8.289 27.094 8.539 1 90.75 111 ARG B CA 1
ATOM 2871 C C . ARG B 1 111 ? 7.68 26.141 9.562 1 90.75 111 ARG B C 1
ATOM 2873 O O . ARG B 1 111 ? 8.383 25.641 10.445 1 90.75 111 ARG B O 1
ATOM 2880 N N . ASN B 1 112 ? 6.352 26.047 9.594 1 96.06 112 ASN B N 1
ATOM 2881 C CA . ASN B 1 112 ? 5.633 25.031 10.344 1 96.06 112 ASN B CA 1
ATOM 2882 C C . ASN B 1 112 ? 5.996 25.047 11.828 1 96.06 112 ASN B C 1
ATOM 2884 O O . ASN B 1 112 ? 6.434 24.047 12.375 1 96.06 112 ASN B O 1
ATOM 2888 N N . PRO B 1 113 ? 5.758 26.203 12.5 1 95.19 113 PRO B N 1
ATOM 2889 C CA . PRO B 1 113 ? 6.195 26.359 13.891 1 95.19 113 PRO B CA 1
ATOM 2890 C C . PRO B 1 113 ? 5.543 25.359 14.828 1 95.19 113 PRO B C 1
ATOM 2892 O O . PRO B 1 113 ? 6.137 24.984 15.844 1 95.19 113 PRO B O 1
ATOM 2895 N N . ASP B 1 114 ? 4.379 24.859 14.461 1 96.62 114 ASP B N 1
ATOM 2896 C CA . ASP B 1 114 ? 3.648 23.953 15.344 1 96.62 114 ASP B CA 1
ATOM 2897 C C . ASP B 1 114 ? 3.959 22.5 15.016 1 96.62 114 ASP B C 1
ATOM 2899 O O . ASP B 1 114 ? 3.418 21.594 15.641 1 96.62 114 ASP B O 1
ATOM 2903 N N . HIS B 1 115 ? 4.785 22.219 14.016 1 97.94 115 HIS B N 1
ATOM 2904 C CA . HIS B 1 115 ? 5.254 20.875 13.648 1 97.94 115 HIS B CA 1
ATOM 2905 C C . HIS B 1 115 ? 4.094 19.969 13.258 1 97.94 115 HIS B C 1
ATOM 2907 O O . HIS B 1 115 ? 3.959 18.875 13.789 1 97.94 115 HIS B O 1
ATOM 2913 N N . TYR B 1 116 ? 3.312 20.469 12.297 1 98.56 116 TYR B N 1
ATOM 2914 C CA . TYR B 1 116 ? 2.221 19.656 11.758 1 98.56 116 TYR B CA 1
ATOM 2915 C C . TYR B 1 116 ? 2.719 18.734 10.656 1 98.56 116 TYR B C 1
ATOM 2917 O O . TYR B 1 116 ? 3.547 19.125 9.828 1 98.56 116 TYR B O 1
ATOM 2925 N N . MET B 1 117 ? 2.266 17.531 10.703 1 98.56 117 MET B N 1
ATOM 2926 C CA . MET B 1 117 ? 2.25 16.688 9.516 1 98.56 117 MET B CA 1
ATOM 2927 C C . MET B 1 117 ? 0.92 16.812 8.781 1 98.56 117 MET B C 1
ATOM 2929 O O . MET B 1 117 ? -0.086 17.203 9.367 1 98.56 117 MET B O 1
ATOM 2933 N N . VAL B 1 118 ? 0.937 16.516 7.508 1 98.69 118 VAL B N 1
ATOM 2934 C CA . VAL B 1 118 ? -0.299 16.656 6.742 1 98.69 118 VAL B CA 1
ATOM 2935 C C . VAL B 1 118 ? -0.642 15.336 6.059 1 98.69 118 VAL B C 1
ATOM 2937 O O . VAL B 1 118 ? 0.198 14.75 5.375 1 98.69 118 VAL B O 1
ATOM 2940 N N . ALA B 1 119 ? -1.824 14.836 6.289 1 98.56 119 ALA B N 1
ATOM 2941 C CA . ALA B 1 119 ? -2.371 13.641 5.645 1 98.56 119 ALA B CA 1
ATOM 2942 C C . ALA B 1 119 ? -3.461 14.016 4.645 1 98.56 119 ALA B C 1
ATOM 2944 O O . ALA B 1 119 ? -4.535 14.484 5.027 1 98.56 119 ALA B O 1
ATOM 2945 N N . THR B 1 120 ? -3.213 13.805 3.373 1 97.56 120 THR B N 1
ATOM 2946 C CA . THR B 1 120 ? -4.129 14.234 2.322 1 97.56 120 THR B CA 1
ATOM 2947 C C . THR B 1 120 ? -3.951 13.383 1.068 1 97.56 120 THR B C 1
ATOM 2949 O O . THR B 1 120 ? -2.877 12.82 0.841 1 97.56 120 THR B O 1
ATOM 2952 N N . GLN B 1 121 ? -5.043 13.172 0.384 1 94.25 121 GLN B N 1
ATOM 2953 C CA . GLN B 1 121 ? -4.992 12.555 -0.936 1 94.25 121 GLN B CA 1
ATOM 2954 C C . GLN B 1 121 ? -5.051 13.602 -2.041 1 94.25 121 GLN B C 1
ATOM 2956 O O . GLN B 1 121 ? -5.086 13.266 -3.227 1 94.25 121 GLN B O 1
ATOM 2961 N N . ASP B 1 122 ? -5.098 14.938 -1.596 1 93.94 122 ASP B N 1
ATOM 2962 C CA . ASP B 1 122 ? -5.148 16.031 -2.561 1 93.94 122 ASP B CA 1
ATOM 2963 C C . ASP B 1 122 ? -3.779 16.266 -3.199 1 93.94 122 ASP B C 1
ATOM 2965 O O . ASP B 1 122 ? -2.859 16.766 -2.547 1 93.94 122 ASP B O 1
ATOM 2969 N N . HIS B 1 123 ? -3.719 16.047 -4.508 1 89.06 123 HIS B N 1
ATOM 2970 C CA . HIS B 1 123 ? -2.441 16.125 -5.207 1 89.06 123 HIS B CA 1
ATOM 2971 C C . HIS B 1 123 ? -1.954 17.578 -5.289 1 89.06 123 HIS B C 1
ATOM 2973 O O . HIS B 1 123 ? -0.759 17.844 -5.145 1 89.06 123 HIS B O 1
ATOM 2979 N N . ASP B 1 124 ? -2.855 18.453 -5.516 1 92.44 124 ASP B N 1
ATOM 2980 C CA . ASP B 1 124 ? -2.473 19.859 -5.605 1 92.44 124 ASP B CA 1
ATOM 2981 C C . ASP B 1 124 ? -1.907 20.359 -4.277 1 92.44 124 ASP B C 1
ATOM 2983 O O . ASP B 1 124 ? -0.879 21.031 -4.25 1 92.44 124 ASP B O 1
ATOM 2987 N N . LEU B 1 125 ? -2.574 20.062 -3.24 1 96.19 125 LEU B N 1
ATOM 2988 C CA . LEU B 1 125 ? -2.078 20.438 -1.923 1 96.19 125 LEU B CA 1
ATOM 2989 C C . LEU B 1 125 ? -0.721 19.797 -1.648 1 96.19 125 LEU B C 1
ATOM 2991 O O . LEU B 1 125 ? 0.195 20.469 -1.156 1 96.19 125 LEU B O 1
ATOM 2995 N N . SER B 1 126 ? -0.598 18.516 -1.971 1 94 126 SER B N 1
ATOM 2996 C CA . SER B 1 126 ? 0.651 17.797 -1.735 1 94 126 SER B CA 1
ATOM 2997 C C . SER B 1 126 ? 1.817 18.469 -2.453 1 94 126 SER B C 1
ATOM 2999 O O . SER B 1 126 ? 2.896 18.625 -1.879 1 94 126 SER B O 1
ATOM 3001 N N . GLU B 1 127 ? 1.592 18.875 -3.668 1 91.5 127 GLU B N 1
ATOM 3002 C CA . GLU B 1 127 ? 2.641 19.531 -4.445 1 91.5 127 GLU B CA 1
ATOM 3003 C C . GLU B 1 127 ? 3.039 20.859 -3.82 1 91.5 127 GLU B C 1
ATOM 3005 O O . GLU B 1 127 ? 4.223 21.188 -3.752 1 91.5 127 GLU B O 1
ATOM 3010 N N . ARG B 1 128 ? 2.094 21.594 -3.361 1 95.88 128 ARG B N 1
ATOM 3011 C CA . ARG B 1 128 ? 2.355 22.859 -2.701 1 95.88 128 ARG B CA 1
ATOM 3012 C C . ARG B 1 128 ? 3.148 22.656 -1.414 1 95.88 128 ARG B C 1
ATOM 3014 O O . ARG B 1 128 ? 4.039 23.453 -1.098 1 95.88 128 ARG B O 1
ATOM 3021 N N . LEU B 1 129 ? 2.83 21.625 -0.722 1 95.81 129 LEU B N 1
ATOM 3022 C CA . LEU B 1 129 ? 3.482 21.375 0.556 1 95.81 129 LEU B CA 1
ATOM 3023 C C . LEU B 1 129 ? 4.906 20.859 0.345 1 95.81 129 LEU B C 1
ATOM 3025 O O . LEU B 1 129 ? 5.793 21.125 1.163 1 95.81 129 LEU B O 1
ATOM 3029 N N . ARG B 1 130 ? 5.137 20.141 -0.788 1 91.06 130 ARG B N 1
ATOM 3030 C CA . ARG B 1 130 ? 6.477 19.672 -1.12 1 91.06 130 ARG B CA 1
ATOM 3031 C C . ARG B 1 130 ? 7.422 20.844 -1.374 1 91.06 130 ARG B C 1
ATOM 3033 O O . ARG B 1 130 ? 8.641 20.703 -1.245 1 91.06 130 ARG B O 1
ATOM 3040 N N . ALA B 1 131 ? 6.77 21.906 -1.75 1 92.44 131 ALA B N 1
ATOM 3041 C CA . ALA B 1 131 ? 7.562 23.094 -2.049 1 92.44 131 ALA B CA 1
ATOM 3042 C C . ALA B 1 131 ? 7.941 23.828 -0.769 1 92.44 131 ALA B C 1
ATOM 3044 O O . ALA B 1 131 ? 8.695 24.812 -0.81 1 92.44 131 ALA B O 1
ATOM 3045 N N . LEU B 1 132 ? 7.48 23.375 0.375 1 94.19 132 LEU B N 1
ATOM 3046 C CA . LEU B 1 132 ? 7.805 23.969 1.668 1 94.19 132 LEU B CA 1
ATOM 3047 C C . LEU B 1 132 ? 8.852 23.141 2.4 1 94.19 132 LEU B C 1
ATOM 3049 O O . LEU B 1 132 ? 9.055 21.969 2.08 1 94.19 132 LEU B O 1
ATOM 3053 N N . VAL B 1 133 ? 9.445 23.781 3.354 1 92.38 133 VAL B N 1
ATOM 3054 C CA . VAL B 1 133 ? 10.477 23.125 4.145 1 92.38 133 VAL B CA 1
ATOM 3055 C C . VAL B 1 133 ? 9.867 22.562 5.422 1 92.38 133 VAL B C 1
ATOM 3057 O O . VAL B 1 133 ? 9.086 23.234 6.094 1 92.38 133 VAL B O 1
ATOM 3060 N N . GLY B 1 134 ? 10.211 21.359 5.727 1 94 134 GLY B N 1
ATOM 3061 C CA . GLY B 1 134 ? 9.898 20.797 7.035 1 94 134 GLY B CA 1
ATOM 3062 C C . GLY B 1 134 ? 8.438 20.438 7.195 1 94 134 GLY B C 1
ATOM 3063 O O . GLY B 1 134 ? 7.859 20.625 8.266 1 94 134 GLY B O 1
ATOM 3064 N N . VAL B 1 135 ? 7.801 19.984 6.121 1 97.12 135 VAL B N 1
ATOM 3065 C CA . VAL B 1 135 ? 6.398 19.594 6.207 1 97.12 135 VAL B CA 1
ATOM 3066 C C . VAL B 1 135 ? 6.246 18.141 5.766 1 97.12 135 VAL B C 1
ATOM 3068 O O . VAL B 1 135 ? 6.098 17.859 4.574 1 97.12 135 VAL B O 1
ATOM 3071 N N . PRO B 1 136 ? 6.16 17.219 6.75 1 97.06 136 PRO B N 1
ATOM 3072 C CA . PRO B 1 136 ? 5.961 15.812 6.379 1 97.06 136 PRO B CA 1
ATOM 3073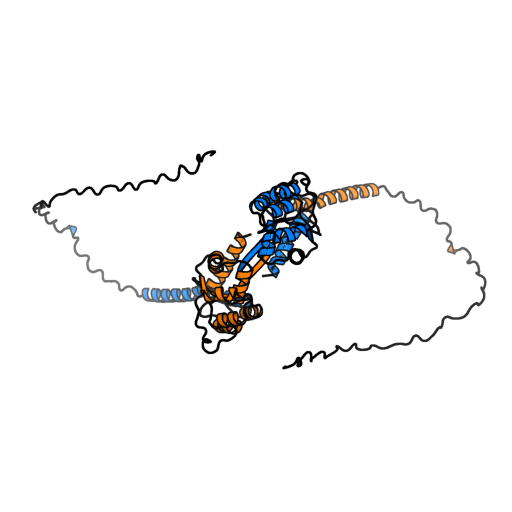 C C . PRO B 1 136 ? 4.59 15.555 5.762 1 97.06 136 PRO B C 1
ATOM 3075 O O . PRO B 1 136 ? 3.588 16.109 6.215 1 97.06 136 PRO B O 1
ATOM 3078 N N . LEU B 1 137 ? 4.582 14.703 4.75 1 96.44 137 LEU B N 1
ATOM 3079 C CA . LEU B 1 137 ? 3.352 14.391 4.031 1 96.44 137 LEU B CA 1
ATOM 3080 C C . LEU B 1 137 ? 3.004 12.914 4.172 1 96.44 137 LEU B C 1
ATOM 3082 O O . LEU B 1 137 ? 3.877 12.047 4.055 1 96.44 137 LEU B O 1
ATOM 3086 N N . LEU B 1 138 ? 1.749 12.602 4.523 1 96.5 138 LEU B N 1
ATOM 3087 C CA . LEU B 1 138 ? 1.224 11.242 4.605 1 96.5 138 LEU B CA 1
ATOM 3088 C C . LEU B 1 138 ? 0.127 11.023 3.57 1 96.5 138 LEU B C 1
ATOM 3090 O O . LEU B 1 138 ? -0.675 11.922 3.305 1 96.5 138 LEU B O 1
ATOM 3094 N N . TYR B 1 139 ? 0.076 9.914 3.031 1 92.44 139 TYR B N 1
ATOM 3095 C CA . TYR B 1 139 ? -0.985 9.547 2.1 1 92.44 139 TYR B CA 1
ATOM 3096 C C . TYR B 1 139 ? -1.326 8.062 2.217 1 92.44 139 TYR B C 1
ATOM 3098 O O . TYR B 1 139 ? -0.606 7.305 2.867 1 92.44 139 TYR B O 1
ATOM 3106 N N . LEU B 1 140 ? -2.434 7.699 1.683 1 91.31 140 LEU B N 1
ATOM 3107 C CA . LEU B 1 140 ? -2.891 6.316 1.615 1 91.31 140 LEU B CA 1
ATOM 3108 C C . LEU B 1 140 ? -2.701 5.75 0.213 1 91.31 140 LEU B C 1
ATOM 3110 O O . LEU B 1 140 ? -2.904 6.453 -0.779 1 91.31 140 LEU B O 1
ATOM 3114 N N . PHE B 1 141 ? -2.219 4.578 0.177 1 79.88 141 PHE B N 1
ATOM 3115 C CA . PHE B 1 141 ? -2.119 3.961 -1.14 1 79.88 141 PHE B CA 1
ATOM 3116 C C . PHE B 1 141 ? -2.469 2.479 -1.068 1 79.88 141 PHE B C 1
ATOM 3118 O O . PHE B 1 141 ? -2.256 1.834 -0.04 1 79.88 141 PHE B O 1
ATOM 3125 N N . ASN B 1 142 ? -3.176 2.055 -2.057 1 80.94 142 ASN B N 1
ATOM 3126 C CA . ASN B 1 142 ? -3.406 0.632 -2.287 1 80.94 142 ASN B CA 1
ATOM 3127 C C . ASN B 1 142 ? -2.604 0.119 -3.479 1 80.94 142 ASN B C 1
ATOM 3129 O O . ASN B 1 142 ? -2.449 0.823 -4.477 1 80.94 142 ASN B O 1
ATOM 3133 N N . ALA B 1 143 ? -1.956 -0.929 -3.318 1 80.25 143 ALA B N 1
ATOM 3134 C CA . ALA B 1 143 ? -1.098 -1.31 -4.438 1 80.25 143 ALA B CA 1
ATOM 3135 C C . ALA B 1 143 ? -0.912 -2.824 -4.496 1 80.25 143 ALA B C 1
ATOM 3137 O O . ALA B 1 143 ? -0.911 -3.494 -3.461 1 80.25 143 ALA B O 1
ATOM 3138 N N . ILE B 1 144 ? -0.942 -3.326 -5.801 1 88.62 144 ILE B N 1
ATOM 3139 C CA . ILE B 1 144 ? -0.375 -4.645 -6.066 1 88.62 144 ILE B CA 1
ATOM 3140 C C . ILE B 1 144 ? 1.128 -4.621 -5.797 1 88.62 144 ILE B C 1
ATOM 3142 O O . ILE B 1 144 ? 1.815 -3.664 -6.16 1 88.62 144 ILE B O 1
ATOM 3146 N N . THR B 1 145 ? 1.607 -5.613 -5.059 1 87.56 145 THR B N 1
ATOM 3147 C CA . THR B 1 145 ? 3.027 -5.625 -4.719 1 87.56 145 THR B CA 1
ATOM 3148 C C . THR B 1 145 ? 3.629 -7.004 -4.969 1 87.56 145 THR B C 1
ATOM 3150 O O . THR B 1 145 ? 3.072 -8.016 -4.543 1 87.56 145 THR B O 1
ATOM 3153 N N . LEU B 1 146 ? 4.68 -7.047 -5.793 1 92.5 146 LEU B N 1
ATOM 3154 C CA . LEU B 1 146 ? 5.5 -8.25 -5.914 1 92.5 146 LEU B CA 1
ATOM 3155 C C . LEU B 1 146 ? 6.477 -8.359 -4.746 1 92.5 146 LEU B C 1
ATOM 3157 O O . LEU B 1 146 ? 7.305 -7.473 -4.535 1 92.5 146 LEU B O 1
ATOM 3161 N N . GLU B 1 147 ? 6.355 -9.438 -4.082 1 86.94 147 GLU B N 1
ATOM 3162 C CA . GLU B 1 147 ? 7.203 -9.641 -2.912 1 86.94 147 GLU B CA 1
ATOM 3163 C C . GLU B 1 147 ? 8.656 -9.859 -3.316 1 86.94 147 GLU B C 1
ATOM 3165 O O . GLU B 1 147 ? 8.938 -10.445 -4.367 1 86.94 147 GLU B O 1
ATOM 3170 N N . LYS B 1 148 ? 9.602 -9.375 -2.473 1 81.94 148 LYS B N 1
ATOM 3171 C CA . LYS B 1 148 ? 11.016 -9.711 -2.656 1 81.94 148 LYS B CA 1
ATOM 3172 C C . LYS B 1 148 ? 11.211 -11.219 -2.752 1 81.94 148 LYS B C 1
ATOM 3174 O O . LYS B 1 148 ? 10.562 -11.984 -2.035 1 81.94 148 LYS B O 1
ATOM 3179 N N . PRO B 1 149 ? 12.062 -11.609 -3.668 1 86.19 149 PRO B N 1
ATOM 3180 C CA . PRO B 1 149 ? 12.32 -13.047 -3.742 1 86.19 149 PRO B CA 1
ATOM 3181 C C . PRO B 1 149 ? 12.648 -13.656 -2.383 1 86.19 149 PRO B C 1
ATOM 3183 O O . PRO B 1 149 ? 13.344 -13.031 -1.572 1 86.19 149 PRO B O 1
ATOM 3186 N N . SER B 1 150 ? 12.078 -14.812 -2.15 1 81 150 SER B N 1
ATOM 3187 C CA . SER B 1 150 ? 12.336 -15.516 -0.899 1 81 150 SER B CA 1
ATOM 3188 C C . SER B 1 150 ? 13.828 -15.789 -0.722 1 81 150 SER B C 1
ATOM 3190 O O . SER B 1 150 ? 14.586 -15.766 -1.691 1 81 150 SER B O 1
ATOM 3192 N N . GLU B 1 151 ? 14.234 -16.047 0.539 1 79.06 151 GLU B N 1
ATOM 3193 C CA . GLU B 1 151 ? 15.625 -16.391 0.81 1 79.06 151 GLU B CA 1
ATOM 3194 C C . GLU B 1 151 ? 16.062 -17.609 0.014 1 79.06 151 GLU B C 1
ATOM 3196 O O . GLU B 1 151 ? 17.172 -17.656 -0.52 1 79.06 151 GLU B O 1
ATOM 3201 N N . LYS B 1 152 ? 15.227 -18.594 -0.096 1 82.75 152 LYS B N 1
ATOM 3202 C CA . LYS B 1 152 ? 15.531 -19.812 -0.838 1 82.75 152 LYS B CA 1
ATOM 3203 C C . LYS B 1 152 ? 15.703 -19.516 -2.324 1 82.75 152 LYS B C 1
ATOM 3205 O O . LYS B 1 152 ? 16.625 -20.031 -2.957 1 82.75 152 LYS B O 1
ATOM 3210 N N . SER B 1 153 ? 14.852 -18.625 -2.863 1 86.31 153 SER B N 1
ATOM 3211 C CA . SER B 1 153 ? 14.945 -18.25 -4.27 1 86.31 153 SER B CA 1
ATOM 3212 C C . SER B 1 153 ? 16.203 -17.438 -4.539 1 86.31 153 SER B C 1
ATOM 3214 O O . SER B 1 153 ? 16.844 -17.609 -5.57 1 86.31 153 SER B O 1
ATOM 3216 N N . GLU B 1 154 ? 16.453 -16.531 -3.584 1 84.94 154 GLU B N 1
ATOM 3217 C CA . GLU B 1 154 ? 17.641 -15.695 -3.75 1 84.94 154 GLU B CA 1
ATOM 3218 C C . GLU B 1 154 ? 18.922 -16.547 -3.768 1 84.94 154 GLU B C 1
ATOM 3220 O O . GLU B 1 154 ? 19.781 -16.344 -4.621 1 84.94 154 GLU B O 1
ATOM 3225 N N . LYS B 1 155 ? 19.062 -17.5 -2.859 1 83.31 155 LYS B N 1
ATOM 3226 C CA . LYS B 1 155 ? 20.234 -18.359 -2.77 1 83.31 155 LYS B CA 1
ATOM 3227 C C . LYS B 1 155 ? 20.406 -19.203 -4.031 1 83.31 155 LYS B C 1
ATOM 3229 O O . LYS B 1 155 ? 21.469 -19.203 -4.645 1 83.31 155 LYS B O 1
ATOM 3234 N N . LYS B 1 156 ? 19.391 -19.844 -4.441 1 87.12 156 LYS B N 1
ATOM 3235 C CA . LYS B 1 156 ? 19.453 -20.703 -5.617 1 87.12 156 LYS B CA 1
ATOM 3236 C C . LYS B 1 156 ? 19.641 -19.891 -6.891 1 87.12 156 LYS B C 1
ATOM 3238 O O . LYS B 1 156 ? 20.312 -20.328 -7.832 1 87.12 156 LYS B O 1
ATOM 3243 N N . GLY B 1 157 ? 18.969 -18.766 -6.926 1 85.56 157 GLY B N 1
ATOM 3244 C CA . GLY B 1 157 ? 19.125 -17.891 -8.078 1 85.56 157 GLY B CA 1
ATOM 3245 C C . GLY B 1 157 ? 20.531 -17.391 -8.258 1 85.56 157 GLY B C 1
ATOM 3246 O O . GLY B 1 157 ? 21.047 -17.328 -9.383 1 85.56 157 GLY B O 1
ATOM 3247 N N . MET B 1 158 ? 21.141 -17.062 -7.152 1 82.38 158 MET B N 1
ATOM 3248 C CA . MET B 1 158 ? 22.531 -16.594 -7.211 1 82.38 158 MET B CA 1
ATOM 3249 C C . MET B 1 158 ? 23.453 -17.703 -7.707 1 82.38 158 MET B C 1
ATOM 3251 O O . MET B 1 158 ? 24.391 -17.438 -8.461 1 82.38 158 MET B O 1
ATOM 3255 N N . GLU B 1 159 ? 23.156 -18.828 -7.281 1 86.25 159 GLU B N 1
ATOM 3256 C CA . GLU B 1 159 ? 23.922 -19.969 -7.754 1 86.25 159 GLU B CA 1
ATOM 3257 C C . GLU B 1 159 ? 23.766 -20.172 -9.258 1 86.25 159 GLU B C 1
ATOM 3259 O O . GLU B 1 159 ? 24.719 -20.469 -9.961 1 86.25 159 GLU B O 1
ATOM 3264 N N . ALA B 1 160 ? 22.578 -20.031 -9.703 1 83.69 160 ALA B N 1
ATOM 3265 C CA . ALA B 1 160 ? 22.281 -20.188 -11.125 1 83.69 160 ALA B CA 1
ATOM 3266 C C . ALA B 1 160 ? 22.969 -19.109 -11.953 1 83.69 160 ALA B C 1
ATOM 3268 O O . ALA B 1 160 ? 23.516 -19.391 -13.016 1 83.69 160 ALA B O 1
ATOM 3269 N N . LEU B 1 161 ? 22.953 -17.938 -11.461 1 83.31 161 LEU B N 1
ATOM 3270 C CA . LEU B 1 161 ? 23.562 -16.812 -12.148 1 83.31 161 LEU B CA 1
ATOM 3271 C C . LEU B 1 161 ? 25.094 -16.969 -12.195 1 83.31 161 LEU B C 1
ATOM 3273 O O . LEU B 1 161 ? 25.719 -16.641 -13.203 1 83.31 161 LEU B O 1
ATOM 3277 N N . HIS B 1 162 ? 25.625 -17.453 -11.117 1 82.81 162 HIS B N 1
ATOM 3278 C CA . HIS B 1 162 ? 27.062 -17.703 -11.055 1 82.81 162 HIS B CA 1
ATOM 3279 C C . HIS B 1 162 ? 27.469 -18.797 -12.039 1 82.81 162 HIS B C 1
ATOM 3281 O O . HIS B 1 162 ? 28.5 -18.672 -12.711 1 82.81 162 HIS B O 1
ATOM 3287 N N . ALA B 1 163 ? 26.703 -19.781 -12.094 1 82 163 ALA B N 1
ATOM 3288 C CA . ALA B 1 163 ? 26.984 -20.891 -13.008 1 82 163 ALA B CA 1
ATOM 3289 C C . ALA B 1 163 ? 26.922 -20.438 -14.461 1 82 163 ALA B C 1
ATOM 3291 O O . ALA B 1 163 ? 27.719 -20.891 -15.289 1 82 163 ALA B O 1
ATOM 3292 N N . GLN B 1 164 ? 26.031 -19.562 -14.758 1 77.44 164 GLN B N 1
ATOM 3293 C CA . GLN B 1 164 ? 25.875 -19.031 -16.109 1 77.44 164 GLN B CA 1
ATOM 3294 C C . GLN B 1 164 ? 27.047 -18.125 -16.484 1 77.44 164 GLN B C 1
ATOM 3296 O O . GLN B 1 164 ? 27.453 -18.078 -17.656 1 77.44 164 GLN B O 1
ATOM 3301 N N . SER B 1 165 ? 27.578 -17.422 -15.508 1 76.56 165 SER B N 1
ATOM 3302 C CA . SER B 1 165 ? 28.703 -16.5 -15.75 1 76.56 165 SER B CA 1
ATOM 3303 C C . SER B 1 165 ? 30 -17.266 -15.969 1 76.56 165 SER B C 1
ATOM 3305 O O . SER B 1 165 ? 30.891 -16.797 -16.688 1 76.56 165 SER B O 1
ATOM 3307 N N . GLN B 1 166 ? 30.203 -18.312 -15.422 1 68.38 166 GLN B N 1
ATOM 3308 C CA . GLN B 1 166 ? 31.406 -19.141 -15.547 1 68.38 166 GLN B CA 1
ATOM 3309 C C . GLN B 1 166 ? 31.344 -20.016 -16.797 1 68.38 166 GLN B C 1
ATOM 3311 O O . GLN B 1 166 ? 32.375 -20.547 -17.234 1 68.38 166 GLN B O 1
ATOM 3316 N N . ALA B 1 167 ? 30.219 -20.219 -17.375 1 63.22 167 ALA B N 1
ATOM 3317 C CA . ALA B 1 167 ? 30.047 -21.109 -18.531 1 63.22 167 ALA B CA 1
ATOM 3318 C C . ALA B 1 167 ? 30.828 -20.578 -19.734 1 63.22 167 ALA B C 1
ATOM 3320 O O . ALA B 1 167 ? 31.297 -21.375 -20.562 1 63.22 167 ALA B O 1
ATOM 3321 N N . PRO B 1 168 ? 31.062 -19.25 -19.844 1 58.59 168 PRO B N 1
ATOM 3322 C CA . PRO B 1 168 ? 31.859 -18.906 -21.031 1 58.59 168 PRO B CA 1
ATOM 3323 C C . PRO B 1 168 ? 33.281 -19.484 -20.969 1 58.59 168 PRO B C 1
ATOM 3325 O O . PRO B 1 168 ? 33.875 -19.75 -22.016 1 58.59 168 PRO B O 1
ATOM 3328 N N . ALA B 1 169 ? 33.75 -19.609 -19.828 1 55.34 169 ALA B N 1
ATOM 3329 C CA . ALA B 1 169 ? 35.125 -20.094 -19.797 1 55.34 169 ALA B CA 1
ATOM 3330 C C . ALA B 1 169 ? 35.219 -21.5 -20.391 1 55.34 169 ALA B C 1
ATOM 3332 O O . ALA B 1 169 ? 36.188 -21.812 -21.094 1 55.34 169 ALA B O 1
ATOM 3333 N N . HIS B 1 170 ? 34.281 -22.266 -20.125 1 55.41 170 HIS B N 1
ATOM 3334 C CA . HIS B 1 170 ? 34.312 -23.594 -20.719 1 55.41 170 HIS B CA 1
ATOM 3335 C C . HIS B 1 170 ? 34.031 -23.547 -22.219 1 55.41 170 HIS B C 1
ATOM 3337 O O . HIS B 1 170 ? 34.688 -24.25 -22.984 1 55.41 170 HIS B O 1
ATOM 3343 N N . GLN B 1 171 ? 33.125 -22.625 -22.547 1 57.25 171 GLN B N 1
ATOM 3344 C CA . GLN B 1 171 ? 32.875 -22.484 -23.969 1 57.25 171 GLN B CA 1
ATOM 3345 C C . GLN B 1 171 ? 34.062 -21.859 -24.672 1 57.25 171 GLN B C 1
ATOM 3347 O O . GLN B 1 171 ? 34.406 -22.25 -25.797 1 57.25 171 GLN B O 1
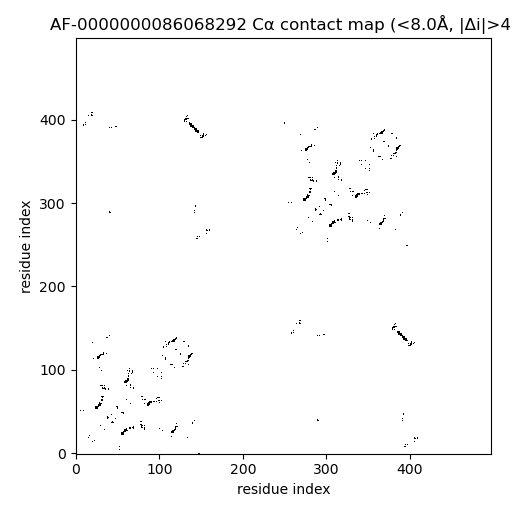ATOM 3352 N N . LEU B 1 172 ? 34.656 -20.953 -23.906 1 60.09 172 LEU B N 1
ATOM 3353 C CA . LEU B 1 172 ? 35.906 -20.391 -24.453 1 60.09 172 LEU B CA 1
ATOM 3354 C C . LEU B 1 172 ? 36.969 -21.453 -24.594 1 60.09 172 LEU B C 1
ATOM 3356 O O . LEU B 1 172 ? 37.719 -21.453 -25.578 1 60.09 172 LEU B O 1
ATOM 3360 N N . ALA B 1 173 ? 36.969 -22.328 -23.656 1 60.03 173 ALA B N 1
ATOM 3361 C CA . ALA B 1 173 ? 37.969 -23.406 -23.719 1 60.03 173 ALA B CA 1
ATOM 3362 C C . ALA B 1 173 ? 37.688 -24.344 -24.891 1 60.03 173 ALA B C 1
ATOM 3364 O O . ALA B 1 173 ? 38.594 -24.797 -25.562 1 60.03 173 ALA B O 1
ATOM 3365 N N . VAL B 1 174 ? 36.438 -24.547 -25.125 1 64.06 174 VAL B N 1
ATOM 3366 C CA . VAL B 1 174 ? 36.031 -25.406 -26.25 1 64.06 174 VAL B CA 1
ATOM 3367 C C . VAL B 1 174 ? 36.344 -24.703 -27.562 1 64.06 174 VAL B C 1
ATOM 3369 O O . VAL B 1 174 ? 36.844 -25.328 -28.5 1 64.06 174 VAL B O 1
ATOM 3372 N N . ILE B 1 175 ? 36.094 -23.375 -27.547 1 69.75 175 ILE B N 1
ATOM 3373 C CA . ILE B 1 175 ? 36.406 -22.578 -28.719 1 69.75 175 ILE B CA 1
ATOM 3374 C C . ILE B 1 175 ? 37.938 -22.547 -28.938 1 69.75 175 ILE B C 1
ATOM 3376 O O . ILE B 1 175 ? 38.406 -22.688 -30.062 1 69.75 175 ILE B O 1
ATOM 3380 N N . GLU B 1 176 ? 38.594 -22.406 -27.844 1 64 176 GLU B N 1
ATOM 3381 C CA . GLU B 1 176 ? 40.031 -22.406 -27.922 1 64 176 GLU B CA 1
ATOM 3382 C C . GLU B 1 176 ? 40.562 -23.781 -28.344 1 64 176 GLU B C 1
ATOM 3384 O O . GLU B 1 176 ? 41.5 -23.875 -29.125 1 64 176 GLU B O 1
ATOM 3389 N N . GLN B 1 177 ? 40 -24.797 -27.922 1 64.75 177 GLN B N 1
ATOM 3390 C CA . GLN B 1 177 ? 40.375 -26.156 -28.297 1 64.75 177 GLN B CA 1
ATOM 3391 C C . GLN B 1 177 ? 40.062 -26.438 -29.766 1 64.75 177 GLN B C 1
ATOM 3393 O O . GLN B 1 177 ? 40.844 -27.062 -30.469 1 64.75 177 GLN B O 1
ATOM 3398 N N . LEU B 1 178 ? 39 -25.891 -30.188 1 64.38 178 LEU B N 1
ATOM 3399 C CA . LEU B 1 178 ? 38.594 -26.062 -31.578 1 64.38 178 LEU B CA 1
ATOM 3400 C C . LEU B 1 178 ? 39.5 -25.234 -32.5 1 64.38 178 LEU B C 1
ATOM 3402 O O . LEU B 1 178 ? 39.875 -25.688 -33.594 1 64.38 178 LEU B O 1
ATOM 3406 N N . LYS B 1 179 ? 39.781 -24.062 -31.922 1 60.62 179 LYS B N 1
ATOM 3407 C CA . LYS B 1 179 ? 40.75 -23.219 -32.625 1 60.62 179 LYS B CA 1
ATOM 3408 C C . LYS B 1 179 ? 42.125 -23.875 -32.688 1 60.62 179 LYS B C 1
ATOM 3410 O O . LYS B 1 179 ? 42.781 -23.844 -33.75 1 60.62 179 LYS B O 1
ATOM 3415 N N . ARG B 1 180 ? 42.5 -24.469 -31.688 1 60.72 180 ARG B N 1
ATOM 3416 C CA . ARG B 1 180 ? 43.781 -25.188 -31.656 1 60.72 180 ARG B CA 1
ATOM 3417 C C . ARG B 1 180 ? 43.75 -26.406 -32.562 1 60.72 180 ARG B C 1
ATOM 3419 O O . ARG B 1 180 ? 44.719 -26.688 -33.25 1 60.72 180 ARG B O 1
ATOM 3426 N N . LYS B 1 181 ? 42.625 -27 -32.562 1 57.03 181 LYS B N 1
ATOM 3427 C CA . LYS B 1 181 ? 42.5 -28.172 -33.438 1 57.03 181 LYS B CA 1
ATOM 3428 C C . LYS B 1 181 ? 42.469 -27.766 -34.906 1 57.03 181 LYS B C 1
ATOM 3430 O O . LYS B 1 181 ? 43.062 -28.422 -35.781 1 57.03 181 LYS B O 1
ATOM 3435 N N . GLU B 1 182 ? 41.719 -26.609 -35.094 1 55.5 182 GLU B N 1
ATOM 3436 C CA . GLU B 1 182 ? 41.656 -26.094 -36.438 1 55.5 182 GLU B CA 1
ATOM 3437 C C . GLU B 1 182 ? 43 -25.516 -36.875 1 55.5 182 GLU B C 1
ATOM 3439 O O . GLU B 1 182 ? 43.438 -25.688 -38 1 55.5 182 GLU B O 1
ATOM 3444 N N . ASN B 1 183 ? 43.656 -24.781 -35.938 1 54.81 183 ASN B N 1
ATOM 3445 C CA . ASN B 1 183 ? 44.969 -24.281 -36.25 1 54.81 183 ASN B CA 1
ATOM 3446 C C . ASN B 1 183 ? 46 -25.406 -36.344 1 54.81 183 ASN B C 1
ATOM 3448 O O . ASN B 1 183 ? 47.031 -25.25 -37 1 54.81 183 ASN B O 1
ATOM 3452 N N . LEU B 1 184 ? 45.844 -26.516 -35.594 1 51.22 184 LEU B N 1
ATOM 3453 C CA . LEU B 1 184 ? 46.688 -27.688 -35.781 1 51.22 184 LEU B CA 1
ATOM 3454 C C . LEU B 1 184 ? 46.438 -28.328 -37.156 1 51.22 184 LEU B C 1
ATOM 3456 O O . LEU B 1 184 ? 47.344 -28.891 -37.75 1 51.22 184 LEU B O 1
ATOM 3460 N N . LEU B 1 185 ? 45.156 -28.297 -37.562 1 47.69 185 LEU B N 1
ATOM 3461 C CA . LEU B 1 185 ? 44.906 -28.859 -38.875 1 47.69 185 LEU B CA 1
ATOM 3462 C C . LEU B 1 185 ? 45.375 -27.922 -39.969 1 47.69 185 LEU B C 1
ATOM 3464 O O . LEU B 1 185 ? 45.5 -28.328 -41.125 1 47.69 185 LEU B O 1
ATOM 3468 N N . GLN B 1 186 ? 45.438 -26.672 -39.562 1 44.72 186 GLN B N 1
ATOM 3469 C CA . GLN B 1 186 ? 45.812 -25.734 -40.625 1 44.72 186 GLN B CA 1
ATOM 3470 C C . GLN B 1 186 ? 47.312 -25.766 -40.844 1 44.72 186 GLN B C 1
ATOM 3472 O O . GLN B 1 186 ? 47.812 -25.234 -41.844 1 44.72 186 GLN B O 1
ATOM 3477 N N . ASP B 1 187 ? 48.031 -26.328 -39.844 1 42.06 187 ASP B N 1
ATOM 3478 C CA . ASP B 1 187 ? 49.438 -26.297 -40.156 1 42.06 187 ASP B CA 1
ATOM 3479 C C . ASP B 1 187 ? 49.812 -27.375 -41.156 1 42.06 187 ASP B C 1
ATOM 3481 O O . ASP B 1 187 ? 51 -27.688 -41.344 1 42.06 187 ASP B O 1
ATOM 3485 N N . ALA B 1 188 ? 48.844 -28.219 -41.594 1 42.75 188 ALA B N 1
ATOM 3486 C CA . ALA B 1 188 ? 49.312 -29.062 -42.688 1 42.75 188 ALA B CA 1
ATOM 3487 C C . ALA B 1 188 ? 49.812 -28.234 -43.844 1 42.75 188 ALA B C 1
ATOM 3489 O O . ALA B 1 188 ? 49.156 -27.234 -44.219 1 42.75 188 ALA B O 1
ATOM 3490 N N . PRO B 1 189 ? 51.094 -28.266 -44.188 1 40.88 189 PRO B N 1
ATOM 3491 C CA . PRO B 1 189 ? 51.656 -27.422 -45.219 1 40.88 189 PRO B CA 1
ATOM 3492 C C . PRO B 1 189 ? 50.781 -27.328 -46.469 1 40.88 189 PRO B C 1
ATOM 3494 O O . PRO B 1 189 ? 50.219 -28.344 -46.906 1 40.88 189 PRO B O 1
ATOM 3497 N N . ALA B 1 190 ? 49.938 -26.281 -46.562 1 41.62 190 ALA B N 1
ATOM 3498 C CA . ALA B 1 190 ? 49.125 -26.109 -47.781 1 41.62 190 ALA B CA 1
ATOM 3499 C C . ALA B 1 190 ? 49.875 -26.578 -49 1 41.62 190 ALA B C 1
ATOM 3501 O O . ALA B 1 190 ? 51.062 -26.234 -49.188 1 41.62 190 ALA B O 1
ATOM 3502 N N . PRO B 1 191 ? 49.625 -27.875 -49.469 1 38.84 191 PRO B N 1
ATOM 3503 C CA . PRO B 1 191 ? 50.469 -28.297 -50.625 1 38.84 191 PRO B CA 1
ATOM 3504 C C . PRO B 1 191 ? 50.719 -27.172 -51.625 1 38.84 191 PRO B C 1
ATOM 3506 O O . PRO B 1 191 ? 49.844 -26.297 -51.812 1 38.84 191 PRO B O 1
ATOM 3509 N N . LYS B 1 192 ? 51.906 -26.672 -51.75 1 37.69 192 LYS B N 1
ATOM 3510 C CA . LYS B 1 192 ? 52.312 -25.641 -52.719 1 37.69 192 LYS B CA 1
ATOM 3511 C C . LYS B 1 192 ? 51.562 -25.812 -54.031 1 37.69 192 LYS B C 1
ATOM 3513 O O . LYS B 1 192 ? 51.594 -26.891 -54.625 1 37.69 192 LYS B O 1
ATOM 3518 N N . LYS B 1 193 ? 50.344 -25.219 -54.062 1 35.28 193 LYS B N 1
ATOM 3519 C CA . LYS B 1 193 ? 49.594 -25.234 -55.312 1 35.28 193 LYS B CA 1
ATOM 3520 C C . LYS B 1 193 ? 50.531 -25.125 -56.531 1 35.28 193 LYS B C 1
ATOM 3522 O O . LYS B 1 193 ? 51.344 -24.188 -56.594 1 35.28 193 LYS B O 1
ATOM 3527 N N . ARG B 1 194 ? 51.062 -26.297 -57.062 1 37.47 194 ARG B N 1
ATOM 3528 C CA . ARG B 1 194 ? 51.906 -26.281 -58.219 1 37.47 194 ARG B CA 1
ATOM 3529 C C . ARG B 1 194 ? 51.406 -25.25 -59.25 1 37.47 194 ARG B C 1
ATOM 3531 O O . ARG B 1 194 ? 50.219 -25.219 -59.594 1 37.47 194 ARG B O 1
ATOM 3538 N N . ARG B 1 195 ? 52.031 -23.969 -59.188 1 38.38 195 ARG B N 1
ATOM 3539 C CA . ARG B 1 195 ? 51.75 -22.906 -60.156 1 38.38 195 ARG B CA 1
ATOM 3540 C C . ARG B 1 195 ? 51.562 -23.484 -61.562 1 38.38 195 ARG B C 1
ATOM 3542 O O . ARG B 1 195 ? 52.438 -24.188 -62.062 1 38.38 195 ARG B O 1
ATOM 3549 N N . LYS B 1 196 ? 50.406 -24.047 -61.906 1 39.19 196 LYS B N 1
ATOM 3550 C CA . LYS B 1 196 ? 50.188 -24.484 -63.281 1 39.19 196 LYS B CA 1
ATOM 3551 C C . LYS B 1 196 ? 50.844 -23.516 -64.25 1 39.19 196 LYS B C 1
ATOM 3553 O O . LYS B 1 196 ? 50.906 -22.312 -64 1 39.19 196 LYS B O 1
ATOM 3558 N N . PRO B 1 197 ? 51.719 -23.938 -65.125 1 41.44 197 PRO B N 1
ATOM 3559 C CA . PRO B 1 197 ? 52.469 -23.094 -66.062 1 41.44 197 PRO B CA 1
ATOM 3560 C C . PRO B 1 197 ? 51.594 -21.984 -66.688 1 41.44 197 PRO B C 1
ATOM 3562 O O . PRO B 1 197 ? 50.406 -22.188 -66.875 1 41.44 197 PRO B O 1
ATOM 3565 N N . SER B 1 198 ? 51.781 -20.719 -66.188 1 40.06 198 SER B N 1
ATOM 3566 C CA . SER B 1 198 ? 51.062 -19.547 -66.688 1 40.06 198 SER B CA 1
ATOM 3567 C C . SER B 1 198 ? 50.969 -19.547 -68.188 1 40.06 198 SER B C 1
ATOM 3569 O O . SER B 1 198 ? 51.969 -19.844 -68.875 1 40.06 198 SER B O 1
ATOM 3571 N N . GLY B 1 199 ? 49.938 -20.094 -68.75 1 42.88 199 GLY B N 1
ATOM 3572 C CA . GLY B 1 199 ? 49.812 -20.062 -70.188 1 42.88 199 GLY B CA 1
ATOM 3573 C C . GLY B 1 199 ? 50.25 -18.734 -70.812 1 42.88 199 GLY B C 1
ATOM 3574 O O . GLY B 1 199 ? 50.5 -17.766 -70.062 1 42.88 199 GLY B O 1
ATOM 3575 N N . PRO B 1 200 ? 50.688 -18.672 -72.062 1 43.38 200 PRO B N 1
ATOM 3576 C CA . PRO B 1 200 ? 51.344 -17.5 -72.688 1 43.38 200 PRO B CA 1
ATOM 3577 C C . PRO B 1 200 ? 50.562 -16.219 -72.438 1 43.38 200 PRO B C 1
ATOM 3579 O O . PRO B 1 200 ? 49.375 -16.266 -72.125 1 43.38 200 PRO B O 1
ATOM 3582 N N . ASN B 1 201 ? 51.219 -15.031 -72.25 1 42.91 201 ASN B N 1
ATOM 3583 C CA . ASN B 1 201 ? 50.719 -13.672 -72.062 1 42.91 201 ASN B CA 1
ATOM 3584 C C . ASN B 1 201 ? 49.656 -13.297 -73.062 1 42.91 201 ASN B C 1
ATOM 3586 O O . ASN B 1 201 ? 49.906 -13.359 -74.25 1 42.91 201 ASN B O 1
ATOM 3590 N N . PRO B 1 202 ? 48.406 -13.547 -72.625 1 44.12 202 PRO B N 1
ATOM 3591 C CA . PRO B 1 202 ? 47.312 -13.359 -73.625 1 44.12 202 PRO B CA 1
ATOM 3592 C C . PRO B 1 202 ? 47.438 -12.047 -74.375 1 44.12 202 PRO B C 1
ATOM 3594 O O . PRO B 1 202 ? 46.594 -11.758 -75.25 1 44.12 202 PRO B O 1
ATOM 3597 N N . LEU B 1 203 ? 48.312 -11.188 -73.688 1 40.56 203 LEU B N 1
ATOM 3598 C CA . LEU B 1 203 ? 48.219 -9.891 -74.375 1 40.56 203 LEU B CA 1
ATOM 3599 C C . LEU B 1 203 ? 48.562 -9.992 -75.812 1 40.56 203 LEU B C 1
ATOM 3601 O O . LEU B 1 203 ? 48.562 -8.992 -76.562 1 40.56 203 LEU B O 1
ATOM 3605 N N . SER B 1 204 ? 49.375 -11.047 -76 1 37.91 204 SER B N 1
ATOM 3606 C CA . SER B 1 204 ? 49.906 -10.961 -77.375 1 37.91 204 SER B CA 1
ATOM 3607 C C . SER B 1 204 ? 48.844 -11.258 -78.438 1 37.91 204 SER B C 1
ATOM 3609 O O . SER B 1 204 ? 49.156 -11.461 -79.562 1 37.91 204 SER B O 1
ATOM 3611 N N . CYS B 1 205 ? 47.844 -11.891 -77.875 1 38.34 205 CYS B N 1
ATOM 3612 C CA . CYS B 1 205 ? 47.031 -12.297 -79 1 38.34 205 CYS B CA 1
ATOM 3613 C C . CYS B 1 205 ? 46.375 -11.086 -79.625 1 38.34 205 CYS B C 1
ATOM 3615 O O . CYS B 1 205 ? 46.031 -10.117 -79 1 38.34 205 CYS B O 1
ATOM 3617 N N . LYS B 1 206 ? 46.562 -11.016 -80.938 1 39.06 206 LYS B N 1
ATOM 3618 C CA . LYS B 1 206 ? 46.188 -9.992 -81.875 1 39.06 206 LYS B CA 1
ATOM 3619 C C . LYS B 1 206 ? 44.719 -9.617 -81.75 1 39.06 206 LYS B C 1
ATOM 3621 O O . LYS B 1 206 ? 43.875 -10.492 -81.625 1 39.06 206 LYS B O 1
ATOM 3626 N N . LYS B 1 207 ? 44.406 -8.414 -81.25 1 34.38 207 LYS B N 1
ATOM 3627 C CA . LYS B 1 207 ? 43.125 -7.777 -80.938 1 34.38 207 LYS B CA 1
ATOM 3628 C C . LYS B 1 207 ? 42.188 -7.871 -82.125 1 34.38 207 LYS B C 1
ATOM 3630 O O . LYS B 1 207 ? 42.531 -7.48 -83.25 1 34.38 207 LYS B O 1
ATOM 3635 N N . PRO B 1 208 ? 41.375 -8.945 -82.188 1 28.86 208 PRO B N 1
ATOM 3636 C CA . PRO B 1 208 ? 40.594 -9 -83.375 1 28.86 208 PRO B CA 1
ATOM 3637 C C . PRO B 1 208 ? 39.812 -7.711 -83.688 1 28.86 208 PRO B C 1
ATOM 3639 O O . PRO B 1 208 ? 39.438 -7.004 -82.75 1 28.86 208 PRO B O 1
ATOM 3642 N N . LYS B 1 209 ? 39.875 -7.105 -84.812 1 29.67 209 LYS B N 1
ATOM 3643 C CA . LYS B 1 209 ? 39.375 -5.871 -85.375 1 29.67 209 LYS B CA 1
ATOM 3644 C C . LYS B 1 209 ? 37.844 -5.836 -85.375 1 29.67 209 LYS B C 1
ATOM 3646 O O . LYS B 1 209 ? 37.156 -6.668 -85.938 1 29.67 209 LYS B O 1
ATOM 3651 N N . LYS B 1 210 ? 37.219 -5.695 -84.125 1 28.77 210 LYS B N 1
ATOM 3652 C CA . LYS B 1 210 ? 35.781 -5.637 -84.062 1 28.77 210 LYS B CA 1
ATOM 3653 C C . LYS B 1 210 ? 35.188 -4.68 -85.062 1 28.77 210 LYS B C 1
ATOM 3655 O O . LYS B 1 210 ? 35.688 -3.562 -85.25 1 28.77 210 LYS B O 1
ATOM 3660 N N . ARG B 1 211 ? 34.469 -5.125 -86.062 1 29.83 211 ARG B N 1
ATOM 3661 C CA . ARG B 1 211 ? 33.781 -4.457 -87.188 1 29.83 211 ARG B CA 1
ATOM 3662 C C . ARG B 1 211 ? 32.875 -3.35 -86.625 1 29.83 211 ARG B C 1
ATOM 3664 O O . ARG B 1 211 ? 32.406 -3.395 -85.5 1 29.83 211 ARG B O 1
ATOM 3671 N N . PRO B 1 212 ? 32.531 -2.23 -87.375 1 27.56 212 PRO B N 1
ATOM 3672 C CA . PRO B 1 212 ? 31.906 -0.906 -87.312 1 27.56 212 PRO B CA 1
ATOM 3673 C C . PRO B 1 212 ? 30.422 -0.972 -86.938 1 27.56 212 PRO B C 1
ATOM 3675 O O . PRO B 1 212 ? 29.609 -1.459 -87.688 1 27.56 212 PRO B O 1
ATOM 3678 N N . ALA B 1 213 ? 29.984 -1.728 -85.875 1 25.08 213 ALA B N 1
ATOM 3679 C CA . ALA B 1 213 ? 28.531 -1.847 -85.875 1 25.08 213 ALA B CA 1
ATOM 3680 C C . ALA B 1 213 ? 27.875 -0.474 -85.938 1 25.08 213 ALA B C 1
ATOM 3682 O O . ALA B 1 213 ? 28.438 0.521 -85.5 1 25.08 213 ALA B O 1
ATOM 3683 N N . VAL B 1 214 ? 26.656 -0.356 -86.625 1 25.59 214 VAL B N 1
ATOM 3684 C CA . VAL B 1 214 ? 25.688 0.579 -87.188 1 25.59 214 VAL B CA 1
ATOM 3685 C C . VAL B 1 214 ? 25.047 1.38 -86 1 25.59 214 VAL B C 1
ATOM 3687 O O . VAL B 1 214 ? 25.047 0.938 -84.875 1 25.59 214 VAL B O 1
ATOM 3690 N N . GLN B 1 215 ? 24.266 2.492 -86.312 1 24.3 215 GLN B N 1
ATOM 3691 C CA . GLN B 1 215 ? 23.906 3.826 -85.812 1 24.3 215 GLN B CA 1
ATOM 3692 C C . GLN B 1 215 ? 22.766 3.762 -84.812 1 24.3 215 GLN B C 1
ATOM 3694 O O . GLN B 1 215 ? 22.406 4.773 -84.188 1 24.3 215 GLN B O 1
ATOM 3699 N N . PRO B 1 216 ? 22.188 2.592 -84.312 1 23.47 216 PRO B N 1
ATOM 3700 C CA . PRO B 1 216 ? 20.766 2.928 -84.25 1 23.47 216 PRO B CA 1
ATOM 3701 C C . PRO B 1 216 ? 20.484 4.176 -83.438 1 23.47 216 PRO B C 1
ATOM 3703 O O . PRO B 1 216 ? 21.391 4.715 -82.812 1 23.47 216 PRO B O 1
ATOM 3706 N N . GLU B 1 217 ? 19.5 4.008 -82.375 1 23.73 217 GLU B N 1
ATOM 3707 C CA . GLU B 1 217 ? 18.188 4.547 -82.062 1 23.73 217 GLU B CA 1
ATOM 3708 C C . GLU B 1 217 ? 18.312 5.602 -80.938 1 23.73 217 GLU B C 1
ATOM 3710 O O . GLU B 1 217 ? 19.078 5.422 -80 1 23.73 217 GLU B O 1
ATOM 3715 N N . PRO B 1 218 ? 17.703 6.777 -81.25 1 22.59 218 PRO B N 1
ATOM 3716 C CA . PRO B 1 218 ? 17.797 8.078 -80.562 1 22.59 218 PRO B CA 1
ATOM 3717 C C . PRO B 1 218 ? 17.531 8.008 -79.062 1 22.59 218 PRO B C 1
ATOM 3719 O O . PRO B 1 218 ? 16.922 7.047 -78.625 1 22.59 218 PRO B O 1
ATOM 3722 N N . ALA B 1 219 ? 17.75 9.156 -78.375 1 20.53 219 ALA B N 1
ATOM 3723 C CA . ALA B 1 219 ? 18.203 9.852 -77.188 1 20.53 219 ALA B CA 1
ATOM 3724 C C . ALA B 1 219 ? 17.078 9.961 -76.188 1 20.53 219 ALA B C 1
ATOM 3726 O O . ALA B 1 219 ? 15.898 9.945 -76.5 1 20.53 219 ALA B O 1
ATOM 3727 N N . ALA B 1 220 ? 17.25 10.047 -74.875 1 22.17 220 ALA B N 1
ATOM 3728 C CA . ALA B 1 220 ? 16.906 9.992 -73.438 1 22.17 220 ALA B CA 1
ATOM 3729 C C . ALA B 1 220 ? 16.141 11.242 -73 1 22.17 220 ALA B C 1
ATOM 3731 O O . ALA B 1 220 ? 15.664 11.328 -71.875 1 22.17 220 ALA B O 1
ATOM 3732 N N . ALA B 1 221 ? 15.93 12.328 -73.75 1 20.19 221 ALA B N 1
ATOM 3733 C CA . ALA B 1 221 ? 16.094 13.5 -72.875 1 20.19 221 ALA B CA 1
ATOM 3734 C C . ALA B 1 221 ? 14.898 13.68 -71.938 1 20.19 221 ALA B C 1
ATOM 3736 O O . ALA B 1 221 ? 14.859 14.617 -71.125 1 20.19 221 ALA B O 1
ATOM 3737 N N . GLU B 1 222 ? 13.953 12.844 -71.75 1 21.55 222 GLU B N 1
ATOM 3738 C CA . GLU B 1 222 ? 12.68 13.469 -71.438 1 21.55 222 GLU B CA 1
ATOM 3739 C C . GLU B 1 222 ? 12.789 14.328 -70.188 1 21.55 222 GLU B C 1
ATOM 3741 O O . GLU B 1 222 ? 13.547 14 -69.25 1 21.55 222 GLU B O 1
ATOM 3746 N N . GLY B 1 223 ? 12.102 15.594 -70.188 1 19.42 223 GLY B N 1
ATOM 3747 C CA . GLY B 1 223 ? 12.055 16.938 -69.625 1 19.42 223 GLY B CA 1
ATOM 3748 C C . GLY B 1 223 ? 11.82 16.953 -68.125 1 19.42 223 GLY B C 1
ATOM 3749 O O . GLY B 1 223 ? 12.773 17.047 -67.312 1 19.42 223 GLY B O 1
ATOM 3750 N N . SER B 1 224 ? 10.711 17.609 -67.625 1 20.83 224 SER B N 1
ATOM 3751 C CA . SER B 1 224 ? 10.484 18.906 -66.938 1 20.83 224 SER B CA 1
ATOM 3752 C C . SER B 1 224 ? 10.211 18.719 -65.438 1 20.83 224 SER B C 1
ATOM 3754 O O . SER B 1 224 ? 9.062 18.797 -65 1 20.83 224 SER B O 1
ATOM 3756 N N . LYS B 1 225 ? 10.656 17.781 -64.75 1 22.78 225 LYS B N 1
ATOM 3757 C CA . LYS B 1 225 ? 10.047 17.547 -63.469 1 22.78 225 LYS B CA 1
ATOM 3758 C C . LYS B 1 225 ? 10.383 18.672 -62.469 1 22.78 225 LYS B C 1
ATOM 3760 O O . LYS B 1 225 ? 11.5 18.734 -61.969 1 22.78 225 LYS B O 1
ATOM 3765 N N . LYS B 1 226 ? 9.945 19.953 -62.719 1 22.05 226 LYS B N 1
ATOM 3766 C CA . LYS B 1 226 ? 10.398 21.047 -61.844 1 22.05 226 LYS B CA 1
ATOM 3767 C C . LYS B 1 226 ? 10.203 20.719 -60.375 1 22.05 226 LYS B C 1
ATOM 3769 O O . LYS B 1 226 ? 9.398 19.859 -60.031 1 22.05 226 LYS B O 1
ATOM 3774 N N . ARG B 1 227 ? 10.539 21.812 -59.344 1 22.48 227 ARG B N 1
ATOM 3775 C CA . ARG B 1 227 ? 11.219 22.203 -58.125 1 22.48 227 ARG B CA 1
ATOM 3776 C C . ARG B 1 227 ? 10.234 22.328 -56.969 1 22.48 227 ARG B C 1
ATOM 3778 O O . ARG B 1 227 ? 10.5 23.031 -55.969 1 22.48 227 ARG B O 1
ATOM 3785 N N . LYS B 1 228 ? 9.094 21.75 -56.906 1 23.78 228 LYS B N 1
ATOM 3786 C CA . LYS B 1 228 ? 8.133 22.359 -56 1 23.78 228 LYS B CA 1
ATOM 3787 C C . LYS B 1 228 ? 8.711 22.5 -54.594 1 23.78 228 LYS B C 1
ATOM 3789 O O . LYS B 1 228 ? 9.328 21.562 -54.094 1 23.78 228 LYS B O 1
ATOM 3794 N N . ARG B 1 229 ? 8.734 23.828 -53.938 1 23.33 229 ARG B N 1
ATOM 3795 C CA . ARG B 1 229 ? 9.25 24.625 -52.844 1 23.33 229 ARG B CA 1
ATOM 3796 C C . ARG B 1 229 ? 8.828 24.031 -51.5 1 23.33 229 ARG B C 1
ATOM 3798 O O . ARG B 1 229 ? 7.863 23.266 -51.406 1 23.33 229 ARG B O 1
ATOM 3805 N N . HIS B 1 230 ? 9.43 24.594 -50.281 1 24.64 230 HIS B N 1
ATOM 3806 C CA . HIS B 1 230 ? 9.891 24.469 -48.906 1 24.64 230 HIS B CA 1
ATOM 3807 C C . HIS B 1 230 ? 8.742 24.672 -47.906 1 24.64 230 HIS B C 1
ATOM 3809 O O . HIS B 1 230 ? 8.969 24.766 -46.688 1 24.64 230 HIS B O 1
ATOM 3815 N N . LYS B 1 231 ? 7.523 24.562 -48.312 1 24.8 231 LYS B N 1
ATOM 3816 C CA . LYS B 1 231 ? 6.535 25.25 -47.5 1 24.8 231 LYS B CA 1
ATOM 3817 C C . LYS B 1 231 ? 6.703 24.891 -46 1 24.8 231 LYS B C 1
ATOM 3819 O O . LYS B 1 231 ? 6.891 23.734 -45.656 1 24.8 231 LYS B O 1
ATOM 3824 N N . ARG B 1 232 ? 7.059 25.984 -45.125 1 28.62 232 ARG B N 1
ATOM 3825 C CA . ARG B 1 232 ? 7.258 26.328 -43.719 1 28.62 232 ARG B CA 1
ATOM 3826 C C . ARG B 1 232 ? 6.086 25.859 -42.875 1 28.62 232 ARG B C 1
ATOM 3828 O O . ARG B 1 232 ? 4.953 26.297 -43.062 1 28.62 232 ARG B O 1
ATOM 3835 N N . VAL B 1 233 ? 5.945 24.672 -42.625 1 27.94 233 VAL B N 1
ATOM 3836 C CA . VAL B 1 233 ? 4.742 24.172 -42 1 27.94 233 VAL B CA 1
ATOM 3837 C C . VAL B 1 233 ? 4.559 24.859 -40.625 1 27.94 233 VAL B C 1
ATOM 3839 O O . VAL B 1 233 ? 5.402 24.719 -39.75 1 27.94 233 VAL B O 1
ATOM 3842 N N . LYS B 1 234 ? 4.07 26.172 -40.594 1 29.31 234 LYS B N 1
ATOM 3843 C CA . LYS B 1 234 ? 3.641 27.062 -39.5 1 29.31 234 LYS B CA 1
ATOM 3844 C C . LYS B 1 234 ? 2.922 26.281 -38.406 1 29.31 234 LYS B C 1
ATOM 3846 O O . LYS B 1 234 ? 2.193 25.328 -38.688 1 29.31 234 LYS B O 1
ATOM 3851 N N . LEU B 1 235 ? 3.475 26.469 -37.156 1 26.3 235 LEU B N 1
ATOM 3852 C CA . LEU B 1 235 ? 3.059 26.016 -35.844 1 26.3 235 LEU B CA 1
ATOM 3853 C C . LEU B 1 235 ? 1.649 26.5 -35.5 1 26.3 235 LEU B C 1
ATOM 3855 O O . LEU B 1 235 ? 1.365 27.703 -35.594 1 26.3 235 LEU B O 1
ATOM 3859 N N . ALA B 1 236 ? 0.615 25.953 -35.719 1 22.42 236 ALA B N 1
ATOM 3860 C CA . ALA B 1 236 ? -0.723 26.531 -35.656 1 22.42 236 ALA B CA 1
ATOM 3861 C C . ALA B 1 236 ? -1.005 27.078 -34.25 1 22.42 236 ALA B C 1
ATOM 3863 O O . ALA B 1 236 ? -0.701 26.438 -33.25 1 22.42 236 ALA B O 1
ATOM 3864 N N . LYS B 1 237 ? -1.186 28.422 -33.844 1 25.22 237 LYS B N 1
ATOM 3865 C CA . LYS B 1 237 ? -1.532 29.328 -32.75 1 25.22 237 LYS B CA 1
ATOM 3866 C C . LYS B 1 237 ? -2.695 28.766 -31.922 1 25.22 237 LYS B C 1
ATOM 3868 O O . LYS B 1 237 ? -2.658 28.797 -30.688 1 25.22 237 LYS B O 1
ATOM 3873 N N . HIS B 1 238 ? -4.07 28.828 -32.406 1 25.14 238 HIS B N 1
ATOM 3874 C CA . HIS B 1 238 ? -5.285 29.094 -31.656 1 25.14 238 HIS B CA 1
ATOM 3875 C C . HIS B 1 238 ? -5.539 28.016 -30.609 1 25.14 238 HIS B C 1
ATOM 3877 O O . HIS B 1 238 ? -5.945 28.297 -29.484 1 25.14 238 HIS B O 1
ATOM 3883 N N . VAL B 1 239 ? -6.312 26.844 -30.781 1 26.84 239 VAL B N 1
ATOM 3884 C CA . VAL B 1 239 ? -7.719 26.562 -30.5 1 26.84 239 VAL B CA 1
ATOM 3885 C C . VAL B 1 239 ? -8.016 26.766 -29.016 1 26.84 239 VAL B C 1
ATOM 3887 O O . VAL B 1 239 ? -7.496 26.047 -28.172 1 26.84 239 VAL B O 1
ATOM 3890 N N . VAL B 1 240 ? -8.242 28.156 -28.391 1 30.44 240 VAL B N 1
ATOM 3891 C CA . VAL B 1 240 ? -8.562 29.172 -27.391 1 30.44 240 VAL B CA 1
ATOM 3892 C C . VAL B 1 240 ? -9.859 28.812 -26.672 1 30.44 240 VAL B C 1
ATOM 3894 O O . VAL B 1 240 ? -9.922 28.844 -25.453 1 30.44 240 VAL B O 1
ATOM 3897 N N . GLU B 1 241 ? -11.172 29.141 -27.234 1 28.28 241 GLU B N 1
ATOM 3898 C CA . GLU B 1 241 ? -12.469 29.531 -26.688 1 28.28 241 GLU B CA 1
ATOM 3899 C C . GLU B 1 241 ? -13.18 28.328 -26.062 1 28.28 241 GLU B C 1
ATOM 3901 O O . GLU B 1 241 ? -14.328 28.438 -25.625 1 28.28 241 GLU B O 1
ATOM 3906 N N . GLU B 1 242 ? -12.93 27.188 -25.953 1 28.58 242 GLU B N 1
ATOM 3907 C CA . GLU B 1 242 ? -13.875 26.266 -25.312 1 28.58 242 GLU B CA 1
ATOM 3908 C C . GLU B 1 242 ? -14.195 26.703 -23.891 1 28.58 242 GLU B C 1
ATOM 3910 O O . GLU B 1 242 ? -13.398 26.484 -22.984 1 28.58 242 GLU B O 1
ATOM 3915 N N . LEU B 1 243 ? -14.664 28.016 -23.453 1 32.56 243 LEU B N 1
ATOM 3916 C CA . LEU B 1 243 ? -15.133 29.234 -22.781 1 32.56 243 LEU B CA 1
ATOM 3917 C C . LEU B 1 243 ? -16.547 29.031 -22.219 1 32.56 243 LEU B C 1
ATOM 3919 O O . LEU B 1 243 ? -16.797 29.328 -21.047 1 32.56 243 LEU B O 1
ATOM 3923 N N . SER B 1 244 ? -17.75 29.75 -22.578 1 30.14 244 SER B N 1
ATOM 3924 C CA . SER B 1 244 ? -18.859 30.562 -22.094 1 30.14 244 SER B CA 1
ATOM 3925 C C . SER B 1 244 ? -20.094 29.719 -21.828 1 30.14 244 SER B C 1
ATOM 3927 O O . SER B 1 244 ? -20.953 30.094 -21.031 1 30.14 244 SER B O 1
ATOM 3929 N N . LYS B 1 245 ? -20.844 28.922 -22.656 1 29.88 245 LYS B N 1
ATOM 3930 C CA . LYS B 1 245 ? -22.266 28.969 -22.938 1 29.88 245 LYS B CA 1
ATOM 3931 C C . LYS B 1 245 ? -23.062 28.203 -21.891 1 29.88 245 LYS B C 1
ATOM 3933 O O . LYS B 1 245 ? -24.281 28.328 -21.797 1 29.88 245 LYS B O 1
ATOM 3938 N N . SER B 1 246 ? -22.922 27.047 -21.484 1 30.73 246 SER B N 1
ATOM 3939 C CA . SER B 1 246 ? -24.281 26.516 -21.5 1 30.73 246 SER B CA 1
ATOM 3940 C C . SER B 1 246 ? -25.125 27.141 -20.406 1 30.73 246 SER B C 1
ATOM 3942 O O . SER B 1 246 ? -24.625 27.438 -19.312 1 30.73 246 SER B O 1
ATOM 3944 N N . PRO B 1 247 ? -26.484 27.297 -20.609 1 30.73 247 PRO B N 1
ATOM 3945 C CA . PRO B 1 247 ? -27.688 28.094 -20.312 1 30.73 247 PRO B CA 1
ATOM 3946 C C . PRO B 1 247 ? -28.094 28.031 -18.844 1 30.73 247 PRO B C 1
ATOM 3948 O O . PRO B 1 247 ? -27.797 27.047 -18.156 1 30.73 247 PRO B O 1
ATOM 3951 N N . VAL B 1 248 ? -28.5 29.156 -18.406 1 30.17 248 VAL B N 1
ATOM 3952 C CA . VAL B 1 248 ? -29.062 29.828 -17.25 1 30.17 248 VAL B CA 1
ATOM 3953 C C . VAL B 1 248 ? -30.328 29.109 -16.781 1 30.17 248 VAL B C 1
ATOM 3955 O O . VAL B 1 248 ? -30.672 29.156 -15.594 1 30.17 248 VAL B O 1
ATOM 3958 N N . LYS B 1 249 ? -31.219 28.516 -17.781 1 23.95 249 LYS B N 1
ATOM 3959 C CA . LYS B 1 249 ? -32.625 28.359 -17.422 1 23.95 249 LYS B CA 1
ATOM 3960 C C . LYS B 1 249 ? -32.844 27.125 -16.562 1 23.95 249 LYS B C 1
ATOM 3962 O O . LYS B 1 249 ? -32.312 26.047 -16.875 1 23.95 249 LYS B O 1
#

Foldseek 3Di:
DLVVQLVVLQVVVVCLCVPQNDDPPAEEEEALQQLQVCVVVVHDCVPVVCVSNVGHYAYEYAPLRLVQLPVVDDVSVSSSVVRVPHHHDDQPCNVPHDHRLVSVCSCCQVSHVVQYEYEHPDPVSVVSVVVGPSHHYHYDDDDDDDDDDDPVCVVVVVVVVVVVVCVVVVVVVVVVVVVVVVVVVVPPPPPPPPPDPPPDDVVPDDDPDDPDDDDDDDPPDDDDDPDPDDPPPDPDDPPPPPPDDDDPD/DLVVQLVVLQVVVVCLCVPQNDDPPAEEEEALQQLQVCVVVVHDCVPVVCVSNVGHYAYEYAPLRLVQLPVVDDVSVSSSVVRVPHHHDDQPCNVPHDHRLVSVCSCCQVVHPVQYEYEHPDPVSVVSVVVGPSHHYHYDDDDDDDDDDDPVCVVVVVVVVVVVVCVVVVVVVVVVVVVVVVVVVVPPPPPPPPPPPPPPDVVPPDDPPPDDDDDDDDDDDDDDPDDPDDPPPDDDPDPDPPDDDDDDD

Organism: Haemaphysalis longicornis (NCBI:txid44386)